Protein AF-K9SLS7-F1 (afdb_monomer)

Secondary structure (DSSP, 8-state):
-GGGG-HHHHHHHHHHHHHHHHHHHHHHHHHHHS-SSS---HHHHHHHHHHHHHS----EE-TTTTSSSEEE-HHHHHHHHHHHHHHHHHS---------------------------PPPPHHHHHHHHHHHHHHHHHHHHHHT--STT-TTS----SEEEEEETTTEEEEEE-HHHHHHHHHHHHHHHHHHHHHHHTS-HHHHHHHHHHHHTTS--------------------S--SSGGG-TTHHHHHHHHHHHHHHHHHHHHTTS-SS-GGG--THHHH-GGG-TTTHHHHTTT--TTS----S--SHHHHHHHHHHHHHHHHHHHTTPPTTPPPS-HHHHHHHHHHHHHHHHHHHHHS-SSSS-HHHHHHHHHHHHHHHHHHHHHHTTTS---S--

pLDDT: mean 76.58, std 17.9, range [38.5, 97.94]

Radius of g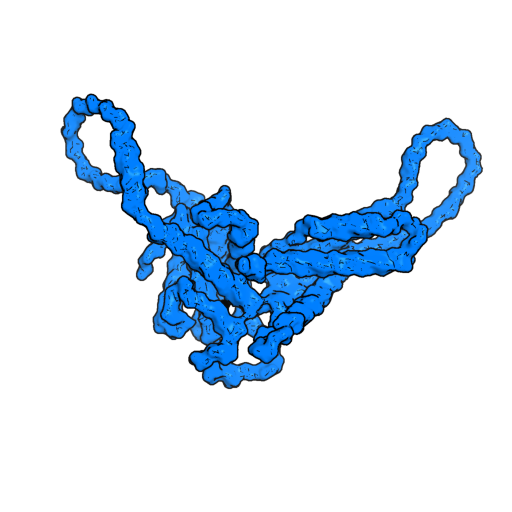yration: 30.37 Å; Cα contacts (8 Å, |Δi|>4): 365; chains: 1; bounding box: 53×84×104 Å

Solvent-accessible surface area (backbone atoms only — not comparable to full-atom values): 24127 Å² total; per-residue (Å²): 125,70,73,82,52,31,65,60,60,51,50,38,54,54,51,47,57,50,51,50,55,51,51,53,53,50,52,52,55,50,43,71,74,54,78,80,85,53,84,80,44,75,66,55,55,49,51,56,53,52,49,60,72,70,52,83,71,65,63,40,72,35,56,77,84,63,86,20,45,29,36,26,54,58,24,34,53,50,28,50,53,50,45,54,54,53,50,61,54,68,46,72,81,74,71,82,64,78,82,75,89,73,91,81,85,90,77,80,83,74,84,76,74,82,78,81,80,74,77,76,64,56,22,48,61,46,13,41,56,50,21,56,50,51,46,53,49,37,54,47,56,36,59,69,74,56,86,48,94,90,51,76,90,76,49,78,72,49,52,54,43,56,41,53,39,85,85,2,24,36,32,31,35,64,25,59,46,48,44,34,54,28,54,41,52,45,45,54,53,51,52,64,58,52,62,68,67,78,67,62,59,71,67,57,60,56,49,56,53,56,59,56,63,73,70,59,85,84,80,85,79,91,78,81,92,78,93,72,94,69,82,78,66,79,82,66,90,73,78,73,65,64,82,70,51,92,48,51,69,51,34,52,49,34,41,53,48,26,52,54,53,50,54,50,35,40,77,72,65,63,39,97,64,58,62,88,67,66,72,47,64,55,68,67,35,64,86,74,41,74,89,62,52,80,70,56,68,82,71,64,65,97,81,65,74,84,72,63,78,74,75,52,68,41,50,50,41,33,52,37,44,53,48,51,50,51,48,49,58,70,69,61,71,63,59,89,92,58,79,73,97,49,66,67,59,35,54,49,50,37,35,52,40,20,54,29,45,47,51,22,62,75,73,50,70,61,70,96,55,58,68,71,51,28,40,52,51,51,48,52,34,28,47,48,35,54,50,44,48,68,56,35,58,90,62,44,91,68,85,90,74,136

Mean predicted aligned error: 10.86 Å

Structure (mmCIF, N/CA/C/O backbone):
data_AF-K9SLS7-F1
#
_entry.id   AF-K9SLS7-F1
#
loop_
_atom_site.group_PDB
_atom_site.id
_atom_site.type_symbol
_atom_site.label_atom_id
_atom_site.label_alt_id
_atom_site.label_comp_id
_atom_site.label_asym_id
_atom_site.label_entity_id
_atom_site.label_seq_id
_atom_site.pdbx_PDB_ins_code
_atom_site.Cartn_x
_atom_site.Cartn_y
_atom_site.Cartn_z
_atom_site.occupancy
_atom_site.B_iso_or_equiv
_atom_site.auth_seq_id
_atom_site.auth_comp_id
_atom_site.auth_asym_id
_atom_site.auth_atom_id
_atom_site.pdbx_PDB_model_num
ATOM 1 N N . MET A 1 1 ? 16.081 3.170 12.682 1.00 56.59 1 MET A N 1
ATOM 2 C CA . MET A 1 1 ? 15.509 1.805 12.782 1.00 56.59 1 MET A CA 1
ATOM 3 C C . MET A 1 1 ? 14.151 1.691 12.077 1.00 56.59 1 MET A C 1
ATOM 5 O O . MET A 1 1 ? 13.953 0.716 11.369 1.00 56.59 1 MET A O 1
ATOM 9 N N . ILE A 1 2 ? 13.266 2.694 12.179 1.00 61.94 2 ILE A N 1
ATOM 10 C CA . ILE A 1 2 ? 11.897 2.666 11.615 1.00 61.94 2 ILE A CA 1
ATOM 11 C C . ILE A 1 2 ? 11.845 2.619 10.074 1.00 61.94 2 ILE A C 1
ATOM 13 O O . ILE A 1 2 ? 10.937 2.015 9.518 1.00 61.94 2 ILE A O 1
ATOM 17 N N . ALA A 1 3 ? 12.852 3.153 9.374 1.00 60.31 3 ALA A N 1
ATOM 18 C CA . ALA A 1 3 ? 12.872 3.205 7.905 1.00 60.31 3 ALA A CA 1
ATOM 19 C C . ALA A 1 3 ? 12.714 1.838 7.198 1.00 60.31 3 ALA A C 1
ATOM 21 O O . ALA A 1 3 ? 12.282 1.794 6.052 1.00 60.31 3 ALA A O 1
ATOM 22 N N . LYS A 1 4 ? 13.019 0.717 7.871 1.00 65.25 4 LYS A N 1
ATOM 23 C CA . LYS A 1 4 ? 12.815 -0.640 7.327 1.00 65.25 4 LYS A CA 1
ATOM 24 C C . LYS A 1 4 ? 11.337 -1.055 7.238 1.00 65.25 4 LYS A C 1
ATOM 26 O O . LYS A 1 4 ? 11.023 -2.011 6.535 1.00 65.25 4 LYS A O 1
ATOM 31 N N . PHE A 1 5 ? 10.450 -0.344 7.932 1.00 73.38 5 PHE A N 1
ATOM 32 C CA . PHE A 1 5 ? 9.021 -0.646 8.027 1.00 73.38 5 PHE A CA 1
ATOM 33 C C . PHE A 1 5 ? 8.145 0.315 7.219 1.00 73.38 5 PHE A C 1
ATOM 35 O O . PHE A 1 5 ? 6.931 0.269 7.358 1.00 73.38 5 PHE A O 1
ATOM 42 N N . LEU A 1 6 ? 8.751 1.170 6.388 1.00 82.44 6 LEU A N 1
ATOM 43 C CA . LEU A 1 6 ? 8.074 1.993 5.386 1.00 82.44 6 LEU A CA 1
ATOM 44 C C . LEU A 1 6 ? 7.841 1.151 4.127 1.00 82.44 6 LEU A C 1
ATOM 46 O O . LEU A 1 6 ? 8.784 1.004 3.339 1.00 82.44 6 LEU A O 1
ATOM 50 N N . PRO A 1 7 ? 6.638 0.595 3.893 1.00 84.00 7 PRO A N 1
ATOM 51 C CA . PRO A 1 7 ? 6.431 -0.263 2.739 1.00 84.00 7 PRO A CA 1
ATOM 52 C C . PRO A 1 7 ? 6.626 0.522 1.443 1.00 84.00 7 PRO A C 1
ATOM 54 O O . PRO A 1 7 ? 7.226 -0.005 0.514 1.00 84.00 7 PRO A O 1
ATOM 57 N N . ALA A 1 8 ? 6.207 1.793 1.382 1.00 88.12 8 ALA A N 1
ATOM 58 C CA . ALA A 1 8 ? 6.401 2.614 0.190 1.00 88.12 8 ALA A CA 1
ATOM 59 C C . ALA A 1 8 ? 7.887 2.821 -0.150 1.00 88.12 8 ALA A C 1
ATOM 61 O O . ALA A 1 8 ? 8.277 2.604 -1.295 1.00 88.12 8 ALA A O 1
ATOM 62 N N . GLU A 1 9 ? 8.726 3.196 0.823 1.00 87.62 9 GLU A N 1
ATOM 63 C CA . GLU A 1 9 ? 10.169 3.387 0.597 1.00 87.62 9 GLU A CA 1
ATOM 64 C C . GLU A 1 9 ? 10.873 2.074 0.260 1.00 87.62 9 GLU A C 1
ATOM 66 O O . GLU A 1 9 ? 11.696 2.018 -0.658 1.00 87.62 9 GLU A O 1
ATOM 71 N N . PHE A 1 10 ? 10.525 1.003 0.975 1.00 87.56 10 PHE A N 1
ATOM 72 C CA . PHE A 1 10 ? 11.074 -0.320 0.725 1.00 87.56 10 PHE A CA 1
ATOM 73 C C . PHE A 1 10 ? 10.744 -0.794 -0.695 1.00 87.56 10 PHE A C 1
ATOM 75 O O . PHE A 1 10 ? 11.648 -1.143 -1.458 1.00 87.56 10 PHE A O 1
ATOM 82 N N . LEU A 1 11 ? 9.468 -0.737 -1.085 1.00 85.25 11 LEU A N 1
ATOM 83 C CA . LEU A 1 11 ? 9.038 -1.071 -2.439 1.00 85.25 11 LEU A CA 1
ATOM 84 C C . LEU A 1 11 ? 9.718 -0.159 -3.467 1.00 85.25 11 LEU A C 1
ATOM 86 O O . LEU A 1 11 ? 10.138 -0.642 -4.515 1.00 85.25 11 LEU A O 1
ATOM 90 N N . ARG A 1 12 ? 9.906 1.134 -3.169 1.00 89.94 12 ARG A N 1
ATOM 91 C CA . ARG A 1 12 ? 10.546 2.088 -4.089 1.00 89.94 12 ARG A CA 1
ATOM 92 C C . ARG A 1 12 ? 11.983 1.693 -4.380 1.00 89.94 12 ARG A C 1
ATOM 94 O O . ARG A 1 12 ? 12.392 1.699 -5.540 1.00 89.94 12 ARG A O 1
ATOM 101 N N . ALA A 1 13 ? 12.728 1.310 -3.348 1.00 88.25 13 ALA A N 1
ATOM 102 C CA . ALA A 1 13 ? 14.089 0.818 -3.496 1.00 88.25 13 ALA A CA 1
ATOM 103 C C . ALA A 1 13 ? 14.140 -0.468 -4.340 1.00 88.25 13 ALA A C 1
ATOM 105 O O . ALA A 1 13 ? 14.927 -0.541 -5.285 1.00 88.25 13 ALA A O 1
ATOM 106 N N . GLN A 1 14 ? 13.269 -1.447 -4.060 1.00 88.56 14 GLN A N 1
ATOM 107 C CA . GLN A 1 14 ? 13.223 -2.713 -4.808 1.00 88.56 14 GLN A CA 1
ATOM 108 C C . GLN A 1 14 ? 12.855 -2.508 -6.281 1.00 88.56 14 GLN A C 1
ATOM 110 O O . GLN A 1 14 ? 13.506 -3.052 -7.177 1.00 88.56 14 GLN A O 1
ATOM 115 N N . VAL A 1 15 ? 11.841 -1.680 -6.547 1.00 89.56 15 VAL A N 1
ATOM 116 C CA . VAL A 1 15 ? 11.415 -1.338 -7.907 1.00 89.56 15 VAL A CA 1
ATOM 117 C C . VAL A 1 15 ? 12.527 -0.607 -8.652 1.00 89.56 15 VAL A C 1
ATOM 119 O O . VAL A 1 15 ? 12.795 -0.955 -9.797 1.00 89.56 15 VAL A O 1
ATOM 122 N N . ARG A 1 16 ? 13.226 0.341 -8.011 1.00 92.38 16 ARG A N 1
ATOM 123 C CA . ARG A 1 16 ? 14.350 1.064 -8.629 1.00 92.38 16 ARG A CA 1
ATOM 124 C C . ARG A 1 16 ? 15.462 0.122 -9.061 1.00 92.38 16 ARG A C 1
ATOM 126 O O . ARG A 1 16 ? 15.870 0.159 -10.217 1.00 92.38 16 ARG A O 1
ATOM 133 N N . ILE A 1 17 ? 15.924 -0.729 -8.147 1.00 90.00 17 ILE A N 1
ATOM 134 C CA . ILE A 1 17 ? 16.991 -1.695 -8.432 1.00 90.00 17 ILE A CA 1
ATOM 135 C C . ILE A 1 17 ? 16.578 -2.599 -9.598 1.00 90.00 17 ILE A C 1
ATOM 137 O O . ILE A 1 17 ? 17.338 -2.766 -10.550 1.00 90.00 17 ILE A O 1
ATOM 141 N N . THR A 1 18 ? 15.352 -3.124 -9.564 1.00 90.06 18 THR A N 1
ATOM 142 C CA . THR A 1 18 ? 14.863 -4.045 -10.598 1.00 90.06 18 THR A CA 1
ATOM 143 C C . THR A 1 18 ? 14.690 -3.359 -11.954 1.00 90.06 18 THR A C 1
ATOM 145 O O . THR A 1 18 ? 15.055 -3.932 -12.979 1.00 90.06 18 THR A O 1
ATOM 148 N N . ALA A 1 19 ? 14.172 -2.127 -11.973 1.00 88.56 19 ALA A N 1
ATOM 149 C CA . ALA A 1 19 ? 13.996 -1.344 -13.193 1.00 88.56 19 ALA A CA 1
ATOM 150 C C . ALA A 1 19 ? 15.338 -1.019 -13.860 1.00 88.56 19 ALA A C 1
ATOM 152 O O . ALA A 1 19 ? 15.464 -1.175 -15.072 1.00 88.56 19 ALA A O 1
ATOM 153 N N . ILE A 1 20 ? 16.356 -0.649 -13.076 1.00 91.38 20 ILE A N 1
ATOM 154 C CA . ILE A 1 20 ? 17.710 -0.396 -13.588 1.00 91.38 20 ILE A CA 1
ATOM 155 C C . ILE A 1 20 ? 18.319 -1.675 -14.171 1.00 91.38 20 ILE A C 1
ATOM 157 O O . ILE A 1 20 ? 18.812 -1.655 -15.292 1.00 91.38 20 ILE A O 1
ATOM 161 N N . GLN A 1 21 ? 18.221 -2.806 -13.466 1.00 91.50 21 GLN A N 1
ATOM 162 C CA . GLN A 1 21 ? 18.728 -4.091 -13.968 1.00 91.50 21 GLN A CA 1
ATOM 163 C C . GLN A 1 21 ? 18.021 -4.539 -15.254 1.00 91.50 21 GLN A C 1
ATOM 165 O O . GLN A 1 21 ? 18.643 -5.108 -16.152 1.00 91.50 21 GLN A O 1
ATOM 170 N N . TYR A 1 22 ? 16.707 -4.315 -15.344 1.00 91.69 22 TYR A N 1
ATOM 171 C CA . TYR A 1 22 ? 15.945 -4.572 -16.563 1.00 91.69 22 TYR A CA 1
ATOM 172 C C . TYR A 1 22 ? 16.425 -3.681 -17.711 1.00 91.69 22 TYR A C 1
ATOM 174 O O . TYR A 1 22 ? 16.695 -4.182 -18.800 1.00 91.69 22 TYR A O 1
ATOM 182 N N . LEU A 1 23 ? 16.575 -2.381 -17.451 1.00 90.38 23 LEU A N 1
ATOM 183 C CA . LEU A 1 23 ? 17.047 -1.393 -18.414 1.00 90.38 23 LEU A CA 1
ATOM 184 C C . LEU A 1 23 ? 18.439 -1.745 -18.956 1.00 90.38 23 LEU A C 1
ATOM 186 O O . LEU A 1 23 ? 18.640 -1.731 -20.166 1.00 90.38 23 LEU A O 1
ATOM 190 N N . GLU A 1 24 ? 19.388 -2.085 -18.085 1.00 91.81 24 GLU A N 1
ATOM 191 C CA . GLU A 1 24 ? 20.743 -2.468 -18.490 1.00 91.81 24 GLU A CA 1
ATOM 192 C C . GLU A 1 24 ? 20.732 -3.696 -19.399 1.00 91.81 24 GLU A C 1
ATOM 194 O O . GLU A 1 24 ? 21.320 -3.656 -20.478 1.00 91.81 24 GLU A O 1
ATOM 199 N N . GLN A 1 25 ? 20.000 -4.745 -19.012 1.00 92.94 25 GLN A N 1
ATOM 200 C CA . GLN A 1 25 ? 19.883 -5.951 -19.826 1.00 92.94 25 GLN A CA 1
ATOM 201 C C . GLN A 1 25 ? 19.210 -5.674 -21.174 1.00 92.94 25 GLN A C 1
ATOM 203 O O . GLN A 1 25 ? 19.639 -6.212 -22.193 1.00 92.94 25 GLN A O 1
ATOM 208 N N . TYR A 1 26 ? 18.158 -4.854 -21.188 1.00 90.62 26 TYR A N 1
ATOM 209 C CA . TYR A 1 26 ? 17.471 -4.483 -22.419 1.00 90.62 26 TYR A CA 1
ATOM 210 C C . TYR A 1 26 ? 18.407 -3.726 -23.370 1.00 90.62 26 TYR A C 1
ATOM 212 O O . TYR A 1 26 ? 18.482 -4.056 -24.552 1.00 90.62 26 TYR A O 1
ATOM 220 N N . LEU A 1 27 ? 19.167 -2.750 -22.858 1.00 87.69 27 LEU A N 1
ATOM 221 C CA . LEU A 1 27 ? 20.141 -1.999 -23.654 1.00 87.69 27 LEU A CA 1
ATOM 222 C C . LEU A 1 27 ? 21.265 -2.900 -24.181 1.00 87.69 27 LEU A C 1
ATOM 224 O O . LEU A 1 27 ? 21.668 -2.739 -25.329 1.00 87.69 27 LEU A O 1
ATOM 228 N N . ASP A 1 28 ? 21.737 -3.869 -23.391 1.00 89.81 28 ASP A N 1
ATOM 229 C CA . ASP A 1 28 ? 22.744 -4.840 -23.836 1.00 89.81 28 ASP A CA 1
ATOM 230 C C . ASP A 1 28 ? 22.219 -5.721 -24.982 1.00 89.81 28 ASP A C 1
ATOM 232 O O . ASP A 1 28 ? 22.901 -5.902 -25.992 1.00 89.81 28 ASP A O 1
ATOM 236 N N . GLN A 1 29 ? 20.983 -6.220 -24.871 1.00 90.00 29 GLN A N 1
ATOM 237 C CA . GLN A 1 29 ? 20.334 -6.997 -25.934 1.00 90.00 29 GLN A CA 1
ATOM 238 C C . GLN A 1 29 ? 20.116 -6.160 -27.199 1.00 90.00 29 GLN A C 1
ATOM 240 O O . GLN A 1 29 ? 20.392 -6.622 -28.306 1.00 90.00 29 GLN A O 1
ATOM 245 N N . TYR A 1 30 ? 19.674 -4.914 -27.034 1.00 85.19 30 TYR A N 1
ATOM 246 C CA . TYR A 1 30 ? 19.455 -3.989 -28.138 1.00 85.19 30 TYR A CA 1
ATOM 247 C C . TYR A 1 30 ? 20.763 -3.661 -28.875 1.00 85.19 30 TYR A C 1
ATOM 249 O O . TYR A 1 30 ? 20.819 -3.729 -30.102 1.00 85.19 30 TYR A O 1
ATOM 257 N N . LEU A 1 31 ? 21.846 -3.367 -28.147 1.00 84.50 31 LEU A N 1
ATOM 258 C CA . LEU A 1 31 ? 23.151 -3.070 -28.748 1.00 84.50 31 LEU A CA 1
ATOM 259 C C . LEU A 1 31 ? 23.779 -4.286 -29.429 1.00 84.50 31 LEU A C 1
ATOM 261 O O . LEU A 1 31 ? 24.425 -4.132 -30.464 1.00 84.50 31 LEU A O 1
ATOM 265 N N . ALA A 1 32 ? 23.556 -5.489 -28.896 1.00 87.19 32 ALA A N 1
ATOM 266 C CA . ALA A 1 32 ? 23.978 -6.723 -29.550 1.00 87.19 32 ALA A CA 1
ATOM 267 C C . ALA A 1 32 ? 23.244 -6.951 -30.884 1.00 87.19 32 ALA A C 1
ATOM 269 O O . ALA A 1 32 ? 23.838 -7.468 -31.829 1.00 87.19 32 ALA A O 1
ATOM 270 N N . GLN A 1 33 ? 21.972 -6.546 -30.977 1.00 86.44 33 GLN A N 1
ATOM 271 C CA . GLN A 1 33 ? 21.174 -6.666 -32.197 1.00 86.44 33 GLN A CA 1
ATOM 272 C C . GLN A 1 33 ? 21.500 -5.575 -33.236 1.00 86.44 33 GLN A C 1
ATOM 274 O O . GLN A 1 33 ? 21.423 -5.845 -34.435 1.00 86.44 33 GLN A O 1
ATOM 279 N N . TYR A 1 34 ? 21.909 -4.374 -32.801 1.00 82.25 34 TYR A N 1
ATOM 280 C CA . TYR A 1 34 ? 22.184 -3.218 -33.674 1.00 82.25 34 TYR A CA 1
ATOM 281 C C . TYR A 1 34 ? 23.579 -2.578 -33.456 1.00 82.25 34 TYR A C 1
ATOM 283 O O . TYR A 1 34 ? 23.671 -1.391 -33.133 1.00 82.25 34 TYR A O 1
ATOM 291 N N . PRO A 1 35 ? 24.687 -3.320 -33.658 1.00 68.19 35 PRO A N 1
ATOM 292 C CA . PRO A 1 35 ? 26.014 -2.928 -33.166 1.00 68.19 35 PRO A CA 1
ATOM 293 C C . PRO A 1 35 ? 26.725 -1.775 -33.903 1.00 68.19 35 PRO A C 1
ATOM 295 O O . PRO A 1 35 ? 27.719 -1.273 -33.385 1.00 68.19 35 PRO A O 1
ATOM 298 N N . VAL A 1 36 ? 26.291 -1.358 -35.104 1.00 56.81 36 VAL A N 1
ATOM 299 C CA . VAL A 1 36 ? 27.148 -0.533 -35.996 1.00 56.81 36 VAL A CA 1
ATOM 300 C C . VAL A 1 36 ? 26.478 0.733 -36.556 1.00 56.81 36 VAL A C 1
ATOM 302 O O . VAL A 1 36 ? 27.173 1.662 -36.953 1.00 56.81 36 VAL A O 1
ATOM 305 N N . SER A 1 37 ? 25.147 0.837 -36.572 1.00 56.22 37 SER A N 1
ATOM 306 C CA . SER A 1 37 ? 24.453 1.850 -37.391 1.00 56.22 37 SER A CA 1
ATOM 307 C C . SER A 1 37 ? 23.905 3.077 -36.653 1.00 56.22 37 SER A C 1
ATOM 309 O O . SER A 1 37 ? 23.489 4.019 -37.319 1.00 56.22 37 SER A O 1
ATOM 311 N N . LEU A 1 38 ? 23.891 3.109 -35.315 1.00 60.09 38 LEU A N 1
ATOM 312 C CA . LEU A 1 38 ? 23.112 4.118 -34.569 1.00 60.09 38 LEU A CA 1
ATOM 313 C C . LEU A 1 38 ? 23.921 5.180 -33.822 1.00 60.09 38 LEU A C 1
ATOM 315 O O . LEU A 1 38 ? 23.329 6.049 -33.188 1.00 60.09 38 LEU A O 1
ATOM 319 N N . GLY A 1 39 ? 25.257 5.116 -33.838 1.00 67.62 39 GLY A N 1
ATOM 320 C CA . GLY A 1 39 ? 26.089 6.057 -33.075 1.00 67.62 39 GLY A CA 1
ATOM 321 C C . GLY A 1 39 ? 25.820 6.050 -31.562 1.00 67.62 39 GLY A C 1
ATOM 322 O O . GLY A 1 39 ? 26.346 6.904 -30.855 1.00 67.62 39 GLY A O 1
ATOM 323 N N . PHE A 1 40 ? 25.023 5.098 -31.062 1.00 74.94 40 PHE A N 1
ATOM 324 C CA . PHE A 1 40 ? 24.695 4.947 -29.654 1.00 74.94 40 PHE A CA 1
ATOM 325 C C . PHE A 1 40 ? 25.950 4.495 -28.917 1.00 74.94 40 PHE A C 1
ATOM 327 O O . PHE A 1 40 ? 26.386 3.348 -29.044 1.00 74.94 40 PHE A O 1
ATOM 334 N N . GLN A 1 41 ? 26.572 5.416 -28.186 1.00 79.25 41 GLN A N 1
ATOM 335 C CA . GLN A 1 41 ? 27.821 5.129 -27.498 1.00 79.25 41 GLN A CA 1
ATOM 336 C C . GLN A 1 41 ? 27.566 4.629 -26.078 1.00 79.25 41 GLN A C 1
ATOM 338 O O . GLN A 1 41 ? 26.525 4.876 -25.468 1.00 79.25 41 GLN A O 1
ATOM 343 N N . GLN A 1 42 ? 28.576 3.979 -25.498 1.00 80.50 42 GLN A N 1
ATOM 344 C CA . GLN A 1 42 ? 28.586 3.583 -24.086 1.00 80.50 42 GLN A CA 1
ATOM 345 C C . GLN A 1 42 ? 28.278 4.765 -23.139 1.00 80.50 42 GLN A C 1
ATOM 347 O O . GLN A 1 42 ? 27.700 4.571 -22.070 1.00 80.50 42 GLN A O 1
ATOM 352 N N . HIS A 1 43 ? 28.596 5.996 -23.559 1.00 83.56 43 HIS A N 1
ATOM 353 C CA . HIS A 1 43 ? 28.236 7.233 -22.861 1.00 83.56 43 HIS A CA 1
ATOM 354 C C . HIS A 1 43 ? 26.721 7.449 -22.745 1.00 83.56 43 HIS A C 1
ATOM 356 O O . HIS A 1 43 ? 26.231 7.844 -21.689 1.00 83.56 43 HIS A O 1
ATOM 362 N N . ASP A 1 44 ? 25.955 7.159 -23.797 1.00 86.25 44 ASP A N 1
ATOM 363 C CA . ASP A 1 44 ? 24.504 7.358 -23.792 1.00 86.25 44 ASP A CA 1
ATOM 364 C C . ASP A 1 44 ? 23.803 6.313 -22.926 1.00 86.25 44 ASP A C 1
ATOM 366 O O . ASP A 1 44 ? 22.907 6.661 -22.155 1.00 86.25 44 ASP A O 1
ATOM 370 N N . ARG A 1 45 ? 24.298 5.068 -22.927 1.00 88.12 45 ARG A N 1
ATOM 371 C CA . ARG A 1 45 ? 23.891 4.050 -21.945 1.00 88.12 45 ARG A CA 1
ATOM 372 C C . ARG A 1 45 ? 24.057 4.567 -20.518 1.00 88.12 45 ARG A C 1
ATOM 374 O O . ARG A 1 45 ? 23.110 4.510 -19.735 1.00 88.12 45 ARG A O 1
ATOM 381 N N . ALA A 1 46 ? 25.246 5.070 -20.180 1.00 89.88 46 ALA A N 1
ATOM 382 C CA . ALA A 1 46 ? 25.535 5.544 -18.831 1.00 89.88 46 ALA A CA 1
ATOM 383 C C . ALA A 1 46 ? 24.597 6.692 -18.425 1.00 89.88 46 ALA A C 1
ATOM 385 O O . ALA A 1 46 ? 24.089 6.694 -17.303 1.00 89.88 46 ALA A O 1
ATOM 386 N N . LYS A 1 47 ? 24.293 7.622 -19.342 1.00 91.19 47 LYS A N 1
ATOM 387 C CA . LYS A 1 47 ? 23.332 8.711 -19.097 1.00 91.19 47 LYS A CA 1
ATOM 388 C C . LYS A 1 47 ? 21.924 8.205 -18.791 1.00 91.19 47 LYS A C 1
ATOM 390 O O . LYS A 1 47 ? 21.330 8.681 -17.828 1.00 91.19 47 LYS A O 1
ATOM 395 N N . ILE A 1 48 ? 21.396 7.261 -19.576 1.00 90.12 48 ILE A N 1
ATOM 396 C CA . ILE A 1 48 ? 20.044 6.716 -19.358 1.00 90.12 48 ILE A CA 1
ATOM 397 C C . ILE A 1 48 ? 19.984 5.999 -18.004 1.00 90.12 48 ILE A C 1
ATOM 399 O O . ILE A 1 48 ? 19.067 6.235 -17.221 1.00 90.12 48 ILE A O 1
ATOM 403 N N . VAL A 1 49 ? 20.994 5.187 -17.679 1.00 91.50 49 VAL A N 1
ATOM 404 C CA . VAL A 1 49 ? 21.071 4.500 -16.379 1.00 91.50 49 VAL A CA 1
ATOM 405 C C . VAL A 1 49 ? 21.170 5.504 -15.225 1.00 91.50 49 VAL A C 1
ATOM 407 O O . VAL A 1 49 ? 20.439 5.384 -14.245 1.00 91.50 49 VAL A O 1
ATOM 410 N N . THR A 1 50 ? 22.008 6.537 -15.355 1.00 92.62 50 THR A N 1
ATOM 411 C CA . THR A 1 50 ? 22.180 7.582 -14.328 1.00 92.62 50 THR A CA 1
ATOM 412 C C . THR A 1 50 ? 20.897 8.386 -14.119 1.00 92.62 50 THR A C 1
ATOM 414 O O . THR A 1 50 ? 20.543 8.714 -12.986 1.00 92.62 50 THR A O 1
ATOM 417 N N . HIS A 1 51 ? 20.164 8.673 -15.197 1.00 92.25 51 HIS A N 1
ATOM 418 C CA . HIS A 1 51 ? 18.856 9.310 -15.115 1.00 92.25 51 HIS A CA 1
ATOM 419 C C . HIS A 1 51 ? 17.884 8.461 -14.283 1.00 92.25 51 HIS A C 1
ATOM 421 O O . HIS A 1 51 ? 17.291 8.962 -13.333 1.00 92.25 51 HIS A O 1
ATOM 427 N N . TRP A 1 52 ? 17.804 7.155 -14.545 1.00 90.38 52 TRP A N 1
ATOM 428 C CA . TRP A 1 52 ? 16.928 6.245 -13.799 1.00 90.38 52 TRP A CA 1
ATOM 429 C C . TRP A 1 52 ? 17.371 5.974 -12.355 1.00 90.38 52 TRP A C 1
ATOM 431 O O . TRP A 1 52 ? 16.538 5.672 -11.499 1.00 90.38 52 TRP A O 1
ATOM 441 N N . GLN A 1 53 ? 18.660 6.126 -12.048 1.00 90.31 53 GLN A N 1
ATOM 442 C CA . GLN A 1 53 ? 19.166 6.067 -10.673 1.00 90.31 53 GLN A CA 1
ATOM 443 C C . GLN A 1 53 ? 18.660 7.231 -9.815 1.00 90.31 53 GLN A C 1
ATOM 445 O O . GLN A 1 53 ? 18.384 7.038 -8.629 1.00 90.31 53 GLN A O 1
ATOM 450 N N . THR A 1 54 ? 18.526 8.423 -10.403 1.00 90.38 54 THR A N 1
ATOM 451 C CA . THR A 1 54 ? 18.072 9.631 -9.696 1.00 90.38 54 THR A CA 1
ATOM 452 C C . THR A 1 54 ? 16.570 9.869 -9.815 1.00 90.38 54 THR A C 1
ATOM 454 O O . THR A 1 54 ? 16.004 10.567 -8.975 1.00 90.38 54 THR A O 1
ATOM 457 N N . GLN A 1 55 ? 15.912 9.247 -10.796 1.00 91.50 55 GLN A N 1
ATOM 458 C CA . GLN A 1 55 ? 14.481 9.392 -11.026 1.00 91.50 55 GLN A CA 1
ATOM 459 C C . GLN A 1 55 ? 13.659 8.972 -9.798 1.00 91.50 55 GLN A C 1
ATOM 461 O O . GLN A 1 55 ? 13.868 7.918 -9.172 1.00 91.50 55 GLN A O 1
ATOM 466 N N . GLU A 1 56 ? 12.684 9.810 -9.450 1.00 91.12 56 GLU A N 1
ATOM 467 C CA . GLU A 1 56 ? 11.710 9.493 -8.417 1.00 91.12 56 GLU A CA 1
ATOM 468 C C . GLU A 1 56 ? 10.740 8.426 -8.935 1.00 91.12 56 GLU A C 1
ATOM 470 O O . GLU A 1 56 ? 10.062 8.607 -9.948 1.00 91.12 56 GLU A O 1
ATOM 475 N N . ILE A 1 57 ? 10.668 7.298 -8.227 1.00 91.38 57 ILE A N 1
ATOM 476 C CA . ILE A 1 57 ? 9.718 6.234 -8.542 1.00 91.38 57 ILE A CA 1
ATOM 477 C C . ILE A 1 57 ? 8.477 6.427 -7.689 1.00 91.38 57 ILE A C 1
ATOM 479 O O . ILE A 1 57 ? 8.488 6.274 -6.463 1.00 91.38 57 ILE A O 1
ATOM 483 N N . LEU A 1 58 ? 7.387 6.745 -8.373 1.00 93.38 58 LEU A N 1
ATOM 484 C CA . LEU A 1 58 ? 6.110 6.981 -7.741 1.00 93.38 58 LEU A CA 1
ATOM 485 C C . LEU A 1 58 ? 5.477 5.658 -7.299 1.00 93.38 58 LEU A C 1
ATOM 487 O O . LEU A 1 58 ? 5.114 4.821 -8.124 1.00 93.38 58 LEU A O 1
ATOM 491 N N . ILE A 1 59 ? 5.303 5.502 -5.990 1.00 92.75 59 ILE A N 1
ATOM 492 C CA . ILE A 1 59 ? 4.552 4.406 -5.375 1.00 92.75 59 ILE A CA 1
ATOM 493 C C . ILE A 1 59 ? 3.415 5.027 -4.586 1.00 92.75 59 ILE A C 1
ATOM 495 O O . ILE A 1 59 ? 3.646 5.851 -3.702 1.00 92.75 59 ILE A O 1
ATOM 499 N N . LYS A 1 60 ? 2.182 4.667 -4.945 1.00 92.75 60 LYS A N 1
ATOM 500 C CA . LYS A 1 60 ? 0.971 5.231 -4.347 1.00 92.75 60 LYS A CA 1
ATOM 501 C C . LYS A 1 60 ? 0.109 4.125 -3.758 1.00 92.75 60 LYS A C 1
ATOM 503 O O . LYS A 1 60 ? -0.130 3.135 -4.451 1.00 92.75 60 LYS A O 1
ATOM 508 N N . PRO A 1 61 ? -0.415 4.295 -2.538 1.00 90.81 61 PRO A N 1
ATOM 509 C CA . PRO A 1 61 ? -1.443 3.405 -2.025 1.00 90.81 61 PRO A CA 1
ATOM 510 C C . PRO A 1 61 ? -2.702 3.492 -2.900 1.00 90.81 61 PRO A C 1
ATOM 512 O O . PRO A 1 61 ? -3.098 4.593 -3.292 1.00 90.81 61 PRO A O 1
ATOM 515 N N . CYS A 1 62 ? -3.298 2.354 -3.264 1.00 85.81 62 CYS A N 1
ATOM 516 C CA . CYS A 1 62 ? -4.155 2.298 -4.462 1.00 85.81 62 CYS A CA 1
ATOM 517 C C . CYS A 1 62 ? -5.486 1.534 -4.325 1.00 85.81 62 CYS A C 1
ATOM 519 O O . CYS A 1 62 ? -6.205 1.382 -5.313 1.00 85.81 62 CYS A O 1
ATOM 521 N N . TYR A 1 63 ? -5.838 1.087 -3.122 1.00 83.00 63 TYR A N 1
ATOM 522 C CA . TYR A 1 63 ? -7.136 0.466 -2.847 1.00 83.00 63 TYR A CA 1
ATOM 523 C C . TYR A 1 63 ? -8.281 1.503 -2.891 1.00 83.00 63 TYR A C 1
ATOM 525 O O . TYR A 1 63 ? -8.051 2.637 -2.449 1.00 83.00 63 TYR A O 1
ATOM 533 N N . PRO A 1 64 ? -9.490 1.170 -3.405 1.00 79.38 64 PRO A N 1
ATOM 534 C CA . PRO A 1 64 ? -9.969 -0.139 -3.902 1.00 79.38 64 PRO A CA 1
ATOM 535 C C . PRO A 1 64 ? -9.624 -0.485 -5.356 1.00 79.38 64 PRO A C 1
ATOM 537 O O . PRO A 1 64 ? -9.815 -1.623 -5.773 1.00 79.38 64 PRO A O 1
ATOM 540 N N . ASN A 1 65 ? -9.073 0.452 -6.129 1.00 77.44 65 ASN A N 1
ATOM 541 C CA . ASN A 1 65 ? -9.010 0.355 -7.595 1.00 77.44 65 ASN A CA 1
ATOM 542 C C . ASN A 1 65 ? -8.287 -0.889 -8.150 1.00 77.44 65 ASN A C 1
ATOM 544 O O . ASN A 1 65 ? -8.549 -1.275 -9.285 1.00 77.44 65 ASN A O 1
ATOM 548 N N . TYR A 1 66 ? -7.375 -1.503 -7.387 1.00 76.06 66 TYR A N 1
ATOM 549 C CA . TYR A 1 66 ? -6.468 -2.536 -7.904 1.00 76.06 66 TYR A CA 1
ATOM 550 C C . TYR A 1 66 ? -6.350 -3.811 -7.053 1.00 76.06 66 TYR A C 1
ATOM 552 O O . TYR A 1 66 ? -5.414 -4.579 -7.265 1.00 76.06 66 TYR A O 1
ATOM 560 N N . GLN A 1 67 ? -7.244 -4.040 -6.076 1.00 84.50 67 GLN A N 1
ATOM 561 C CA . GLN A 1 67 ? -7.131 -5.147 -5.097 1.00 84.50 67 GLN A CA 1
ATOM 562 C C . GLN A 1 67 ? -5.704 -5.317 -4.522 1.00 84.50 67 GLN A C 1
ATOM 564 O O . GLN A 1 67 ? -5.230 -6.420 -4.239 1.00 84.50 67 GLN A O 1
ATOM 569 N N . ALA A 1 68 ? -4.995 -4.200 -4.374 1.00 87.38 68 ALA A N 1
ATOM 570 C CA . ALA A 1 68 ? -3.593 -4.139 -4.000 1.00 87.38 68 ALA A CA 1
ATOM 571 C C . ALA A 1 68 ? -3.374 -2.998 -3.011 1.00 87.38 68 ALA A C 1
ATOM 573 O O . ALA A 1 68 ? -4.130 -2.024 -2.976 1.00 87.38 68 ALA A O 1
ATOM 574 N N . HIS A 1 69 ? -2.309 -3.109 -2.222 1.00 91.44 69 HIS A N 1
ATOM 575 C CA . HIS A 1 69 ? -1.960 -2.080 -1.251 1.00 91.44 69 HIS A CA 1
ATOM 576 C C . HIS A 1 69 ? -1.348 -0.874 -1.967 1.00 91.44 69 HIS A C 1
ATOM 578 O O . HIS A 1 69 ? -1.780 0.252 -1.732 1.00 91.44 69 HIS A O 1
ATOM 584 N N . TYR A 1 70 ? -0.429 -1.110 -2.912 1.00 94.62 70 TYR A N 1
ATOM 585 C CA . TYR A 1 70 ? 0.257 -0.061 -3.671 1.00 94.62 70 TYR A CA 1
ATOM 586 C C . TYR A 1 70 ? 0.217 -0.300 -5.181 1.00 94.62 70 TYR A C 1
ATOM 588 O O . TYR A 1 70 ? 0.144 -1.440 -5.628 1.00 94.62 70 TYR A O 1
ATOM 596 N N . SER A 1 71 ? 0.329 0.778 -5.958 1.00 94.94 71 SER A N 1
ATOM 597 C CA . SER A 1 71 ? 0.508 0.750 -7.410 1.00 94.94 71 SER A CA 1
ATOM 598 C C . SER A 1 71 ? 1.688 1.630 -7.830 1.00 94.94 71 SER A C 1
ATOM 600 O O . SER A 1 71 ? 1.969 2.656 -7.198 1.00 94.94 71 SER A O 1
ATOM 602 N N . CYS A 1 72 ? 2.373 1.234 -8.901 1.00 95.75 72 CYS A N 1
ATOM 603 C CA . CYS A 1 72 ? 3.531 1.920 -9.457 1.00 95.75 72 CYS A CA 1
ATOM 604 C C . CYS A 1 72 ? 3.474 1.940 -10.998 1.00 95.75 72 CYS A C 1
ATOM 606 O O . CYS A 1 72 ? 3.513 0.873 -11.611 1.00 95.75 72 CYS A O 1
ATOM 608 N N . PRO A 1 73 ? 3.435 3.116 -11.652 1.00 96.12 73 PRO A N 1
ATOM 609 C CA . PRO A 1 73 ? 3.388 3.234 -13.114 1.00 96.12 73 PRO A CA 1
ATOM 610 C C . PRO A 1 73 ? 4.783 3.159 -13.770 1.00 96.12 73 PRO A C 1
ATOM 612 O O . PRO A 1 73 ? 5.002 3.705 -14.849 1.00 96.12 73 PRO A O 1
ATOM 615 N N . VAL A 1 74 ? 5.767 2.541 -13.106 1.00 94.75 74 VAL A N 1
ATOM 616 C CA . VAL A 1 74 ? 7.179 2.582 -13.528 1.00 94.75 74 VAL A CA 1
ATOM 617 C C . VAL A 1 74 ? 7.400 2.025 -14.934 1.00 94.75 74 VAL A C 1
ATOM 619 O O . VAL A 1 74 ? 8.225 2.559 -15.666 1.00 94.75 74 VAL A O 1
ATOM 622 N N . ALA A 1 75 ? 6.655 0.991 -15.339 1.00 94.00 75 ALA A N 1
ATOM 623 C CA . ALA A 1 75 ? 6.841 0.376 -16.649 1.00 94.00 75 ALA A CA 1
ATOM 624 C C . ALA A 1 75 ? 6.366 1.293 -17.781 1.00 94.00 75 ALA A C 1
ATOM 626 O O . ALA A 1 75 ? 7.013 1.356 -18.823 1.00 94.00 75 ALA A O 1
ATOM 627 N N . PHE A 1 76 ? 5.289 2.053 -17.557 1.00 94.19 76 PHE A N 1
ATOM 628 C CA . PHE A 1 76 ? 4.837 3.088 -18.485 1.00 94.19 76 PHE A CA 1
ATOM 629 C C . PHE A 1 76 ? 5.895 4.179 -18.666 1.00 94.19 76 PHE A C 1
ATOM 631 O O . PHE A 1 76 ? 6.254 4.506 -19.797 1.00 94.19 76 PHE A O 1
ATOM 638 N N . GLN A 1 77 ? 6.439 4.694 -17.559 1.00 94.44 77 GLN A N 1
ATOM 639 C CA . GLN A 1 77 ? 7.496 5.706 -17.600 1.00 94.44 77 GLN A CA 1
ATOM 640 C C . GLN A 1 77 ? 8.747 5.170 -18.317 1.00 94.44 77 GLN A C 1
ATOM 642 O O . GLN A 1 77 ? 9.288 5.834 -19.196 1.00 94.44 77 GLN A O 1
ATOM 647 N N . LEU A 1 78 ? 9.151 3.931 -18.018 1.00 93.31 78 LEU A N 1
ATOM 648 C CA . LEU A 1 78 ? 10.309 3.286 -18.638 1.00 93.31 78 LEU A CA 1
ATOM 649 C C . LEU A 1 78 ? 10.130 3.082 -20.142 1.00 93.31 78 LEU A C 1
ATOM 651 O O . LEU A 1 78 ? 11.037 3.393 -20.911 1.00 93.31 78 LEU A O 1
ATOM 655 N N . ALA A 1 79 ? 8.959 2.605 -20.568 1.00 94.31 79 ALA A N 1
ATOM 656 C CA . ALA A 1 79 ? 8.628 2.452 -21.980 1.00 94.31 79 ALA A CA 1
ATOM 657 C C . ALA A 1 79 ? 8.672 3.798 -22.712 1.00 94.31 79 ALA A C 1
ATOM 659 O O . ALA A 1 79 ? 9.256 3.904 -23.791 1.00 94.31 79 ALA A O 1
ATOM 660 N N . HIS A 1 80 ? 8.070 4.830 -22.117 1.00 94.88 80 HIS A N 1
ATOM 661 C CA . HIS A 1 80 ? 8.036 6.171 -22.683 1.00 94.88 80 HIS A CA 1
ATOM 662 C C . HIS A 1 80 ? 9.444 6.740 -22.872 1.00 94.88 80 HIS A C 1
ATOM 664 O O . HIS A 1 80 ? 9.790 7.155 -23.980 1.00 94.88 80 HIS A O 1
ATOM 670 N N . ASP A 1 81 ? 10.267 6.702 -21.823 1.00 92.75 81 ASP A N 1
ATOM 671 C CA . ASP A 1 81 ? 11.618 7.257 -21.853 1.00 92.75 81 ASP A CA 1
ATOM 672 C C . ASP A 1 81 ? 12.503 6.495 -22.843 1.00 92.75 81 ASP A C 1
ATOM 674 O O . ASP A 1 81 ? 13.175 7.113 -23.669 1.00 92.75 81 ASP A O 1
ATOM 678 N N . LEU A 1 82 ? 12.451 5.158 -22.845 1.00 90.62 82 LEU A N 1
ATOM 679 C CA . LEU A 1 82 ? 13.193 4.340 -23.806 1.00 90.62 82 LEU A CA 1
ATOM 680 C C . LEU A 1 82 ? 12.796 4.643 -25.252 1.00 90.62 82 LEU A C 1
ATOM 682 O O . LEU A 1 82 ? 13.672 4.861 -26.086 1.00 90.62 82 LEU A O 1
ATOM 686 N N . ASN A 1 83 ? 11.498 4.724 -25.550 1.00 91.88 83 ASN A N 1
ATOM 687 C CA . ASN A 1 83 ? 11.030 5.069 -26.892 1.00 91.88 83 ASN A CA 1
ATOM 688 C C . ASN A 1 83 ? 11.484 6.482 -27.299 1.00 91.88 83 ASN A C 1
ATOM 690 O O . ASN A 1 83 ? 11.901 6.684 -28.440 1.00 91.88 83 ASN A O 1
ATOM 694 N N . GLN A 1 84 ? 11.473 7.459 -26.380 1.00 91.75 84 GLN A N 1
ATOM 695 C CA . GLN A 1 84 ? 12.019 8.791 -26.658 1.00 91.75 84 GLN A CA 1
ATOM 696 C C . GLN A 1 84 ? 13.512 8.747 -26.984 1.00 91.75 84 GLN A C 1
ATOM 698 O O . GLN A 1 84 ? 13.941 9.401 -27.937 1.00 91.75 84 GLN A O 1
ATOM 703 N N . TYR A 1 85 ? 14.305 8.002 -26.209 1.00 88.75 85 TYR A N 1
ATOM 704 C CA . TYR A 1 85 ? 15.734 7.863 -26.469 1.00 88.75 85 TYR A CA 1
ATOM 705 C C . TYR A 1 85 ? 15.971 7.221 -27.834 1.00 88.75 85 TYR A C 1
ATOM 707 O O . TYR A 1 85 ? 16.654 7.820 -28.659 1.00 88.75 85 TYR A O 1
ATOM 715 N N . LEU A 1 86 ? 15.348 6.075 -28.118 1.00 85.94 86 LEU A N 1
ATOM 716 C CA . LEU A 1 86 ? 15.510 5.357 -29.387 1.00 85.94 86 LEU A CA 1
ATOM 717 C C . LEU A 1 86 ? 15.112 6.214 -30.600 1.00 85.94 86 LEU A C 1
ATOM 719 O O . LEU A 1 86 ? 15.847 6.268 -31.585 1.00 85.94 86 LEU A O 1
ATOM 723 N N . ASN A 1 87 ? 14.013 6.967 -30.507 1.00 87.00 87 ASN A N 1
ATOM 724 C CA . ASN A 1 87 ? 13.572 7.855 -31.585 1.00 87.00 87 ASN A CA 1
ATOM 725 C C . ASN A 1 87 ? 14.565 8.989 -31.878 1.00 87.00 87 ASN A C 1
ATOM 727 O O . ASN A 1 87 ? 14.720 9.375 -33.036 1.00 87.00 87 ASN A O 1
ATOM 731 N N . ARG A 1 88 ? 15.271 9.507 -30.862 1.00 86.06 88 ARG A N 1
ATOM 732 C CA . ARG A 1 88 ? 16.302 10.541 -31.064 1.00 86.06 88 ARG A CA 1
ATOM 733 C C . ARG A 1 88 ? 17.505 10.021 -31.849 1.00 86.06 88 ARG A C 1
ATOM 735 O O . ARG A 1 88 ? 18.074 10.790 -32.611 1.00 86.06 88 ARG A O 1
ATOM 742 N N . PHE A 1 89 ? 17.868 8.747 -31.693 1.00 79.38 89 PHE A N 1
ATOM 743 C CA . PHE A 1 89 ? 18.972 8.134 -32.446 1.00 79.38 89 PHE A CA 1
ATOM 744 C C . PHE A 1 89 ? 18.560 7.705 -33.858 1.00 79.38 89 PHE A C 1
ATOM 746 O O . PHE A 1 89 ? 19.382 7.722 -34.768 1.00 79.38 89 PHE A O 1
ATOM 753 N N . ASN A 1 90 ? 17.287 7.350 -34.053 1.00 76.25 90 ASN A N 1
ATOM 754 C CA . ASN A 1 90 ? 16.761 6.962 -35.363 1.00 76.25 90 ASN A CA 1
ATOM 755 C C . ASN A 1 90 ? 16.447 8.153 -36.271 1.00 76.25 90 ASN A C 1
ATOM 757 O O . ASN A 1 90 ? 16.348 7.977 -37.486 1.00 76.25 90 ASN A O 1
ATOM 761 N N . SER A 1 91 ? 16.257 9.352 -35.711 1.00 77.44 91 SER A N 1
ATOM 762 C CA . SER A 1 91 ? 16.122 10.552 -36.527 1.00 77.44 91 SER A CA 1
ATOM 763 C C . SER A 1 91 ? 17.479 10.808 -37.180 1.00 77.44 91 SER A C 1
ATOM 765 O O . SER A 1 91 ? 18.416 11.142 -36.450 1.00 77.44 91 SER A O 1
ATOM 767 N N . PRO A 1 92 ? 17.623 10.676 -38.517 1.00 67.62 92 PRO A N 1
ATOM 768 C CA . PRO A 1 92 ? 18.842 11.123 -39.168 1.00 67.62 92 PRO A CA 1
ATOM 769 C C . PRO A 1 92 ? 19.046 12.560 -38.710 1.00 67.62 92 PRO A C 1
ATOM 771 O O . PRO A 1 92 ? 18.082 13.336 -38.684 1.00 67.62 92 PRO A O 1
ATOM 774 N N . ALA A 1 93 ? 20.258 12.893 -38.270 1.00 63.44 93 ALA A N 1
ATOM 775 C CA . ALA A 1 93 ? 20.645 14.281 -38.141 1.00 63.44 93 ALA A CA 1
ATOM 776 C C . ALA A 1 93 ? 20.424 14.873 -39.534 1.00 63.44 93 ALA A C 1
ATOM 778 O O . ALA A 1 93 ? 21.231 14.680 -40.439 1.00 63.44 93 ALA A O 1
ATOM 779 N N . ILE A 1 94 ? 19.248 15.466 -39.757 1.00 60.09 94 ILE A N 1
ATOM 780 C CA . ILE A 1 94 ? 19.006 16.326 -40.897 1.00 60.09 94 ILE A CA 1
ATOM 781 C C . ILE A 1 94 ? 19.908 17.485 -40.558 1.00 60.09 94 ILE A C 1
ATOM 783 O O . ILE A 1 94 ? 19.526 18.370 -39.790 1.00 60.09 94 ILE A O 1
ATOM 787 N N . ASP A 1 95 ? 21.152 17.364 -41.012 1.00 52.25 95 ASP A N 1
ATOM 788 C CA . ASP A 1 95 ? 22.129 18.413 -40.945 1.00 52.25 95 ASP A CA 1
ATOM 789 C C . ASP A 1 95 ? 21.386 19.664 -41.379 1.00 52.25 95 ASP A C 1
ATOM 791 O O . ASP A 1 95 ? 20.922 19.789 -42.517 1.00 52.25 95 ASP A O 1
ATOM 795 N N . GLN A 1 96 ? 21.237 20.586 -40.433 1.00 54.16 96 GLN A N 1
ATOM 796 C CA . GLN A 1 96 ? 21.001 21.983 -40.726 1.00 54.16 96 GLN A CA 1
ATOM 797 C C . GLN A 1 96 ? 22.276 22.493 -41.403 1.00 54.16 96 GLN A C 1
ATOM 799 O O . GLN A 1 96 ? 22.988 23.336 -40.867 1.00 54.16 96 GLN A O 1
ATOM 804 N N . LEU A 1 97 ? 22.614 21.929 -42.564 1.00 54.09 97 LEU A N 1
ATOM 805 C CA . LEU A 1 97 ? 23.578 22.511 -43.460 1.00 54.09 97 LEU A CA 1
ATOM 806 C C . LEU A 1 97 ? 22.920 23.823 -43.900 1.00 54.09 97 LEU A C 1
ATOM 808 O O . LEU A 1 97 ? 21.829 23.782 -44.483 1.00 54.09 97 LEU A O 1
ATOM 812 N N . PRO A 1 98 ? 23.500 24.989 -43.572 1.00 61.84 98 PRO A N 1
ATOM 813 C CA . PRO A 1 98 ? 22.946 26.258 -44.005 1.00 61.84 98 PRO A CA 1
ATOM 814 C C . PRO A 1 98 ? 22.821 26.215 -45.526 1.00 61.84 98 PRO A C 1
ATOM 816 O O . PRO A 1 98 ? 23.779 25.907 -46.229 1.00 61.84 98 PRO A O 1
ATOM 819 N N . SER A 1 99 ? 21.608 26.456 -46.019 1.00 52.84 99 SER A N 1
ATOM 820 C CA . SER A 1 99 ? 21.255 26.373 -47.430 1.00 52.84 99 SER A CA 1
ATOM 821 C C . SER A 1 99 ? 22.067 27.379 -48.249 1.00 52.84 99 SER A C 1
ATOM 823 O O . SER A 1 99 ? 21.640 28.520 -48.451 1.00 52.84 99 SER A O 1
ATOM 825 N N . THR A 1 100 ? 23.236 26.983 -48.739 1.00 57.28 100 THR A N 1
ATOM 826 C CA . THR A 1 100 ? 23.919 27.710 -49.803 1.00 57.28 100 THR A CA 1
ATOM 827 C C . THR A 1 100 ? 23.134 27.442 -51.079 1.00 57.28 100 THR A C 1
ATOM 829 O O . THR A 1 100 ? 23.140 26.341 -51.626 1.00 57.28 100 THR A O 1
ATOM 832 N N . LYS A 1 101 ? 22.360 28.445 -51.501 1.00 60.22 101 LYS A N 1
ATOM 833 C CA . LYS A 1 101 ? 21.655 28.455 -52.781 1.00 60.22 101 LYS A CA 1
ATOM 834 C C . LYS A 1 101 ? 22.681 28.320 -53.902 1.00 60.22 101 LYS A C 1
ATOM 836 O O . LYS A 1 101 ? 23.299 29.314 -54.251 1.00 60.22 101 LYS A O 1
ATOM 841 N N . GLU A 1 102 ? 22.796 27.151 -54.512 1.00 56.19 102 GLU A N 1
ATOM 842 C CA . GLU A 1 102 ? 23.263 27.066 -55.891 1.00 56.19 102 GLU A CA 1
ATOM 843 C C . GLU A 1 102 ? 22.552 25.920 -56.608 1.00 56.19 102 GLU A C 1
ATOM 845 O O . GLU A 1 102 ? 22.567 24.760 -56.203 1.00 56.19 102 GLU A O 1
ATOM 850 N N . GLN A 1 103 ? 21.808 26.320 -57.634 1.00 58.78 103 GLN A N 1
ATOM 851 C CA . GLN A 1 103 ? 20.994 25.481 -58.492 1.00 58.78 103 GLN A CA 1
ATOM 852 C C . GLN A 1 103 ? 21.906 24.648 -59.394 1.00 58.78 103 GLN A C 1
ATOM 854 O O . GLN A 1 103 ? 22.696 25.213 -60.142 1.00 58.78 103 GLN A O 1
ATOM 859 N N . SER A 1 104 ? 21.724 23.329 -59.427 1.00 52.25 104 SER A N 1
ATOM 860 C CA . SER A 1 104 ? 21.952 22.584 -60.665 1.00 52.25 104 SER A CA 1
ATOM 861 C C . SER A 1 104 ? 21.136 21.297 -60.698 1.00 52.25 104 SER A C 1
ATOM 863 O O . SER A 1 104 ? 21.034 20.543 -59.735 1.00 52.25 104 SER A O 1
ATOM 865 N N . SER A 1 105 ? 20.496 21.132 -61.841 1.00 58.28 105 SER A N 1
ATOM 866 C CA . SER A 1 105 ? 19.511 20.146 -62.252 1.00 58.28 105 SER A CA 1
ATOM 867 C C . SER A 1 105 ? 20.058 18.722 -62.420 1.00 58.28 105 SER A C 1
ATOM 869 O O . SER A 1 105 ? 21.188 18.526 -62.853 1.00 58.28 105 SER A O 1
ATOM 871 N N . ASN A 1 106 ? 19.152 17.756 -62.221 1.00 58.31 106 ASN A N 1
ATOM 872 C CA . ASN A 1 106 ? 19.211 16.343 -62.623 1.00 58.31 106 ASN A CA 1
ATOM 873 C C . ASN A 1 106 ? 20.166 15.428 -61.844 1.00 58.31 106 ASN A C 1
ATOM 875 O O . ASN A 1 106 ? 21.231 15.075 -62.340 1.00 58.31 106 ASN A O 1
ATOM 879 N N . GLN A 1 107 ? 19.711 14.905 -60.700 1.00 51.38 107 GLN A N 1
ATOM 880 C CA . GLN A 1 107 ? 20.247 13.657 -60.149 1.00 51.38 107 GLN A CA 1
ATOM 881 C C . GLN A 1 107 ? 19.136 12.737 -59.634 1.00 51.38 107 GLN A C 1
ATOM 883 O O . GLN A 1 107 ? 18.255 13.127 -58.870 1.00 51.38 107 GLN A O 1
ATOM 888 N N . SER A 1 108 ? 19.206 11.505 -60.127 1.00 58.47 108 SER A N 1
ATOM 889 C CA . SER A 1 108 ? 18.401 10.331 -59.816 1.00 58.47 108 SER A CA 1
ATOM 890 C C . SER A 1 108 ? 18.233 10.155 -58.308 1.00 58.47 108 SER A C 1
ATOM 892 O O . SER A 1 108 ? 19.222 10.181 -57.577 1.00 58.47 108 SER A O 1
ATOM 894 N N . GLN A 1 109 ? 16.993 9.962 -57.847 1.00 54.81 109 GLN A N 1
ATOM 895 C CA . GLN A 1 109 ? 16.704 9.727 -56.432 1.00 54.81 109 GLN A CA 1
ATOM 896 C C . GLN A 1 109 ? 17.548 8.551 -55.913 1.00 54.81 109 GLN A C 1
ATOM 898 O O . GLN A 1 109 ? 17.404 7.439 -56.429 1.00 54.81 109 GLN A O 1
ATOM 903 N N . PRO A 1 110 ? 18.432 8.763 -54.920 1.00 58.69 110 PRO A N 1
ATOM 904 C CA . PRO A 1 110 ? 19.175 7.669 -54.329 1.00 58.69 110 PRO A CA 1
ATOM 905 C C . PRO A 1 110 ? 18.190 6.754 -53.608 1.00 58.69 110 PRO A C 1
ATOM 907 O O . PRO A 1 110 ? 17.305 7.205 -52.878 1.00 58.69 110 PRO A O 1
ATOM 910 N N . ASN A 1 111 ? 18.351 5.460 -53.867 1.00 58.94 111 ASN A N 1
ATOM 911 C CA . ASN A 1 111 ? 17.605 4.366 -53.269 1.00 58.94 111 ASN A CA 1
ATOM 912 C C . ASN A 1 111 ? 17.612 4.548 -51.739 1.00 58.94 111 ASN A C 1
ATOM 914 O O . ASN A 1 111 ? 18.654 4.381 -51.104 1.00 58.94 111 ASN A O 1
ATOM 918 N N . ARG A 1 112 ? 16.486 4.982 -51.154 1.00 63.75 112 ARG A N 1
ATOM 919 C CA . ARG A 1 112 ? 16.373 5.168 -49.702 1.00 63.75 112 ARG A CA 1
ATOM 920 C C . ARG A 1 112 ? 16.535 3.801 -49.053 1.00 63.75 112 ARG A C 1
ATOM 922 O O . ARG A 1 112 ? 15.714 2.915 -49.281 1.00 63.75 112 ARG A O 1
ATOM 929 N N . SER A 1 113 ? 17.594 3.635 -48.266 1.00 59.25 113 SER A N 1
ATOM 930 C CA . SER A 1 113 ? 17.785 2.449 -47.436 1.00 59.25 113 SER A CA 1
ATOM 931 C C . SER A 1 113 ? 16.522 2.199 -46.603 1.00 59.25 113 SER A C 1
ATOM 933 O O . SER A 1 113 ? 15.927 3.167 -46.118 1.00 59.25 113 SER A O 1
ATOM 935 N N . PRO A 1 114 ? 16.086 0.938 -46.446 1.00 65.81 114 PRO A N 1
ATOM 936 C CA . PRO A 1 114 ? 14.887 0.621 -45.684 1.00 65.81 114 PRO A CA 1
ATOM 937 C C . PRO A 1 114 ? 15.043 1.157 -44.260 1.00 65.81 114 PRO A C 1
ATOM 939 O O . PRO A 1 114 ? 15.961 0.766 -43.539 1.00 65.81 114 PRO A O 1
ATOM 942 N N . HIS A 1 115 ? 14.167 2.085 -43.871 1.00 67.75 115 HIS A N 1
ATOM 943 C CA . HIS A 1 115 ? 14.061 2.520 -42.485 1.00 67.75 115 HIS A CA 1
ATOM 944 C C . HIS A 1 115 ? 13.705 1.293 -41.645 1.00 67.75 115 HIS A C 1
ATOM 946 O O . HIS A 1 115 ? 12.639 0.709 -41.828 1.00 67.75 115 HIS A O 1
ATOM 952 N N . LEU A 1 116 ? 14.606 0.885 -40.747 1.00 70.31 116 LEU A N 1
ATOM 953 C CA . LEU A 1 116 ? 14.263 -0.081 -39.714 1.00 70.31 116 LEU A CA 1
ATOM 954 C C . LEU A 1 116 ? 13.262 0.585 -38.769 1.00 70.31 116 LEU A C 1
ATOM 956 O O . LEU A 1 116 ? 13.623 1.432 -37.954 1.00 70.31 116 LEU A O 1
ATOM 960 N N . GLU A 1 117 ? 11.996 0.217 -38.909 1.00 78.44 117 GLU A N 1
ATOM 961 C CA . GLU A 1 117 ? 10.949 0.611 -37.981 1.00 78.44 117 GLU A CA 1
ATOM 962 C C . GLU A 1 117 ? 11.088 -0.245 -36.718 1.00 78.44 117 GLU A C 1
ATOM 964 O O . GLU A 1 117 ? 10.725 -1.421 -36.685 1.00 78.44 117 GLU A O 1
ATOM 969 N N . ILE A 1 118 ? 11.706 0.325 -35.684 1.00 80.31 118 ILE A N 1
ATOM 970 C CA . ILE A 1 118 ? 11.794 -0.322 -34.376 1.00 80.31 118 ILE A CA 1
ATOM 971 C C . ILE A 1 118 ? 10.411 -0.242 -33.738 1.00 80.31 118 ILE A C 1
ATOM 973 O O . ILE A 1 118 ? 9.913 0.848 -33.454 1.00 80.31 118 ILE A O 1
ATOM 977 N N . ALA A 1 119 ? 9.792 -1.404 -33.526 1.00 86.88 119 ALA A N 1
ATOM 978 C CA . ALA A 1 119 ? 8.507 -1.484 -32.852 1.00 86.88 119 ALA A CA 1
ATOM 979 C C . ALA A 1 119 ? 8.609 -0.839 -31.454 1.00 86.88 119 ALA A C 1
ATOM 981 O O . ALA A 1 119 ? 9.561 -1.128 -30.720 1.00 86.88 119 ALA A O 1
ATOM 982 N N . PRO A 1 120 ? 7.657 0.029 -31.069 1.00 89.62 120 PRO A N 1
ATOM 983 C CA . PRO A 1 120 ? 7.691 0.687 -29.772 1.00 89.62 120 PRO A CA 1
ATOM 984 C C . PRO A 1 120 ? 7.573 -0.339 -28.645 1.00 89.62 120 PRO A C 1
ATOM 986 O O . PRO A 1 120 ? 6.814 -1.307 -28.732 1.00 89.62 120 PRO A O 1
ATOM 989 N N . LEU A 1 121 ? 8.296 -0.096 -27.553 1.00 92.38 121 LEU A N 1
ATOM 990 C CA . LEU A 1 121 ? 8.220 -0.936 -26.363 1.00 92.38 121 LEU A CA 1
ATOM 991 C C . LEU A 1 121 ? 6.820 -0.896 -25.752 1.00 92.38 121 LEU A C 1
ATOM 993 O O . LEU A 1 121 ? 6.298 0.185 -25.467 1.00 92.38 121 LEU A O 1
ATOM 997 N N . ASN A 1 122 ? 6.243 -2.075 -25.507 1.00 94.88 122 ASN A N 1
ATOM 998 C CA . ASN A 1 122 ? 4.946 -2.211 -24.855 1.00 94.88 122 ASN A CA 1
ATOM 999 C C . ASN A 1 122 ? 5.105 -2.118 -23.317 1.00 94.88 122 ASN A C 1
ATOM 1001 O O . ASN A 1 122 ? 5.775 -2.975 -22.727 1.00 94.88 122 ASN A O 1
ATOM 1005 N N . PRO A 1 123 ? 4.466 -1.135 -22.645 1.00 95.06 123 PRO A N 1
ATOM 1006 C CA . PRO A 1 123 ? 4.493 -1.006 -21.187 1.00 95.06 123 PRO A CA 1
ATOM 1007 C C . PRO A 1 123 ? 4.061 -2.264 -20.426 1.00 95.06 123 PRO A C 1
ATOM 1009 O O . PRO A 1 123 ? 4.588 -2.532 -19.350 1.00 95.06 123 PRO A O 1
ATOM 1012 N N . GLU A 1 124 ? 3.124 -3.048 -20.962 1.00 94.81 124 GLU A N 1
ATOM 1013 C CA . GLU A 1 124 ? 2.610 -4.256 -20.304 1.00 94.81 124 GLU A CA 1
ATOM 1014 C C . GLU A 1 124 ? 3.643 -5.384 -20.296 1.00 94.81 124 GLU A C 1
ATOM 1016 O O . GLU A 1 124 ? 3.797 -6.074 -19.292 1.00 94.81 124 GLU A O 1
ATOM 1021 N N . GLN A 1 125 ? 4.421 -5.522 -21.374 1.00 94.56 125 GLN A N 1
ATOM 1022 C CA . GLN A 1 125 ? 5.521 -6.489 -21.437 1.00 94.56 125 GLN A CA 1
ATOM 1023 C C . GLN A 1 125 ? 6.631 -6.124 -20.447 1.00 94.56 125 GLN A C 1
ATOM 1025 O O . GLN A 1 125 ? 7.155 -6.995 -19.752 1.00 94.56 125 GLN A O 1
ATOM 1030 N N . ILE A 1 126 ? 6.951 -4.829 -20.337 1.00 93.44 126 ILE A N 1
ATOM 1031 C CA . ILE A 1 126 ? 7.907 -4.332 -19.342 1.00 93.44 126 ILE A CA 1
ATOM 1032 C C . ILE A 1 126 ? 7.372 -4.589 -17.928 1.00 93.44 126 ILE A C 1
ATOM 1034 O O . ILE A 1 126 ? 8.107 -5.101 -17.087 1.00 93.44 126 ILE A O 1
ATOM 1038 N N . ALA A 1 127 ? 6.099 -4.284 -17.655 1.00 93.56 127 ALA A N 1
ATOM 1039 C CA . ALA A 1 127 ? 5.488 -4.539 -16.352 1.00 93.56 127 ALA A CA 1
ATOM 1040 C C . ALA A 1 127 ? 5.533 -6.030 -15.990 1.00 93.56 127 ALA A C 1
ATOM 1042 O O . ALA A 1 127 ? 5.919 -6.365 -14.871 1.00 93.56 127 ALA A O 1
ATOM 1043 N N . GLN A 1 128 ? 5.221 -6.926 -16.930 1.00 94.94 128 GLN A N 1
ATOM 1044 C CA . GLN A 1 128 ? 5.311 -8.369 -16.707 1.00 94.94 128 GLN A CA 1
ATOM 1045 C C . GLN A 1 128 ? 6.745 -8.795 -16.369 1.00 94.94 128 GLN A C 1
ATOM 1047 O O . GLN A 1 128 ? 6.972 -9.439 -15.347 1.00 94.94 128 GLN A O 1
ATOM 1052 N N . ALA A 1 129 ? 7.731 -8.351 -17.152 1.00 92.88 129 ALA A N 1
ATOM 1053 C CA . ALA A 1 129 ? 9.131 -8.684 -16.908 1.00 92.88 129 ALA A CA 1
ATOM 1054 C C . ALA A 1 129 ? 9.654 -8.142 -15.564 1.00 92.88 129 ALA A C 1
ATOM 1056 O O . ALA A 1 129 ? 10.442 -8.808 -14.888 1.00 92.88 129 ALA A O 1
ATOM 1057 N N . LEU A 1 130 ? 9.223 -6.944 -15.154 1.00 91.81 130 LEU A N 1
ATOM 1058 C CA . LEU A 1 130 ? 9.549 -6.386 -13.840 1.00 91.81 130 LEU A CA 1
ATOM 1059 C C . LEU A 1 130 ? 8.880 -7.176 -12.713 1.00 91.81 130 LEU A C 1
ATOM 1061 O O . LEU A 1 130 ? 9.531 -7.460 -11.709 1.00 91.81 130 LEU A O 1
ATOM 1065 N N . SER A 1 131 ? 7.612 -7.553 -12.883 1.00 92.38 131 SER A N 1
ATOM 1066 C CA . SER A 1 131 ? 6.861 -8.375 -11.931 1.00 92.38 131 SER A CA 1
ATOM 1067 C C . SER A 1 131 ? 7.570 -9.708 -11.668 1.00 92.38 131 SER A C 1
ATOM 1069 O O . SER A 1 131 ? 7.848 -10.030 -10.513 1.00 92.38 131 SER A O 1
ATOM 1071 N N . ASP A 1 132 ? 7.948 -10.436 -12.722 1.00 91.69 132 ASP A N 1
ATOM 1072 C CA . ASP A 1 132 ? 8.612 -11.742 -12.613 1.00 91.69 132 ASP A CA 1
ATOM 1073 C C . ASP A 1 132 ? 9.962 -11.636 -11.882 1.00 91.69 132 ASP A C 1
ATOM 1075 O O . ASP A 1 132 ? 10.282 -12.430 -10.990 1.00 91.69 132 ASP A O 1
ATOM 1079 N N . ARG A 1 133 ? 10.750 -10.597 -12.194 1.00 92.94 133 ARG A N 1
ATOM 1080 C CA . ARG A 1 133 ? 12.028 -10.334 -11.513 1.00 92.94 133 ARG A CA 1
ATOM 1081 C C . ARG A 1 133 ? 11.846 -9.961 -10.050 1.00 92.94 133 ARG A C 1
ATOM 1083 O O . ARG A 1 133 ? 12.608 -10.442 -9.213 1.00 92.94 133 ARG A O 1
ATOM 1090 N N . LEU A 1 134 ? 10.862 -9.120 -9.734 1.00 89.25 134 LEU A N 1
ATOM 1091 C CA . LEU A 1 134 ? 10.557 -8.719 -8.360 1.00 89.25 134 LEU A CA 1
ATOM 1092 C C . LEU A 1 134 ? 10.142 -9.924 -7.513 1.00 89.25 134 LEU A C 1
ATOM 1094 O O . LEU A 1 134 ? 10.601 -10.052 -6.380 1.00 89.25 134 LEU A O 1
ATOM 1098 N N . GLN A 1 135 ? 9.334 -10.834 -8.065 1.00 88.12 135 GLN A N 1
ATOM 1099 C CA . GLN A 1 135 ? 8.966 -12.079 -7.387 1.00 88.12 135 GLN A CA 1
ATOM 1100 C C . GLN A 1 135 ? 10.202 -12.947 -7.108 1.00 88.12 135 GLN A C 1
ATOM 1102 O O . GLN A 1 135 ? 10.402 -13.400 -5.980 1.00 88.12 135 GLN A O 1
ATOM 1107 N N . HIS A 1 136 ? 11.089 -13.106 -8.095 1.00 88.25 136 HIS A N 1
ATOM 1108 C CA . HIS A 1 136 ? 12.334 -13.856 -7.923 1.00 88.25 136 HIS A CA 1
ATOM 1109 C C . HIS A 1 136 ? 13.284 -13.216 -6.891 1.00 88.25 136 HIS A C 1
ATOM 1111 O O . HIS A 1 136 ? 13.857 -13.914 -6.052 1.00 88.25 136 HIS A O 1
ATOM 1117 N N . LEU A 1 137 ? 13.445 -11.888 -6.910 1.00 84.06 137 LEU A N 1
ATOM 1118 C CA . LEU A 1 137 ? 14.264 -11.162 -5.931 1.00 84.06 137 LEU A CA 1
ATOM 1119 C C . LEU A 1 137 ? 13.711 -11.292 -4.516 1.00 84.06 137 LEU A C 1
ATOM 1121 O O . LEU A 1 137 ? 14.480 -11.527 -3.585 1.00 84.06 137 LEU A O 1
ATOM 1125 N N . ASN A 1 138 ? 12.394 -11.188 -4.358 1.00 80.94 138 ASN A N 1
ATOM 1126 C CA . ASN A 1 138 ? 11.758 -11.338 -3.060 1.00 80.94 138 ASN A CA 1
ATOM 1127 C C . ASN A 1 138 ? 11.997 -12.745 -2.482 1.00 80.94 138 ASN A C 1
ATOM 1129 O O . ASN A 1 138 ? 12.394 -12.862 -1.328 1.00 80.94 138 ASN A O 1
ATOM 1133 N N . HIS A 1 139 ? 11.904 -13.799 -3.303 1.00 79.19 139 HIS A N 1
ATOM 1134 C CA . HIS A 1 139 ? 12.286 -15.154 -2.884 1.00 79.19 139 HIS A CA 1
ATOM 1135 C C . HIS A 1 139 ? 13.771 -15.281 -2.501 1.00 79.19 139 HIS A C 1
ATOM 1137 O O . HIS A 1 139 ? 14.105 -15.998 -1.560 1.00 79.19 139 HIS A O 1
ATOM 1143 N N . ARG A 1 140 ? 14.685 -14.583 -3.189 1.00 76.25 140 ARG A N 1
ATOM 1144 C CA . ARG A 1 140 ? 16.124 -14.626 -2.864 1.00 76.25 140 ARG A CA 1
ATOM 1145 C C . ARG A 1 140 ? 16.479 -13.889 -1.578 1.00 76.25 140 ARG A C 1
ATOM 1147 O O . ARG A 1 140 ? 17.325 -14.378 -0.829 1.00 76.25 140 ARG A O 1
ATOM 1154 N N . LEU A 1 141 ? 15.860 -12.735 -1.322 1.00 67.31 141 LEU A N 1
ATOM 1155 C CA . LEU A 1 141 ? 16.074 -11.980 -0.084 1.00 67.31 141 LEU A CA 1
ATOM 1156 C C . LEU A 1 141 ? 15.733 -12.841 1.132 1.00 67.31 141 LEU A C 1
ATOM 1158 O O . LEU A 1 141 ? 16.532 -12.914 2.062 1.00 67.31 141 LEU A O 1
ATOM 1162 N N . THR A 1 142 ? 14.624 -13.576 1.050 1.00 58.75 142 THR A N 1
ATOM 1163 C CA . THR A 1 142 ? 14.183 -14.557 2.044 1.00 58.75 142 THR A CA 1
ATOM 1164 C C . THR A 1 142 ? 15.261 -15.611 2.358 1.00 58.75 142 THR A C 1
ATOM 1166 O O . THR A 1 142 ? 15.510 -15.893 3.528 1.00 58.75 142 THR A O 1
ATOM 1169 N N . ILE A 1 143 ? 15.978 -16.119 1.345 1.00 55.22 143 ILE A N 1
ATOM 1170 C CA . ILE A 1 143 ? 17.037 -17.136 1.510 1.00 55.22 143 ILE A CA 1
ATOM 1171 C C . ILE A 1 143 ? 18.329 -16.551 2.111 1.00 55.22 143 ILE A C 1
ATOM 1173 O O . ILE A 1 143 ? 18.999 -17.193 2.914 1.00 55.22 143 ILE A O 1
ATOM 1177 N N . SER A 1 144 ? 18.706 -15.326 1.735 1.00 49.19 144 SER A N 1
ATOM 1178 C CA . SER A 1 144 ? 20.001 -14.735 2.125 1.00 49.19 144 SER A CA 1
ATOM 1179 C C . SER A 1 144 ? 20.114 -14.355 3.609 1.00 49.19 144 SER A C 1
ATOM 1181 O O . SER A 1 144 ? 21.219 -14.260 4.137 1.00 49.19 144 SER A O 1
ATOM 1183 N N . THR A 1 145 ? 18.989 -14.180 4.303 1.00 50.44 145 THR A N 1
ATOM 1184 C CA . THR A 1 145 ? 18.933 -13.898 5.747 1.00 50.44 145 THR A CA 1
ATOM 1185 C C . THR A 1 145 ? 19.199 -15.116 6.648 1.00 50.44 145 THR A C 1
ATOM 1187 O O . THR A 1 145 ? 19.177 -14.974 7.867 1.00 50.44 145 THR A O 1
ATOM 1190 N N . ILE A 1 146 ? 19.470 -16.297 6.079 1.00 49.47 146 ILE A N 1
ATOM 1191 C CA . ILE A 1 146 ? 19.515 -17.600 6.777 1.00 49.47 146 ILE A CA 1
ATOM 1192 C C . ILE A 1 146 ? 20.938 -17.977 7.260 1.00 49.47 146 ILE A C 1
ATOM 1194 O O . ILE A 1 146 ? 21.224 -19.118 7.590 1.00 49.47 146 ILE A O 1
ATOM 1198 N N . SER A 1 147 ? 21.881 -17.037 7.367 1.00 44.50 147 SER A N 1
ATOM 1199 C CA . SER A 1 147 ? 23.257 -17.352 7.805 1.00 44.50 147 SER A CA 1
ATOM 1200 C C . SER A 1 147 ? 23.458 -17.479 9.329 1.00 44.50 147 SER A C 1
ATOM 1202 O O . SER A 1 147 ? 24.600 -17.544 9.784 1.00 44.50 147 SER A O 1
ATOM 1204 N N . ALA A 1 148 ? 22.383 -17.560 10.126 1.00 45.94 148 ALA A N 1
ATOM 1205 C CA . ALA A 1 148 ? 22.438 -17.835 11.566 1.00 45.94 148 ALA A CA 1
ATOM 1206 C C . ALA A 1 148 ? 21.685 -19.147 11.901 1.00 45.94 148 ALA A C 1
ATOM 1208 O O . ALA A 1 148 ? 20.479 -19.218 11.655 1.00 45.94 148 ALA A O 1
ATOM 1209 N N . PRO A 1 149 ? 22.349 -20.164 12.490 1.00 47.31 149 PRO A N 1
ATOM 1210 C CA . PRO A 1 149 ? 21.816 -21.529 12.611 1.00 47.31 149 PRO A CA 1
ATOM 1211 C C . PRO A 1 149 ? 20.631 -21.704 13.584 1.00 47.31 149 PRO A C 1
ATOM 1213 O O . PRO A 1 149 ? 20.052 -22.780 13.637 1.00 47.31 149 PRO A O 1
ATOM 1216 N N . GLU A 1 150 ? 20.217 -20.674 14.330 1.00 39.84 150 GLU A N 1
ATOM 1217 C CA . GLU A 1 150 ? 19.058 -20.749 15.246 1.00 39.84 150 GLU A CA 1
ATOM 1218 C C . GLU A 1 150 ? 17.759 -20.133 14.684 1.00 39.84 150 GLU A C 1
ATOM 1220 O O . GLU A 1 150 ? 16.725 -20.151 15.350 1.00 39.84 150 GLU A O 1
ATOM 1225 N N . ILE A 1 151 ? 17.762 -19.614 13.447 1.00 46.47 151 ILE A N 1
ATOM 1226 C CA . ILE A 1 151 ? 16.596 -18.950 12.821 1.00 46.47 151 ILE A CA 1
ATOM 1227 C C . ILE A 1 151 ? 16.177 -19.674 11.525 1.00 46.47 151 ILE A C 1
ATOM 1229 O O . ILE A 1 151 ? 15.724 -19.062 10.563 1.00 46.47 151 ILE A O 1
ATOM 1233 N N . GLU A 1 152 ? 16.313 -20.999 11.460 1.00 40.16 152 GLU A N 1
ATOM 1234 C CA . GLU A 1 152 ? 15.944 -21.759 10.251 1.00 40.16 152 GLU A CA 1
ATOM 1235 C C . GLU A 1 152 ? 14.424 -21.914 10.054 1.00 40.16 152 GLU A C 1
ATOM 1237 O O . GLU A 1 152 ? 13.968 -22.040 8.920 1.00 40.16 152 GLU A O 1
ATOM 1242 N N . LEU A 1 153 ? 13.600 -21.813 11.107 1.00 44.84 153 LEU A N 1
ATOM 1243 C CA . LEU A 1 153 ? 12.143 -22.004 10.978 1.00 44.84 153 LEU A CA 1
ATOM 1244 C C . LEU A 1 153 ? 11.341 -20.734 10.630 1.00 44.84 153 LEU A C 1
ATOM 1246 O O . LEU A 1 153 ? 10.132 -20.809 10.427 1.00 44.84 153 LEU A O 1
ATOM 1250 N N . LEU A 1 154 ? 11.971 -19.554 10.589 1.00 43.03 154 LEU A N 1
ATOM 1251 C CA . LEU A 1 154 ? 11.258 -18.267 10.534 1.00 43.03 154 LEU A CA 1
ATOM 1252 C C . LEU A 1 154 ? 11.434 -17.487 9.225 1.00 43.03 154 LEU A C 1
ATOM 1254 O O . LEU A 1 154 ? 10.923 -16.371 9.131 1.00 43.03 154 LEU A O 1
ATOM 1258 N N . ALA A 1 155 ? 12.116 -18.026 8.216 1.00 43.31 155 ALA A N 1
ATOM 1259 C CA . ALA A 1 155 ? 12.631 -17.238 7.094 1.00 43.31 155 ALA A CA 1
ATOM 1260 C C . ALA A 1 155 ? 12.114 -17.668 5.708 1.00 43.31 155 ALA A C 1
ATOM 1262 O O . ALA A 1 155 ? 12.896 -17.697 4.773 1.00 43.31 155 ALA A O 1
ATOM 1263 N N . THR A 1 156 ? 10.826 -17.990 5.532 1.00 53.16 156 THR A N 1
ATOM 1264 C CA . THR A 1 156 ? 10.301 -18.461 4.223 1.00 53.16 156 THR A CA 1
ATOM 1265 C C . THR A 1 156 ? 9.221 -17.588 3.580 1.00 53.16 156 THR A C 1
ATOM 1267 O O . THR A 1 156 ? 8.834 -17.843 2.441 1.00 53.16 156 THR A O 1
ATOM 1270 N N . SER A 1 157 ? 8.738 -16.533 4.239 1.00 63.88 157 SER A N 1
ATOM 1271 C CA . SER A 1 157 ? 7.644 -15.724 3.689 1.00 63.88 157 SER A CA 1
ATOM 1272 C C . SER A 1 157 ? 8.158 -14.550 2.853 1.00 63.88 157 SER A C 1
ATOM 1274 O O . SER A 1 157 ? 8.799 -13.637 3.378 1.00 63.88 157 SER A O 1
ATOM 1276 N N . SER A 1 158 ? 7.818 -14.556 1.567 1.00 79.94 158 SER A N 1
ATOM 1277 C CA . SER A 1 158 ? 7.896 -13.414 0.651 1.00 79.94 158 SER A CA 1
ATOM 1278 C C . SER A 1 158 ? 7.286 -12.156 1.286 1.00 79.94 158 SER A C 1
ATOM 1280 O O . SER A 1 158 ? 6.154 -12.213 1.756 1.00 79.94 158 SER A O 1
ATOM 1282 N N . GLN A 1 159 ? 7.978 -11.008 1.265 1.00 87.12 159 GLN A N 1
ATOM 1283 C CA . GLN A 1 159 ? 7.477 -9.774 1.900 1.00 87.12 159 GLN A CA 1
ATOM 1284 C C . GLN A 1 159 ? 6.280 -9.160 1.159 1.00 87.12 159 GLN A C 1
ATOM 1286 O O . GLN A 1 159 ? 5.334 -8.693 1.795 1.00 87.12 159 GLN A O 1
ATOM 1291 N N . PHE A 1 160 ? 6.280 -9.208 -0.175 1.00 89.69 160 PHE A N 1
ATOM 1292 C CA . PHE A 1 160 ? 5.193 -8.726 -1.027 1.00 89.69 160 PHE A CA 1
ATOM 1293 C C . PHE A 1 160 ? 5.019 -9.579 -2.294 1.00 89.69 160 PHE A C 1
ATOM 1295 O O . PHE A 1 160 ? 5.900 -10.331 -2.696 1.00 89.69 160 PHE A O 1
ATOM 1302 N N . TYR A 1 161 ? 3.897 -9.408 -2.974 1.00 90.12 161 TYR A N 1
ATOM 1303 C CA . TYR A 1 161 ? 3.621 -9.948 -4.297 1.00 90.12 161 TYR A CA 1
ATOM 1304 C C . TYR A 1 161 ? 3.489 -8.779 -5.264 1.00 90.12 161 TYR A C 1
ATOM 1306 O O . TYR A 1 161 ? 2.738 -7.844 -4.989 1.00 90.12 161 TYR A O 1
ATOM 1314 N N . ALA A 1 162 ? 4.230 -8.817 -6.367 1.00 90.81 162 ALA A N 1
ATOM 1315 C CA . ALA A 1 162 ? 4.077 -7.879 -7.472 1.00 90.81 162 ALA A CA 1
ATOM 1316 C C . ALA A 1 162 ? 3.269 -8.558 -8.580 1.00 90.81 162 ALA A C 1
ATOM 1318 O O . ALA A 1 162 ? 3.512 -9.727 -8.879 1.00 90.81 162 ALA A O 1
ATOM 1319 N N . VAL A 1 163 ? 2.307 -7.839 -9.154 1.00 91.69 163 VAL A N 1
ATOM 1320 C CA . VAL A 1 163 ? 1.496 -8.295 -10.285 1.00 91.69 163 VAL A CA 1
ATOM 1321 C C . VAL A 1 163 ? 1.449 -7.179 -11.319 1.00 91.69 163 VAL A C 1
ATOM 1323 O O . VAL A 1 163 ? 1.137 -6.032 -10.986 1.00 91.69 163 VAL A O 1
ATOM 1326 N N . ALA A 1 164 ? 1.764 -7.507 -12.570 1.00 91.94 164 ALA A N 1
ATOM 1327 C CA . ALA A 1 164 ? 1.579 -6.594 -13.687 1.00 91.94 164 ALA A CA 1
ATOM 1328 C C . ALA A 1 164 ? 0.084 -6.375 -13.952 1.00 91.94 164 ALA A C 1
ATOM 1330 O O . ALA A 1 164 ? -0.709 -7.314 -13.959 1.00 91.94 164 ALA A O 1
ATOM 1331 N N . ALA A 1 165 ? -0.299 -5.123 -14.165 1.00 91.25 165 ALA A N 1
ATOM 1332 C CA . ALA A 1 165 ? -1.659 -4.713 -14.464 1.00 91.25 165 ALA A CA 1
ATOM 1333 C C . ALA A 1 165 ? -1.722 -3.945 -15.788 1.00 91.25 165 ALA A C 1
ATOM 1335 O O . ALA A 1 165 ? -0.707 -3.478 -16.315 1.00 91.25 165 ALA A O 1
ATOM 1336 N N . ILE A 1 166 ? -2.945 -3.819 -16.305 1.00 88.75 166 ILE A N 1
ATOM 1337 C CA . ILE A 1 166 ? -3.250 -3.148 -17.573 1.00 88.75 166 ILE A CA 1
ATOM 1338 C C . ILE A 1 166 ? -2.646 -1.739 -17.588 1.00 88.75 166 ILE A C 1
ATOM 1340 O O . ILE A 1 166 ? -2.655 -1.028 -16.579 1.00 88.75 166 ILE A O 1
ATOM 1344 N N . GLY A 1 167 ? -2.111 -1.341 -18.744 1.00 89.38 167 GLY A N 1
ATOM 1345 C CA . GLY A 1 167 ? -1.519 -0.013 -18.927 1.00 89.38 167 GLY A CA 1
ATOM 1346 C C . GLY A 1 167 ? -0.111 0.145 -18.343 1.00 89.38 167 GLY A C 1
ATOM 1347 O O . GLY A 1 167 ? 0.364 1.268 -18.195 1.00 89.38 167 GLY A O 1
ATOM 1348 N N . GLY A 1 168 ? 0.575 -0.956 -18.014 1.00 91.12 168 GLY A N 1
ATOM 1349 C CA . GLY A 1 168 ? 1.959 -0.918 -17.526 1.00 91.12 168 GLY A CA 1
ATOM 1350 C C . GLY A 1 168 ? 2.089 -0.528 -16.050 1.00 91.12 168 GLY A C 1
ATOM 1351 O O . GLY A 1 168 ? 3.098 0.051 -15.639 1.00 91.12 168 GLY A O 1
ATOM 1352 N N . HIS A 1 169 ? 1.068 -0.819 -15.245 1.00 92.81 169 HIS A N 1
ATOM 1353 C CA . HIS A 1 169 ? 1.131 -0.658 -13.795 1.00 92.81 169 HIS A CA 1
ATOM 1354 C C . HIS A 1 169 ? 1.705 -1.910 -13.124 1.00 92.81 169 HIS A C 1
ATOM 1356 O O . HIS A 1 169 ? 1.457 -3.033 -13.551 1.00 92.81 169 HIS A O 1
ATOM 1362 N N . LEU A 1 170 ? 2.437 -1.716 -12.030 1.00 94.00 170 LEU A N 1
ATOM 1363 C CA . LEU A 1 170 ? 2.779 -2.769 -11.077 1.00 94.00 170 LEU A CA 1
ATOM 1364 C C . LEU A 1 170 ? 1.936 -2.592 -9.822 1.00 94.00 170 LEU A C 1
ATOM 1366 O O . LEU A 1 170 ? 2.006 -1.545 -9.180 1.00 94.00 170 LEU A O 1
ATOM 1370 N N . ASN A 1 171 ? 1.177 -3.618 -9.461 1.00 92.50 171 ASN A N 1
ATOM 1371 C CA . ASN A 1 171 ? 0.374 -3.651 -8.250 1.00 92.50 171 ASN A CA 1
ATOM 1372 C C . ASN A 1 171 ? 1.058 -4.524 -7.199 1.00 92.50 171 ASN A C 1
ATOM 1374 O O . ASN A 1 171 ? 1.495 -5.637 -7.489 1.00 92.50 171 ASN A O 1
ATOM 1378 N N . PHE A 1 172 ? 1.148 -4.015 -5.974 1.00 92.50 172 PHE A N 1
ATOM 1379 C CA . PHE A 1 172 ? 1.844 -4.659 -4.869 1.00 92.50 172 PHE A CA 1
ATOM 1380 C C . PHE A 1 172 ? 0.869 -5.060 -3.777 1.00 92.50 172 PHE A C 1
ATOM 1382 O O . PHE A 1 172 ? 0.171 -4.223 -3.192 1.00 92.50 172 PHE A O 1
ATOM 1389 N N . ARG A 1 173 ? 0.881 -6.347 -3.439 1.00 90.81 173 ARG A N 1
ATOM 1390 C CA . ARG A 1 173 ? 0.193 -6.882 -2.271 1.00 90.81 173 ARG A CA 1
ATOM 1391 C C . ARG A 1 173 ? 1.221 -7.261 -1.211 1.00 90.81 173 ARG A C 1
ATOM 1393 O O . ARG A 1 173 ? 2.008 -8.169 -1.436 1.00 90.81 173 ARG A O 1
ATOM 1400 N N . LEU A 1 174 ? 1.238 -6.584 -0.066 1.00 90.44 174 LEU A N 1
ATOM 1401 C CA . LEU A 1 174 ? 2.058 -7.008 1.065 1.00 90.44 174 LEU A CA 1
ATOM 1402 C C . LEU A 1 174 ? 1.582 -8.378 1.566 1.00 90.44 174 LEU A C 1
ATOM 1404 O O . LEU A 1 174 ? 0.384 -8.668 1.535 1.00 90.44 174 LEU A O 1
ATOM 1408 N N . SER A 1 175 ? 2.518 -9.218 1.999 1.00 87.00 175 SER A N 1
ATOM 1409 C CA . SER A 1 175 ? 2.185 -10.423 2.764 1.00 87.00 175 SER A CA 1
ATOM 1410 C C . SER A 1 175 ? 1.633 -10.034 4.131 1.00 87.00 175 SER A C 1
ATOM 1412 O O . SER A 1 175 ? 2.029 -9.003 4.671 1.00 87.00 175 SER A O 1
ATOM 1414 N N . ASP A 1 176 ? 0.780 -10.867 4.727 1.00 82.94 176 ASP A N 1
ATOM 1415 C CA . ASP A 1 176 ? 0.242 -10.590 6.066 1.00 82.94 176 ASP A CA 1
ATOM 1416 C C . ASP A 1 176 ? 1.324 -10.383 7.107 1.00 82.94 176 ASP A C 1
ATOM 1418 O O . ASP A 1 176 ? 1.193 -9.521 7.964 1.00 82.94 176 ASP A O 1
ATOM 1422 N N . ARG A 1 177 ? 2.395 -11.176 7.039 1.00 83.44 177 ARG A N 1
ATOM 1423 C CA . ARG A 1 177 ? 3.478 -11.077 8.007 1.00 83.44 177 ARG A CA 1
ATOM 1424 C C . ARG A 1 177 ? 4.187 -9.737 7.895 1.00 83.44 177 ARG A C 1
ATOM 1426 O O . ARG A 1 177 ? 4.344 -9.055 8.898 1.00 83.44 177 ARG A O 1
ATOM 1433 N N . TYR A 1 178 ? 4.572 -9.344 6.681 1.00 87.31 178 TYR A N 1
ATOM 1434 C CA . TYR A 1 178 ? 5.219 -8.050 6.482 1.00 87.31 178 TYR A CA 1
ATOM 1435 C C . TYR A 1 178 ? 4.266 -6.894 6.803 1.00 87.31 178 TYR A C 1
ATOM 1437 O O . TYR A 1 178 ? 4.671 -5.910 7.413 1.00 87.31 178 TYR A O 1
ATOM 1445 N N . LEU A 1 179 ? 2.984 -7.036 6.461 1.00 87.81 179 LEU A N 1
ATOM 1446 C CA . LEU A 1 179 ? 1.957 -6.078 6.841 1.00 87.81 179 LEU A CA 1
ATOM 1447 C C . LEU A 1 179 ? 1.842 -5.960 8.368 1.00 87.81 179 LEU A C 1
ATOM 1449 O O . LEU A 1 179 ? 1.858 -4.848 8.881 1.00 87.81 179 LEU A O 1
ATOM 1453 N N . ALA A 1 180 ? 1.784 -7.073 9.098 1.00 85.19 180 ALA A N 1
ATOM 1454 C CA . ALA A 1 180 ? 1.740 -7.090 10.557 1.00 85.19 180 ALA A CA 1
ATOM 1455 C C . ALA A 1 180 ? 2.968 -6.409 11.171 1.00 85.19 180 ALA A C 1
ATOM 1457 O O . ALA A 1 180 ? 2.822 -5.603 12.088 1.00 85.19 180 ALA A O 1
ATOM 1458 N N . ASP A 1 181 ? 4.160 -6.670 10.629 1.00 84.88 181 ASP A N 1
ATOM 1459 C CA . ASP A 1 181 ? 5.397 -6.016 11.057 1.00 84.88 181 ASP A CA 1
ATOM 1460 C C . ASP A 1 181 ? 5.315 -4.489 10.857 1.00 84.88 181 ASP A C 1
ATOM 1462 O O . ASP A 1 181 ? 5.657 -3.719 11.758 1.00 84.88 181 ASP A O 1
ATOM 1466 N N . CYS A 1 182 ? 4.797 -4.034 9.710 1.00 89.00 182 CYS A N 1
ATOM 1467 C CA . CYS A 1 182 ? 4.574 -2.615 9.426 1.00 89.00 182 CYS A CA 1
ATOM 1468 C C . CYS A 1 182 ? 3.543 -1.980 10.371 1.00 89.00 182 CYS A C 1
ATOM 1470 O O . CYS A 1 182 ? 3.820 -0.937 10.964 1.00 89.00 182 CYS A O 1
ATOM 1472 N N . LEU A 1 183 ? 2.386 -2.618 10.572 1.00 88.94 183 LEU A N 1
ATOM 1473 C CA . LEU A 1 183 ? 1.342 -2.133 11.482 1.00 88.94 183 LEU A CA 1
ATOM 1474 C C . LEU A 1 183 ? 1.839 -2.081 12.936 1.00 88.94 183 LEU A C 1
ATOM 1476 O O . LEU A 1 183 ? 1.551 -1.125 13.656 1.00 88.94 183 LEU A O 1
ATOM 1480 N N . SER A 1 184 ? 2.649 -3.057 13.354 1.00 85.25 184 SER A N 1
ATOM 1481 C CA . SER A 1 184 ? 3.282 -3.078 14.675 1.00 85.25 184 SER A CA 1
ATOM 1482 C C . SER A 1 184 ? 4.281 -1.941 14.860 1.00 85.25 184 SER A C 1
ATOM 1484 O O . SER A 1 184 ? 4.317 -1.304 15.918 1.00 85.25 184 SER A O 1
ATOM 1486 N N . ALA A 1 185 ? 5.097 -1.674 13.838 1.00 86.00 185 ALA A N 1
ATOM 1487 C CA . ALA A 1 185 ? 6.053 -0.576 13.857 1.00 86.00 185 ALA A CA 1
ATOM 1488 C C . ALA A 1 185 ? 5.337 0.779 13.932 1.00 86.00 185 ALA A C 1
ATOM 1490 O O . ALA A 1 185 ? 5.753 1.647 14.698 1.00 86.00 185 ALA A O 1
ATOM 1491 N N . TYR A 1 186 ? 4.235 0.937 13.197 1.00 86.69 186 TYR A N 1
ATOM 1492 C CA . TYR A 1 186 ? 3.396 2.132 13.249 1.00 86.69 186 TYR A CA 1
ATOM 1493 C C . TYR A 1 186 ? 2.761 2.328 14.618 1.00 86.69 186 TYR A C 1
ATOM 1495 O O . TYR A 1 186 ? 2.902 3.402 15.194 1.00 86.69 186 TYR A O 1
ATOM 1503 N N . LEU A 1 187 ? 2.129 1.294 15.178 1.00 84.75 187 LEU A N 1
ATOM 1504 C CA . LEU A 1 187 ? 1.540 1.374 16.515 1.00 84.75 187 LEU A CA 1
ATOM 1505 C C . LEU A 1 187 ? 2.583 1.803 17.555 1.00 84.75 187 LEU A C 1
ATOM 1507 O O . LEU A 1 187 ? 2.336 2.709 18.348 1.00 84.75 187 LEU A O 1
ATOM 1511 N N . SER A 1 188 ? 3.773 1.201 17.501 1.00 84.75 188 SER A N 1
ATOM 1512 C CA . SER A 1 188 ? 4.885 1.533 18.399 1.00 84.75 188 SER A CA 1
ATOM 1513 C C . SER A 1 188 ? 5.356 2.979 18.221 1.00 84.75 188 SER A C 1
ATOM 1515 O O . SER A 1 188 ? 5.591 3.682 19.201 1.00 84.75 188 SER A O 1
ATOM 1517 N N . TYR A 1 189 ? 5.475 3.439 16.973 1.00 85.25 189 TYR A N 1
ATOM 1518 C CA . TYR A 1 189 ? 5.855 4.813 16.653 1.00 85.25 189 TYR A CA 1
ATOM 1519 C C . TYR A 1 189 ? 4.830 5.825 17.183 1.00 85.25 189 TYR A C 1
ATOM 1521 O O . TYR A 1 189 ? 5.199 6.773 17.873 1.00 85.25 189 TYR A O 1
ATOM 1529 N N . PHE A 1 190 ? 3.539 5.594 16.935 1.00 84.00 190 PHE A N 1
ATOM 1530 C CA . PHE A 1 190 ? 2.472 6.501 17.359 1.00 84.00 190 PHE A CA 1
ATOM 1531 C C . PHE A 1 190 ? 2.247 6.500 18.872 1.00 84.00 190 PHE A C 1
ATOM 1533 O O . PHE A 1 190 ? 1.979 7.558 19.439 1.00 84.00 190 PHE A O 1
ATOM 1540 N N . LYS A 1 191 ? 2.441 5.359 19.548 1.00 83.44 191 LYS A N 1
ATOM 1541 C CA . LYS A 1 191 ? 2.442 5.297 21.018 1.00 83.44 191 LYS A CA 1
ATOM 1542 C C . LYS A 1 191 ? 3.469 6.269 21.597 1.00 83.44 191 LYS A C 1
ATOM 1544 O O . LYS A 1 191 ? 3.134 7.050 22.480 1.00 83.44 191 LYS A O 1
ATOM 1549 N N . ASN A 1 192 ? 4.685 6.272 21.054 1.00 83.69 192 ASN A N 1
ATOM 1550 C CA . ASN A 1 192 ? 5.757 7.149 21.528 1.00 83.69 192 ASN A CA 1
ATOM 1551 C C . ASN A 1 192 ? 5.485 8.635 21.246 1.00 83.69 192 ASN A C 1
ATOM 1553 O O . ASN A 1 192 ? 5.920 9.483 22.019 1.00 83.69 192 ASN A O 1
ATOM 1557 N N . LEU A 1 193 ? 4.751 8.957 20.176 1.00 80.69 193 LEU A N 1
ATOM 1558 C CA . LEU A 1 193 ? 4.340 10.335 19.893 1.00 80.69 193 LEU A CA 1
ATOM 1559 C C . LEU A 1 193 ? 3.274 10.840 20.878 1.00 80.69 193 LEU A C 1
ATOM 1561 O O . LEU A 1 193 ? 3.348 11.989 21.306 1.00 80.69 193 LEU A O 1
ATOM 1565 N N . ASN A 1 194 ? 2.321 9.987 21.268 1.00 71.69 194 ASN A N 1
ATOM 1566 C CA . ASN A 1 194 ? 1.211 10.370 22.148 1.00 71.69 194 ASN A CA 1
ATOM 1567 C C . ASN A 1 194 ? 1.630 10.609 23.610 1.00 71.69 194 ASN A C 1
ATOM 1569 O O . ASN A 1 194 ? 1.018 11.446 24.270 1.00 71.69 194 ASN A O 1
ATOM 1573 N N . VAL A 1 195 ? 2.681 9.942 24.109 1.00 59.72 195 VAL A N 1
ATOM 1574 C CA . VAL A 1 195 ? 3.187 10.1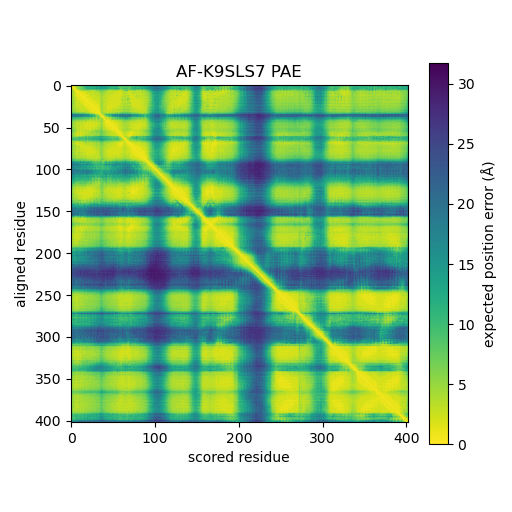37 25.490 1.00 59.72 195 VAL A CA 1
ATOM 1575 C C . VAL A 1 195 ? 3.549 11.603 25.768 1.00 59.72 195 VAL A C 1
ATOM 1577 O O . VAL A 1 195 ? 3.406 12.075 26.887 1.00 59.72 195 VAL A O 1
ATOM 1580 N N . ASN A 1 196 ? 3.927 12.370 24.745 1.00 58.00 196 ASN A N 1
ATOM 1581 C CA . ASN A 1 196 ? 4.322 13.767 24.923 1.00 58.00 196 ASN A CA 1
ATOM 1582 C C . ASN A 1 196 ? 3.144 14.755 25.000 1.00 58.00 196 ASN A C 1
ATOM 1584 O O . ASN A 1 196 ? 3.362 15.921 25.327 1.00 58.00 196 ASN A O 1
ATOM 1588 N N . CYS A 1 197 ? 1.916 14.335 24.678 1.00 55.62 197 CYS A N 1
ATOM 1589 C CA . CYS A 1 197 ? 0.752 15.228 24.665 1.00 55.62 197 CYS A CA 1
ATOM 1590 C C . CYS A 1 197 ? -0.001 15.258 26.000 1.00 55.62 197 CYS A C 1
ATOM 1592 O O . CYS A 1 197 ? -0.526 16.309 26.362 1.00 55.62 197 CYS A O 1
ATOM 1594 N N . ASP A 1 198 ? -0.035 14.141 26.730 1.00 56.50 198 ASP A N 1
ATOM 1595 C CA . ASP A 1 198 ? -0.834 14.013 27.957 1.00 56.50 198 ASP A CA 1
ATOM 1596 C C . ASP A 1 198 ? -0.102 14.570 29.210 1.00 56.50 198 ASP A C 1
ATOM 1598 O O . ASP A 1 198 ? -0.753 14.911 30.195 1.00 56.50 198 ASP A O 1
ATOM 1602 N N . ASP A 1 199 ? 1.228 14.758 29.155 1.00 51.53 199 ASP A N 1
ATOM 1603 C CA . ASP A 1 199 ? 2.063 15.208 30.290 1.00 51.53 199 ASP A CA 1
ATOM 1604 C C . ASP A 1 199 ? 2.394 16.714 30.303 1.00 51.53 199 ASP A C 1
ATOM 1606 O O . ASP A 1 199 ? 3.144 17.182 31.166 1.00 51.53 199 ASP A O 1
ATOM 1610 N N . ALA A 1 200 ? 1.859 17.518 29.376 1.00 50.66 200 ALA A N 1
ATOM 1611 C CA . ALA A 1 200 ? 2.021 18.968 29.461 1.00 50.66 200 ALA A CA 1
ATOM 1612 C C . ALA A 1 200 ? 1.281 19.469 30.719 1.00 50.66 200 ALA A C 1
ATOM 1614 O O . ALA A 1 200 ? 0.051 19.389 30.763 1.00 50.66 200 ALA A O 1
ATOM 1615 N N . PRO A 1 201 ? 1.976 19.989 31.754 1.00 49.19 201 PRO A N 1
ATOM 1616 C CA . PRO A 1 201 ? 1.318 20.366 32.992 1.00 49.19 201 PRO A CA 1
ATOM 1617 C C . PRO A 1 201 ? 0.342 21.500 32.687 1.00 49.19 201 PRO A C 1
ATOM 1619 O O . PRO A 1 201 ? 0.759 22.617 32.371 1.00 49.19 201 PRO A O 1
ATOM 1622 N N . SER A 1 202 ? -0.955 21.209 32.804 1.00 53.91 202 SER A N 1
ATOM 1623 C CA . SER A 1 202 ? -2.064 22.175 32.757 1.00 53.91 202 SER A CA 1
ATOM 1624 C C . SER A 1 202 ? -1.732 23.460 33.538 1.00 53.91 202 SER A C 1
ATOM 1626 O O . SER A 1 202 ? -2.032 24.573 33.104 1.00 53.91 202 SER A O 1
ATOM 1628 N N . ASP A 1 203 ? -0.990 23.318 34.638 1.00 56.56 203 ASP A N 1
ATOM 1629 C CA . ASP A 1 203 ? -0.587 24.409 35.521 1.00 56.56 203 ASP A CA 1
ATOM 1630 C C . ASP A 1 203 ? 0.403 25.413 34.895 1.00 56.56 203 ASP A C 1
ATOM 1632 O O . ASP A 1 203 ? 0.433 26.577 35.301 1.00 56.56 203 ASP A O 1
ATOM 1636 N N . GLN A 1 204 ? 1.205 25.024 33.894 1.00 52.84 204 GLN A N 1
ATOM 1637 C CA . GLN A 1 204 ? 2.167 25.941 33.260 1.00 52.84 204 GLN A CA 1
ATOM 1638 C C . GLN A 1 204 ? 1.511 26.894 32.253 1.00 52.84 204 GLN A C 1
ATOM 1640 O O . GLN A 1 204 ? 1.979 28.024 32.086 1.00 52.84 204 GLN A O 1
ATOM 1645 N N . ILE A 1 205 ? 0.411 26.489 31.612 1.00 55.41 205 ILE A N 1
ATOM 1646 C CA . ILE A 1 205 ? -0.341 27.360 30.695 1.00 55.41 205 ILE A CA 1
ATOM 1647 C C . ILE A 1 205 ? -1.069 28.453 31.494 1.00 55.41 205 ILE A C 1
ATOM 1649 O O . ILE A 1 205 ? -1.030 29.628 31.115 1.00 55.41 205 ILE A O 1
ATOM 1653 N N . ASP A 1 206 ? -1.620 28.105 32.658 1.00 55.75 206 ASP A N 1
ATOM 1654 C CA . ASP A 1 206 ? -2.254 29.066 33.565 1.00 55.75 206 ASP A CA 1
ATOM 1655 C C . ASP A 1 206 ? -1.255 30.043 34.206 1.00 55.75 206 ASP A C 1
ATOM 1657 O O . ASP A 1 206 ? -1.566 31.227 34.372 1.00 55.75 206 ASP A O 1
ATOM 1661 N N . GLN A 1 207 ? -0.031 29.608 34.527 1.00 56.97 207 GLN A N 1
ATOM 1662 C CA . GLN A 1 207 ? 1.009 30.514 35.038 1.00 56.97 207 GLN A CA 1
ATOM 1663 C C . GLN A 1 207 ? 1.515 31.491 33.968 1.00 56.97 207 GLN A C 1
ATOM 1665 O O . GLN A 1 207 ? 1.727 32.668 34.264 1.00 56.97 207 GLN A O 1
ATOM 1670 N N . ARG A 1 208 ? 1.641 31.051 32.710 1.00 54.78 208 ARG A N 1
ATOM 1671 C CA . ARG A 1 208 ? 2.091 31.911 31.603 1.00 54.78 208 ARG A CA 1
ATOM 1672 C C . ARG A 1 208 ? 1.068 32.997 31.254 1.00 54.78 208 ARG A C 1
ATOM 1674 O O . ARG A 1 208 ? 1.458 34.123 30.952 1.00 54.78 208 ARG A O 1
ATOM 1681 N N . ASN A 1 209 ? -0.225 32.693 31.367 1.00 55.62 209 ASN A N 1
ATOM 1682 C CA . ASN A 1 209 ? -1.292 33.681 31.191 1.00 55.62 209 ASN A CA 1
ATOM 1683 C C . ASN A 1 209 ? -1.378 34.657 32.378 1.00 55.62 209 ASN A C 1
ATOM 1685 O O . ASN A 1 209 ? -1.472 35.864 32.162 1.00 55.62 209 ASN A O 1
ATOM 1689 N N . LYS A 1 210 ? -1.212 34.180 33.623 1.00 57.94 210 LYS A N 1
ATOM 1690 C CA . LYS A 1 210 ? -1.142 35.054 34.813 1.00 57.94 210 LYS A CA 1
ATOM 1691 C C . LYS A 1 210 ? 0.047 36.020 34.786 1.00 57.94 210 LYS A C 1
ATOM 1693 O O . LYS A 1 210 ? -0.070 37.141 35.274 1.00 57.94 210 LYS A O 1
ATOM 1698 N N . GLN A 1 211 ? 1.179 35.621 34.207 1.00 56.66 211 GLN A N 1
ATOM 1699 C CA . GLN A 1 211 ? 2.362 36.481 34.113 1.00 56.66 211 GLN A CA 1
ATOM 1700 C C . GLN A 1 211 ? 2.222 37.583 33.047 1.00 56.66 211 GLN A C 1
ATOM 1702 O O . GLN A 1 211 ? 2.819 38.650 33.191 1.00 56.66 211 GLN A O 1
ATOM 1707 N N . ASN A 1 212 ? 1.401 37.363 32.016 1.00 55.12 212 ASN A N 1
ATOM 1708 C CA . ASN A 1 212 ? 1.102 38.377 31.001 1.00 55.12 212 ASN A CA 1
ATOM 1709 C C . ASN A 1 212 ? 0.086 39.425 31.494 1.00 55.12 212 ASN A C 1
ATOM 1711 O O . ASN A 1 212 ? 0.211 40.594 31.130 1.00 55.12 212 ASN A O 1
ATOM 1715 N N . ASP A 1 213 ? -0.841 39.058 32.385 1.00 56.44 213 ASP A N 1
ATOM 1716 C CA . ASP A 1 213 ? -1.798 40.003 32.990 1.00 56.44 213 ASP A CA 1
ATOM 1717 C C . ASP A 1 213 ? -1.155 40.968 34.005 1.00 56.44 213 ASP A C 1
ATOM 1719 O O . ASP A 1 213 ? -1.656 42.070 34.226 1.00 56.44 213 ASP A O 1
ATOM 1723 N N . LEU A 1 214 ? -0.008 40.609 34.591 1.00 59.59 214 LEU A N 1
ATOM 1724 C CA . LEU A 1 214 ? 0.726 41.471 35.529 1.00 59.59 214 LEU A CA 1
ATOM 1725 C C . LEU A 1 214 ? 1.506 42.615 34.852 1.00 59.59 214 LEU A C 1
ATOM 1727 O O . LEU A 1 214 ? 1.940 43.533 35.545 1.00 59.59 214 LEU A O 1
ATOM 1731 N N . ASN A 1 215 ? 1.650 42.598 33.521 1.00 56.25 215 ASN A N 1
ATOM 1732 C CA . ASN A 1 215 ? 2.378 43.622 32.760 1.00 56.25 215 ASN A CA 1
ATOM 1733 C C . ASN A 1 215 ? 1.471 44.564 31.945 1.00 56.25 215 ASN A C 1
ATOM 1735 O O . ASN A 1 215 ? 1.974 45.419 31.214 1.00 56.25 215 ASN A O 1
ATOM 1739 N N . ALA A 1 216 ? 0.145 44.451 32.062 1.00 53.47 216 ALA A N 1
ATOM 1740 C CA . ALA A 1 216 ? -0.774 45.388 31.422 1.00 53.47 216 ALA A CA 1
ATOM 1741 C C . ALA A 1 216 ? -0.827 46.723 32.207 1.00 53.47 216 ALA A C 1
ATOM 1743 O O . ALA A 1 216 ? -1.077 46.714 33.415 1.00 53.47 216 ALA A O 1
ATOM 1744 N N . PRO A 1 217 ? -0.614 47.890 31.565 1.00 57.91 217 PRO A N 1
ATOM 1745 C CA . PRO A 1 217 ? -0.682 49.182 32.240 1.00 57.91 217 PRO A CA 1
ATOM 1746 C C . PRO A 1 217 ? -2.106 49.466 32.736 1.00 57.91 217 PRO A C 1
ATOM 1748 O O . PRO A 1 217 ? -3.059 49.609 31.971 1.00 57.91 217 PRO A O 1
ATOM 1751 N N . VAL A 1 218 ? -2.227 49.552 34.058 1.00 48.00 218 VAL A N 1
ATOM 1752 C CA . VAL A 1 218 ? -3.455 49.822 34.807 1.00 48.00 218 VAL A CA 1
ATOM 1753 C C . VAL A 1 218 ? -3.923 51.258 34.547 1.00 48.00 218 VAL A C 1
ATOM 1755 O O . VAL A 1 218 ? -3.460 52.196 35.191 1.00 48.00 218 VAL A O 1
ATOM 1758 N N . ASN A 1 219 ? -4.881 51.436 33.636 1.00 48.22 219 ASN A N 1
ATOM 1759 C CA . ASN A 1 219 ? -5.634 52.683 33.502 1.00 48.22 219 ASN A CA 1
ATOM 1760 C C . ASN A 1 219 ? -6.930 52.561 34.325 1.00 48.22 219 ASN A C 1
ATOM 1762 O O . ASN A 1 219 ? -7.941 52.030 33.866 1.00 48.22 219 ASN A O 1
ATOM 1766 N N . ARG A 1 220 ? -6.875 52.987 35.595 1.00 45.22 220 ARG A N 1
ATOM 1767 C CA . ARG A 1 220 ? -8.030 53.022 36.509 1.00 45.22 220 ARG A CA 1
ATOM 1768 C C . ARG A 1 220 ? -8.919 54.217 36.170 1.00 45.22 220 ARG A C 1
ATOM 1770 O O . ARG A 1 220 ? -8.581 55.343 36.517 1.00 45.22 220 ARG A O 1
ATOM 1777 N N . SER A 1 221 ? -10.087 53.954 35.592 1.00 48.56 221 SER A N 1
ATOM 1778 C CA . SER A 1 221 ? -11.250 54.830 35.745 1.00 48.56 221 SER A CA 1
ATOM 1779 C C . SER A 1 221 ? -12.274 54.111 36.616 1.00 48.56 221 SER A C 1
ATOM 1781 O O . SER A 1 221 ? -12.700 52.996 36.320 1.00 48.56 221 SER A O 1
ATOM 1783 N N . ILE A 1 222 ? -12.581 54.732 37.749 1.00 51.72 222 ILE A N 1
ATOM 1784 C CA . ILE A 1 222 ? -13.505 54.253 38.771 1.00 51.72 222 ILE A CA 1
ATOM 1785 C C . ILE A 1 222 ? -14.895 54.747 38.381 1.00 51.72 222 ILE A C 1
ATOM 1787 O O . ILE A 1 222 ? -15.126 55.946 38.460 1.00 51.72 222 ILE A O 1
ATOM 1791 N N . HIS A 1 223 ? -15.825 53.852 38.040 1.00 42.09 223 HIS A N 1
ATOM 1792 C CA . HIS A 1 223 ? -17.251 54.088 38.283 1.00 42.09 223 HIS A CA 1
ATOM 1793 C C . HIS A 1 223 ? -18.037 52.777 38.468 1.00 42.09 223 HIS A C 1
ATOM 1795 O O . HIS A 1 223 ? -18.106 51.934 37.581 1.00 42.09 223 HIS A O 1
ATOM 1801 N N . SER A 1 224 ? -18.595 52.664 39.680 1.00 40.56 224 SER A N 1
ATOM 1802 C CA . SER A 1 224 ? -19.859 52.025 40.087 1.00 40.56 224 SER A CA 1
ATOM 1803 C C . SER A 1 224 ? -20.225 50.622 39.575 1.00 40.56 224 SER A C 1
ATOM 1805 O O . SER A 1 224 ? -20.755 50.435 38.487 1.00 40.56 224 SER A O 1
ATOM 1807 N N . ILE A 1 225 ? -20.022 49.670 40.487 1.00 49.41 225 ILE A N 1
ATOM 1808 C CA . ILE A 1 225 ? -20.951 48.632 40.974 1.00 49.41 225 ILE A CA 1
ATOM 1809 C C . ILE A 1 225 ? -22.338 48.622 40.300 1.00 49.41 225 ILE A C 1
ATOM 1811 O O . ILE A 1 225 ? -23.167 49.466 40.617 1.00 49.41 225 ILE A O 1
ATOM 1815 N N . ASP A 1 226 ? -22.609 47.575 39.512 1.00 39.72 226 ASP A N 1
ATOM 1816 C CA . ASP A 1 226 ? -23.877 46.841 39.578 1.00 39.72 226 ASP A CA 1
ATOM 1817 C C . ASP A 1 226 ? -23.743 45.382 39.086 1.00 39.72 226 ASP A C 1
ATOM 1819 O O . ASP A 1 226 ? -23.457 45.073 37.933 1.00 39.72 226 ASP A O 1
ATOM 1823 N N . ARG A 1 227 ? -23.910 44.477 40.051 1.00 44.81 227 ARG A N 1
ATOM 1824 C CA . ARG A 1 227 ? -24.574 43.164 40.009 1.00 44.81 227 ARG A CA 1
ATOM 1825 C C . ARG A 1 227 ? -24.828 42.504 38.632 1.00 44.81 227 ARG A C 1
ATOM 1827 O O . ARG A 1 227 ? -25.887 42.662 38.039 1.00 44.81 227 ARG A O 1
ATOM 1834 N N . ALA A 1 228 ? -23.979 41.540 38.275 1.00 38.72 228 ALA A N 1
ATOM 1835 C CA . ALA A 1 228 ? -24.414 40.304 37.618 1.00 38.72 228 ALA A CA 1
ATOM 1836 C C . ALA A 1 228 ? -23.439 39.166 37.954 1.00 38.72 228 ALA A C 1
ATOM 1838 O O . ALA A 1 228 ? -22.234 39.282 37.741 1.00 38.72 228 ALA A O 1
ATOM 1839 N N . ARG A 1 229 ? -23.960 38.052 38.487 1.00 45.28 229 ARG A N 1
ATOM 1840 C CA . ARG A 1 229 ? -23.242 36.771 38.562 1.00 45.28 229 ARG A CA 1
ATOM 1841 C C . ARG A 1 229 ? -23.034 36.265 37.132 1.00 45.28 229 ARG A C 1
ATOM 1843 O O . ARG A 1 229 ? -23.817 35.461 36.642 1.00 45.28 229 ARG A O 1
ATOM 1850 N N . SER A 1 230 ? -22.003 36.764 36.462 1.00 38.78 230 SER A N 1
ATOM 1851 C CA . SER A 1 230 ? -21.453 36.127 35.275 1.00 38.78 230 SER A CA 1
ATOM 1852 C C . SER A 1 230 ? -20.495 35.047 35.759 1.00 38.78 230 SER A C 1
ATOM 1854 O O . SER A 1 230 ? -19.481 35.341 36.391 1.00 38.78 230 SER A O 1
ATOM 1856 N N . LEU A 1 231 ? -20.855 33.784 35.531 1.00 42.38 231 LEU A N 1
ATOM 1857 C CA . LEU A 1 231 ? -19.903 32.682 35.544 1.00 42.38 231 LEU A CA 1
ATOM 1858 C C . LEU A 1 231 ? -18.783 33.052 34.568 1.00 42.38 231 LEU A C 1
ATOM 1860 O O . LEU A 1 231 ? -18.964 32.948 33.357 1.00 42.38 231 LEU A O 1
ATOM 1864 N N . ASN A 1 232 ? -17.645 33.500 35.101 1.00 38.50 232 ASN A N 1
ATOM 1865 C CA . ASN A 1 232 ? -16.397 33.611 34.360 1.00 38.50 232 ASN A CA 1
ATOM 1866 C C . ASN A 1 232 ? -15.984 32.195 33.949 1.00 38.50 232 ASN A C 1
ATOM 1868 O O . ASN A 1 232 ? -15.189 31.542 34.621 1.00 38.50 232 ASN A O 1
ATOM 1872 N N . LYS A 1 233 ? -16.564 31.700 32.851 1.00 40.16 233 LYS A N 1
ATOM 1873 C CA . LYS A 1 233 ? -15.919 30.664 32.057 1.00 40.16 233 LYS A CA 1
ATOM 1874 C C . LYS A 1 233 ? -14.566 31.247 31.653 1.00 40.16 233 LYS A C 1
ATOM 1876 O O . LYS A 1 233 ? -14.552 32.371 31.143 1.00 40.16 233 LYS A O 1
ATOM 1881 N N . PRO A 1 234 ? -13.446 30.552 31.906 1.00 41.31 234 PRO A N 1
ATOM 1882 C CA . PRO A 1 234 ? -12.166 30.996 31.390 1.00 41.31 234 PRO A CA 1
ATOM 1883 C C . PRO A 1 234 ? -12.334 31.207 29.886 1.00 41.31 234 PRO A C 1
ATOM 1885 O O . PRO A 1 234 ? -12.834 30.328 29.180 1.00 41.31 234 PRO A O 1
ATOM 1888 N N . ASN A 1 235 ? -11.988 32.410 29.426 1.00 42.31 235 ASN A N 1
ATOM 1889 C CA . ASN A 1 235 ? -11.866 32.737 28.015 1.00 42.31 235 ASN A CA 1
ATOM 1890 C C . ASN A 1 235 ? -10.742 31.866 27.441 1.00 42.31 235 ASN A C 1
ATOM 1892 O O . ASN A 1 235 ? -9.610 32.313 27.280 1.00 42.31 235 ASN A O 1
ATOM 1896 N N . SER A 1 236 ? -11.051 30.603 27.148 1.00 47.66 236 SER A N 1
ATOM 1897 C CA . SER A 1 236 ? -10.323 29.832 26.156 1.00 47.66 236 SER A CA 1
ATOM 1898 C C . SER A 1 236 ? -10.446 30.630 24.866 1.00 47.66 236 SER A C 1
ATOM 1900 O O . SER A 1 236 ? -11.516 30.689 24.264 1.00 47.66 236 SER A O 1
ATOM 1902 N N . ALA A 1 237 ? -9.369 31.311 24.482 1.00 44.25 237 ALA A N 1
ATOM 1903 C CA . ALA A 1 237 ? -9.277 32.135 23.280 1.00 44.25 237 ALA A CA 1
ATOM 1904 C C . ALA A 1 237 ? -9.292 31.310 21.973 1.00 44.25 237 ALA A C 1
ATOM 1906 O O . ALA A 1 237 ? -8.963 31.831 20.911 1.00 44.25 237 ALA A O 1
ATOM 1907 N N . TYR A 1 238 ? -9.738 30.050 22.029 1.00 43.34 238 TYR A N 1
ATOM 1908 C CA . TYR A 1 238 ? -10.053 29.224 20.868 1.00 43.34 238 TYR A CA 1
ATOM 1909 C C . TYR A 1 238 ? -11.559 28.909 20.738 1.00 43.34 238 TYR A C 1
ATOM 1911 O O . TYR A 1 238 ? -11.917 27.752 20.515 1.00 43.34 238 TYR A O 1
ATOM 1919 N N . PRO A 1 239 ? -12.501 29.872 20.822 1.00 40.41 239 PRO A N 1
ATOM 1920 C CA . PRO A 1 239 ? -13.860 29.592 20.396 1.00 40.41 239 PRO A CA 1
ATOM 1921 C C . PRO A 1 239 ? -13.922 29.673 18.859 1.00 40.41 239 PRO A C 1
ATOM 1923 O O . PRO A 1 239 ? -13.505 30.667 18.266 1.00 40.41 239 PRO A O 1
ATOM 1926 N N . SER A 1 240 ? -14.497 28.643 18.222 1.00 50.88 240 SER A N 1
ATOM 1927 C CA . SER A 1 240 ? -15.074 28.611 16.853 1.00 50.88 240 SER A CA 1
ATOM 1928 C C . SER A 1 240 ? -14.335 27.935 15.683 1.00 50.88 240 SER A C 1
ATOM 1930 O O . SER A 1 240 ? -14.919 27.876 14.600 1.00 50.88 240 SER A O 1
ATOM 1932 N N . GLN A 1 241 ? -13.135 27.354 15.831 1.00 52.97 241 GLN A N 1
ATOM 1933 C CA . GLN A 1 241 ? -12.565 26.553 14.721 1.00 52.97 241 GLN A CA 1
ATOM 1934 C C . GLN A 1 241 ? -13.040 25.092 14.683 1.00 52.97 241 GLN A C 1
ATOM 1936 O O . GLN A 1 241 ? -13.085 24.516 13.595 1.00 52.97 241 GLN A O 1
ATOM 1941 N N . GLN A 1 242 ? -13.489 24.527 15.810 1.00 54.62 242 GLN A N 1
ATOM 1942 C CA . GLN A 1 242 ? -14.020 23.154 15.874 1.00 54.62 242 GLN A CA 1
ATOM 1943 C C . GLN A 1 242 ? -15.193 22.918 14.900 1.00 54.62 242 GLN A C 1
ATOM 1945 O O . GLN A 1 242 ? -15.323 21.833 14.340 1.00 54.62 242 GLN A O 1
ATOM 1950 N N . SER A 1 243 ? -16.013 23.938 14.612 1.00 54.75 243 SER A N 1
ATOM 1951 C CA . SER A 1 243 ? -17.185 23.811 13.731 1.00 54.75 243 SER A CA 1
ATOM 1952 C C . SER A 1 243 ? -16.884 23.887 12.228 1.00 54.75 243 SER A C 1
ATOM 1954 O O . SER A 1 243 ? -17.806 23.767 11.422 1.00 54.75 243 SER A O 1
ATOM 1956 N N . LYS A 1 244 ? -15.622 24.086 11.813 1.00 71.62 244 LYS A N 1
ATOM 1957 C CA . LYS A 1 244 ? -15.259 24.260 10.391 1.00 71.62 244 LYS A CA 1
ATOM 1958 C C . LYS A 1 244 ? -14.624 23.037 9.734 1.00 71.62 244 LYS A C 1
ATOM 1960 O O . LYS A 1 244 ? -14.260 23.125 8.565 1.00 71.62 244 LYS A O 1
ATOM 1965 N N . PHE A 1 245 ? -14.481 21.920 10.444 1.00 78.88 245 PHE A N 1
ATOM 1966 C CA . PHE A 1 245 ? -13.985 20.673 9.866 1.00 78.88 245 PHE A CA 1
ATOM 1967 C C . PHE A 1 245 ? -15.157 19.848 9.294 1.00 78.88 2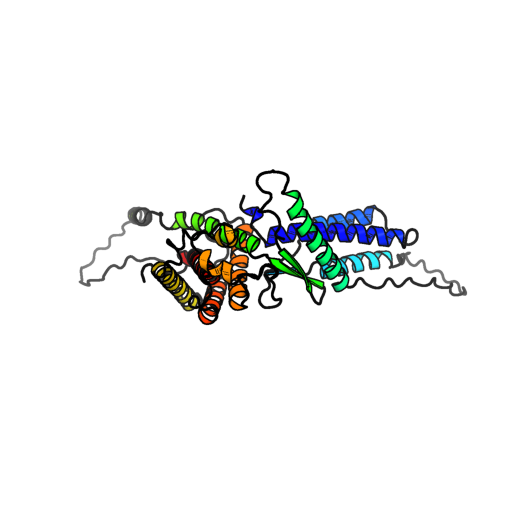45 PHE A C 1
ATOM 1969 O O . PHE A 1 245 ? -15.875 19.198 10.061 1.00 78.88 245 PHE A O 1
ATOM 1976 N N . PRO A 1 246 ? -15.390 19.854 7.964 1.00 78.50 246 PRO A N 1
ATOM 1977 C CA . PRO A 1 246 ? -16.370 18.960 7.360 1.00 78.50 246 PRO A CA 1
ATOM 1978 C C . PRO A 1 246 ? -15.904 17.518 7.582 1.00 78.50 246 PRO A C 1
ATOM 1980 O O . PRO A 1 246 ? -14.862 17.118 7.071 1.00 78.50 246 PRO A O 1
ATOM 1983 N N . GLY A 1 247 ? -16.655 16.759 8.382 1.00 87.00 247 GLY A N 1
ATOM 1984 C CA . GLY A 1 247 ? -16.288 15.393 8.768 1.00 87.00 247 GLY A CA 1
ATOM 1985 C C . GLY A 1 247 ? -16.073 15.176 10.265 1.00 87.00 247 GLY A C 1
ATOM 1986 O O . GLY A 1 247 ? -15.940 14.030 10.679 1.00 87.00 247 GLY A O 1
ATOM 1987 N N . TYR A 1 248 ? -16.100 16.235 11.080 1.00 89.50 248 TYR A N 1
ATOM 1988 C CA . TYR A 1 248 ? -15.914 16.153 12.534 1.00 89.50 248 TYR A CA 1
ATOM 1989 C C . TYR A 1 248 ? -16.742 15.052 13.207 1.00 89.50 248 TYR A C 1
ATOM 1991 O O . TYR A 1 248 ? -16.190 14.196 13.894 1.00 89.50 248 TYR A O 1
ATOM 1999 N N . THR A 1 249 ? -18.050 15.030 12.946 1.00 91.31 249 THR A N 1
ATOM 2000 C CA . THR A 1 249 ? -18.974 14.051 13.530 1.00 91.31 249 THR A CA 1
ATOM 2001 C C . THR A 1 249 ? -18.612 12.616 13.154 1.00 91.31 249 THR A C 1
ATOM 2003 O O . THR A 1 249 ? -18.692 11.732 13.999 1.00 91.31 249 THR A O 1
ATOM 2006 N N . TYR A 1 250 ? -18.156 12.381 11.918 1.00 94.19 250 TYR A N 1
ATOM 2007 C CA . TYR A 1 250 ? -17.707 11.055 11.486 1.00 94.19 250 TYR A CA 1
ATOM 2008 C C . TYR A 1 250 ? -16.447 10.624 12.231 1.00 94.19 250 TYR A C 1
ATOM 2010 O O . TYR A 1 250 ? -16.350 9.474 12.643 1.00 94.19 250 TYR A O 1
ATOM 2018 N N . VAL A 1 251 ? -15.501 11.545 12.438 1.00 94.81 251 VAL A N 1
ATOM 2019 C CA . VAL A 1 251 ? -14.264 11.251 13.170 1.00 94.81 251 VAL A CA 1
ATOM 2020 C C . VAL A 1 251 ? -14.549 10.936 14.638 1.00 94.81 251 VAL A C 1
ATOM 2022 O O . VAL A 1 251 ? -14.044 9.936 15.141 1.00 94.81 251 VAL A O 1
ATOM 2025 N N . GLN A 1 252 ? -15.396 11.722 15.309 1.00 92.88 252 GLN A N 1
ATOM 2026 C CA . GLN A 1 252 ? -15.795 11.433 16.692 1.00 92.88 252 GLN A CA 1
ATOM 2027 C C . GLN A 1 252 ? -16.546 10.109 16.816 1.00 92.88 252 GLN A C 1
ATOM 2029 O O . GLN A 1 252 ? -16.260 9.324 17.716 1.00 92.88 252 GLN A O 1
ATOM 2034 N N . TYR A 1 253 ? -17.487 9.848 15.907 1.00 95.75 253 TYR A N 1
ATOM 2035 C CA . TYR A 1 253 ? -18.256 8.611 15.924 1.00 95.75 253 TYR A CA 1
ATOM 2036 C C . TYR A 1 253 ? -17.370 7.387 15.669 1.00 95.75 253 TYR A C 1
ATOM 2038 O O . TYR A 1 253 ? -17.473 6.398 16.391 1.00 95.75 253 TYR A O 1
ATOM 2046 N N . ALA A 1 254 ? -16.446 7.466 14.706 1.00 96.50 254 ALA A N 1
ATOM 2047 C CA . ALA A 1 254 ? -15.466 6.411 14.465 1.00 96.50 254 ALA A CA 1
ATOM 2048 C C . ALA A 1 254 ? -14.564 6.186 15.687 1.00 96.50 254 ALA A C 1
ATOM 2050 O O . ALA A 1 254 ? -14.334 5.041 16.061 1.00 96.50 254 ALA A O 1
ATOM 2051 N N . TYR A 1 255 ? -14.104 7.255 16.345 1.00 95.31 255 TYR A N 1
ATOM 2052 C CA . TYR A 1 255 ? -13.302 7.151 17.567 1.00 95.31 255 TYR A CA 1
ATOM 2053 C C . TYR A 1 255 ? -14.058 6.435 18.697 1.00 95.31 255 TYR A C 1
ATOM 2055 O O . TYR A 1 255 ? -13.552 5.459 19.247 1.00 95.31 255 TYR A O 1
ATOM 2063 N N . ALA A 1 256 ? -15.290 6.867 18.988 1.00 94.44 256 ALA A N 1
ATOM 2064 C CA . ALA A 1 256 ? -16.140 6.240 20.000 1.00 94.44 256 ALA A CA 1
ATOM 2065 C C . ALA A 1 256 ? -16.457 4.773 19.656 1.00 94.44 256 ALA A C 1
ATOM 2067 O O . ALA A 1 256 ? -16.489 3.915 20.534 1.00 94.44 256 ALA A O 1
ATOM 2068 N N . THR A 1 257 ? -16.635 4.469 18.367 1.00 95.44 257 THR A N 1
ATOM 2069 C CA . THR A 1 257 ? -16.822 3.094 17.884 1.00 95.44 257 THR A CA 1
ATOM 2070 C C . THR A 1 257 ? -15.582 2.248 18.163 1.00 95.44 257 THR A C 1
ATOM 2072 O O . THR A 1 257 ? -15.710 1.152 18.701 1.00 95.44 257 THR A O 1
ATOM 2075 N N . CYS A 1 258 ? -14.378 2.752 17.864 1.00 95.44 258 CYS A N 1
ATOM 2076 C CA . CYS A 1 258 ? -13.141 2.047 18.198 1.00 95.44 258 CYS A CA 1
ATOM 2077 C C . CYS A 1 258 ? -13.049 1.767 19.704 1.00 95.44 258 CYS A C 1
ATOM 2079 O O . CYS A 1 258 ? -12.754 0.638 20.086 1.00 95.44 258 CYS A O 1
ATOM 2081 N N . GLU A 1 259 ? -13.327 2.760 20.554 1.00 92.81 259 GLU A N 1
ATOM 2082 C CA . GLU A 1 259 ? -13.299 2.591 22.012 1.00 92.81 259 GLU A CA 1
ATOM 2083 C C . GLU A 1 259 ? -14.272 1.519 22.500 1.00 92.81 259 GLU A C 1
ATOM 2085 O O . GLU A 1 259 ? -13.859 0.609 23.219 1.00 92.81 259 GLU A O 1
ATOM 2090 N N . ALA A 1 260 ? -15.531 1.576 22.065 1.00 94.19 260 ALA A N 1
ATOM 2091 C CA . ALA A 1 260 ? -16.537 0.587 22.437 1.00 94.19 260 ALA A CA 1
ATOM 2092 C C . ALA A 1 260 ? -16.126 -0.833 22.009 1.00 94.19 260 ALA A C 1
ATOM 2094 O O . ALA A 1 260 ? -16.253 -1.784 22.782 1.00 94.19 260 ALA A O 1
ATOM 2095 N N . MET A 1 261 ? -15.577 -0.983 20.799 1.00 95.06 261 MET A N 1
ATOM 2096 C CA . MET A 1 261 ? -15.135 -2.284 20.287 1.00 95.06 261 MET A CA 1
ATOM 2097 C C . MET A 1 261 ? -13.926 -2.836 21.041 1.00 95.06 261 MET A C 1
ATOM 2099 O O . MET A 1 261 ? -13.849 -4.042 21.274 1.00 95.06 261 MET A O 1
ATOM 2103 N N . LEU A 1 262 ? -13.000 -1.973 21.457 1.00 92.69 262 LEU A N 1
ATOM 2104 C CA . LEU A 1 262 ? -11.846 -2.366 22.264 1.00 92.69 262 LEU A CA 1
ATOM 2105 C C . LEU A 1 262 ? -12.255 -2.782 23.679 1.00 92.69 262 LEU A C 1
ATOM 2107 O O . LEU A 1 262 ? -11.771 -3.798 24.175 1.00 92.69 262 LEU A O 1
ATOM 2111 N N . GLN A 1 263 ? -13.175 -2.044 24.305 1.00 92.25 263 GLN A N 1
ATOM 2112 C CA . GLN A 1 263 ? -13.735 -2.413 25.607 1.00 92.25 263 GLN A CA 1
ATOM 2113 C C . GLN A 1 263 ? -14.450 -3.765 25.541 1.00 92.25 263 GLN A C 1
ATOM 2115 O O . GLN A 1 263 ? -14.224 -4.626 26.391 1.00 92.25 263 GLN A O 1
ATOM 2120 N N . LEU A 1 264 ? -15.266 -3.985 24.508 1.00 93.81 264 LEU A N 1
ATOM 2121 C CA . LEU A 1 264 ? -15.963 -5.253 24.319 1.00 93.81 264 LEU A CA 1
ATOM 2122 C C . LEU A 1 264 ? -14.979 -6.406 24.065 1.00 93.81 264 LEU A C 1
ATOM 2124 O O . LEU A 1 264 ? -15.106 -7.468 24.662 1.00 93.81 264 LEU A O 1
ATOM 2128 N N . ALA A 1 265 ? -13.943 -6.193 23.250 1.00 91.50 265 ALA A N 1
ATOM 2129 C CA . ALA A 1 265 ? -12.894 -7.189 23.031 1.00 91.50 265 ALA A CA 1
ATOM 2130 C C . ALA A 1 265 ? -12.155 -7.570 24.325 1.00 91.50 265 ALA A C 1
ATOM 2132 O O . ALA A 1 265 ? -11.788 -8.732 24.502 1.00 91.50 265 ALA A O 1
ATOM 2133 N N . GLN A 1 266 ? -11.952 -6.612 25.233 1.00 90.88 266 GLN A N 1
ATOM 2134 C CA . GLN A 1 266 ? -11.373 -6.867 26.550 1.00 90.88 266 GLN A CA 1
ATOM 2135 C C . GLN A 1 266 ? -12.319 -7.687 27.438 1.00 90.88 266 GLN A C 1
ATOM 2137 O O . GLN A 1 266 ? -11.872 -8.628 28.091 1.00 90.88 266 GLN A O 1
ATOM 2142 N N . GLN A 1 267 ? -13.617 -7.365 27.446 1.00 92.62 267 GLN A N 1
ATOM 2143 C CA . GLN A 1 267 ? -14.634 -8.122 28.192 1.00 92.62 267 GLN A CA 1
ATOM 2144 C C . GLN A 1 267 ? -14.725 -9.581 27.721 1.00 92.62 267 GLN A C 1
ATOM 2146 O O . GLN A 1 267 ? -14.864 -10.484 28.542 1.00 92.62 267 GLN A O 1
ATOM 2151 N N . GLU A 1 268 ? -14.567 -9.808 26.417 1.00 91.62 268 GLU A N 1
ATOM 2152 C CA . GLU A 1 268 ? -14.577 -11.134 25.787 1.00 91.62 268 GLU A CA 1
ATOM 2153 C C . GLU A 1 268 ? -13.214 -11.857 25.846 1.00 91.62 268 GLU A C 1
ATOM 2155 O O . GLU A 1 268 ? -13.063 -12.956 25.315 1.00 91.62 268 GLU A O 1
ATOM 2160 N N . GLY A 1 269 ? -12.189 -11.258 26.468 1.00 89.50 269 GLY A N 1
ATOM 2161 C CA . GLY A 1 269 ? -10.861 -11.867 26.610 1.00 89.50 269 GLY A CA 1
ATOM 2162 C C . GLY A 1 269 ? -10.073 -12.009 25.300 1.00 89.50 269 GLY A C 1
ATOM 2163 O O . GLY A 1 269 ? -9.137 -12.805 25.230 1.00 89.50 269 GLY A O 1
ATOM 2164 N N . LEU A 1 270 ? -10.426 -11.249 24.257 1.00 85.06 270 LEU A N 1
ATOM 2165 C CA . LEU A 1 270 ? -9.708 -11.231 22.974 1.00 85.06 270 LEU A CA 1
ATOM 2166 C C . LEU A 1 270 ? -8.415 -10.405 23.037 1.00 85.06 270 LEU A C 1
ATOM 2168 O O . LEU A 1 270 ? -7.493 -10.634 22.255 1.00 85.06 270 LEU A O 1
ATOM 2172 N N . ALA A 1 271 ? -8.343 -9.439 23.955 1.00 81.56 271 ALA A N 1
ATOM 2173 C CA . ALA A 1 271 ? -7.164 -8.616 24.191 1.00 81.56 271 ALA A CA 1
ATOM 2174 C C . ALA A 1 271 ? -6.973 -8.364 25.692 1.00 81.56 271 ALA A C 1
ATOM 2176 O O . ALA A 1 271 ? -7.913 -8.030 26.409 1.00 81.56 271 ALA A O 1
ATOM 2177 N N . ASN A 1 272 ? -5.732 -8.508 26.159 1.00 71.56 272 ASN A N 1
ATOM 2178 C CA . ASN A 1 272 ? -5.408 -8.473 27.588 1.00 71.56 272 ASN A CA 1
ATOM 2179 C C . ASN A 1 272 ? -5.311 -7.049 28.173 1.00 71.56 272 ASN A C 1
ATOM 2181 O O . ASN A 1 272 ? -5.209 -6.912 29.390 1.00 71.56 272 ASN A O 1
ATOM 2185 N N . ALA A 1 273 ? -5.284 -5.999 27.344 1.00 61.44 273 ALA A N 1
ATOM 2186 C CA . ALA A 1 273 ? -5.019 -4.629 27.790 1.00 61.44 273 ALA A CA 1
ATOM 2187 C C . ALA A 1 273 ? -5.460 -3.566 26.763 1.00 61.44 273 ALA A C 1
ATOM 2189 O O . ALA A 1 273 ? -5.924 -3.892 25.670 1.00 61.44 273 ALA A O 1
ATOM 2190 N N . SER A 1 274 ? -5.303 -2.295 27.156 1.00 70.06 274 SER A N 1
ATOM 2191 C CA . SER A 1 274 ? -5.632 -1.088 26.386 1.00 70.06 274 SER A CA 1
ATOM 2192 C C . SER A 1 274 ? -5.082 -1.110 24.951 1.00 70.06 274 SER A C 1
ATOM 2194 O O . SER A 1 274 ? -4.103 -1.797 24.660 1.00 70.06 274 SER A O 1
ATOM 2196 N N . ALA A 1 275 ? -5.643 -0.287 24.056 1.00 68.12 275 ALA A N 1
ATOM 2197 C CA . ALA A 1 275 ? -5.152 -0.136 22.678 1.00 68.12 275 ALA A CA 1
ATOM 2198 C C . ALA A 1 275 ? -3.637 0.115 22.571 1.00 68.12 275 ALA A C 1
ATOM 2200 O O . ALA A 1 275 ? -3.019 -0.244 21.570 1.00 68.12 275 ALA A O 1
ATOM 2201 N N . ALA A 1 276 ? -3.036 0.720 23.599 1.00 68.81 276 ALA A N 1
ATOM 2202 C CA . ALA A 1 276 ? -1.612 1.014 23.641 1.00 68.81 276 ALA A CA 1
ATOM 2203 C C . ALA A 1 276 ? -0.735 -0.242 23.795 1.00 68.81 276 ALA A C 1
ATOM 2205 O O . ALA A 1 276 ? 0.453 -0.193 23.479 1.00 68.81 276 ALA A O 1
ATOM 2206 N N . ASP A 1 277 ? -1.285 -1.354 24.274 1.00 75.44 277 ASP A N 1
ATOM 2207 C CA . ASP A 1 277 ? -0.536 -2.577 24.587 1.00 75.44 277 ASP A CA 1
ATOM 2208 C C . ASP A 1 277 ? -0.853 -3.721 23.617 1.00 75.44 277 ASP A C 1
ATOM 2210 O O . ASP A 1 277 ? -0.415 -4.858 23.810 1.00 75.44 277 ASP A O 1
ATOM 2214 N N . PHE A 1 278 ? -1.597 -3.422 22.548 1.00 77.44 278 PHE A N 1
ATOM 2215 C CA . PHE A 1 278 ? -1.913 -4.400 21.523 1.00 77.44 278 PHE A CA 1
ATOM 2216 C C . PHE A 1 278 ? -0.635 -4.878 20.818 1.00 77.44 278 PHE A C 1
ATOM 2218 O O . PHE A 1 278 ? 0.145 -4.088 20.283 1.00 77.44 278 PHE A O 1
ATOM 2225 N N . ASN A 1 279 ? -0.420 -6.192 20.802 1.00 76.06 279 ASN A N 1
ATOM 2226 C CA . ASN A 1 279 ? 0.773 -6.809 20.239 1.00 76.06 279 ASN A CA 1
ATOM 2227 C C . ASN A 1 279 ? 0.414 -7.573 18.963 1.00 76.06 279 ASN A C 1
ATOM 2229 O O . ASN A 1 279 ? -0.278 -8.578 19.030 1.00 76.06 279 ASN A O 1
ATOM 2233 N N . TRP A 1 280 ? 0.937 -7.146 17.815 1.00 70.94 280 TRP A N 1
ATOM 2234 C CA . TRP A 1 280 ? 0.684 -7.772 16.511 1.00 70.94 280 TRP A CA 1
ATOM 2235 C C . TRP A 1 280 ? 1.475 -9.065 16.252 1.00 70.94 280 TRP A C 1
ATOM 2237 O O . TRP A 1 280 ? 1.258 -9.721 15.235 1.00 70.94 280 TRP A O 1
ATOM 2247 N N . SER A 1 281 ? 2.376 -9.469 17.154 1.00 69.31 281 SER A N 1
ATOM 2248 C CA . SER A 1 281 ? 3.231 -10.654 16.960 1.00 69.31 281 SER A CA 1
ATOM 2249 C C . SER A 1 281 ? 2.470 -11.982 16.827 1.00 69.31 281 SER A C 1
ATOM 2251 O O . SER A 1 281 ? 3.029 -12.955 16.321 1.00 69.31 281 SER A O 1
ATOM 2253 N N . PHE A 1 282 ? 1.188 -12.048 17.205 1.00 67.25 282 PHE A N 1
ATOM 2254 C CA . PHE A 1 282 ? 0.367 -13.237 16.936 1.00 67.25 282 PHE A CA 1
ATOM 2255 C C . PHE A 1 282 ? 0.124 -13.455 15.432 1.00 67.25 282 PHE A C 1
ATOM 2257 O O . PHE A 1 282 ? -0.006 -14.602 15.013 1.00 67.25 282 PHE A O 1
ATOM 2264 N N . LEU A 1 283 ? 0.114 -12.392 14.611 1.00 64.06 283 LEU A N 1
ATOM 2265 C CA . LEU A 1 283 ? -0.002 -12.515 13.151 1.00 64.06 283 LEU A CA 1
ATOM 2266 C C . LEU A 1 283 ? 1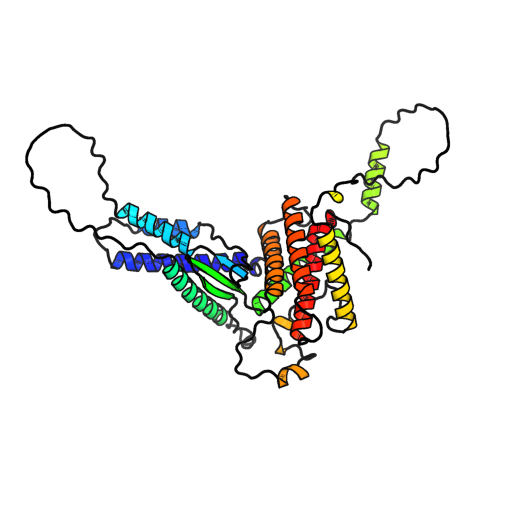.281 -13.060 12.517 1.00 64.06 283 LEU A C 1
ATOM 2268 O O . LEU A 1 283 ? 1.226 -13.739 11.494 1.00 64.06 283 LEU A O 1
ATOM 2272 N N . SER A 1 284 ? 2.445 -12.764 13.103 1.00 61.56 284 SER A N 1
ATOM 2273 C CA . SER A 1 284 ? 3.731 -13.217 12.568 1.00 61.56 284 SER A CA 1
ATOM 2274 C C . SER A 1 284 ? 4.084 -14.644 12.993 1.00 61.56 284 SER A C 1
ATOM 2276 O O . SER A 1 284 ? 4.842 -15.318 12.289 1.00 61.56 284 SER A O 1
ATOM 2278 N N . HIS A 1 285 ? 3.521 -15.128 14.105 1.00 65.38 285 HIS A N 1
ATOM 2279 C CA . HIS A 1 285 ? 3.794 -16.456 14.658 1.00 65.38 285 HIS A CA 1
ATOM 2280 C C . HIS A 1 285 ? 2.522 -17.171 15.148 1.00 65.38 285 HIS A C 1
ATOM 2282 O O . HIS A 1 285 ? 2.382 -17.393 16.357 1.00 65.38 285 HIS A O 1
ATOM 2288 N N . PRO A 1 286 ? 1.626 -17.611 14.242 1.00 57.62 286 PRO A N 1
ATOM 2289 C CA . PRO A 1 286 ? 0.424 -18.351 14.639 1.00 57.62 286 PRO A CA 1
ATOM 2290 C C . PRO A 1 286 ? 0.773 -19.600 15.472 1.00 57.62 286 PRO A C 1
ATOM 2292 O O . PRO A 1 286 ? 0.128 -19.899 16.474 1.00 57.62 286 PRO A O 1
ATOM 2295 N N . GLU A 1 287 ? 1.885 -20.270 15.156 1.00 60.16 287 GLU A N 1
ATOM 2296 C CA . GLU A 1 287 ? 2.324 -21.480 15.863 1.00 60.16 287 GLU A CA 1
ATOM 2297 C C . GLU A 1 287 ? 2.758 -21.252 17.319 1.00 60.16 287 GLU A C 1
ATOM 2299 O O . GLU A 1 287 ? 2.664 -22.171 18.132 1.00 60.16 287 GLU A O 1
ATOM 2304 N N . LYS A 1 288 ? 3.212 -20.041 17.677 1.00 55.41 288 LYS A N 1
ATOM 2305 C CA . LYS A 1 288 ? 3.694 -19.730 19.036 1.00 55.41 288 LYS A CA 1
ATOM 2306 C C . LYS A 1 288 ? 2.582 -19.276 19.981 1.00 55.41 288 LYS A C 1
ATOM 2308 O O . LYS A 1 288 ? 2.806 -19.218 21.190 1.00 55.41 288 LYS A O 1
ATOM 2313 N N . SER A 1 289 ? 1.384 -18.996 19.465 1.00 54.59 289 SER A N 1
ATOM 2314 C CA . SER A 1 289 ? 0.208 -18.666 20.275 1.00 54.59 289 SER A CA 1
ATOM 2315 C C . SER A 1 289 ? -0.378 -19.924 20.932 1.00 54.59 289 SER A C 1
ATOM 2317 O O . SER A 1 289 ? -1.461 -20.405 20.603 1.00 54.59 289 SER A O 1
ATOM 2319 N N . ASN A 1 290 ? 0.352 -20.496 21.892 1.00 48.03 290 ASN A N 1
ATOM 2320 C CA . ASN A 1 290 ? -0.064 -21.698 22.625 1.00 48.03 290 ASN A CA 1
ATOM 2321 C C . ASN A 1 290 ? -1.412 -21.543 23.357 1.00 48.03 290 ASN A C 1
ATOM 2323 O O . ASN A 1 290 ? -1.999 -22.550 23.740 1.00 48.03 290 ASN A O 1
ATOM 2327 N N . GLN A 1 291 ? -1.921 -20.319 23.530 1.00 52.69 291 GLN A N 1
ATOM 2328 C CA . GLN A 1 291 ? -3.203 -20.065 24.193 1.00 52.69 291 GLN A CA 1
ATOM 2329 C C . GLN A 1 291 ? -4.430 -20.336 23.305 1.00 52.69 291 GLN A C 1
ATOM 2331 O O . GLN A 1 291 ? -5.490 -20.630 23.844 1.00 52.69 291 GLN A O 1
ATOM 2336 N N . PHE A 1 292 ? -4.300 -20.319 21.971 1.00 48.78 292 PHE A N 1
ATOM 2337 C CA . PHE A 1 292 ? -5.444 -20.466 21.049 1.00 48.78 292 PHE A CA 1
ATOM 2338 C C . PHE A 1 292 ? -5.355 -21.698 20.127 1.00 48.78 292 PHE A C 1
ATOM 2340 O O . PHE A 1 292 ? -6.329 -22.082 19.479 1.00 48.78 292 PHE A O 1
ATOM 2347 N N . ASN A 1 293 ? -4.208 -22.381 20.118 1.00 45.31 293 ASN A N 1
ATOM 2348 C CA . ASN A 1 293 ? -3.858 -23.424 19.147 1.00 45.31 293 ASN A CA 1
ATOM 2349 C C . ASN A 1 293 ? -4.572 -24.784 19.296 1.00 45.31 293 ASN A C 1
ATOM 2351 O O . ASN A 1 293 ? -4.303 -25.688 18.502 1.00 45.31 293 ASN A O 1
ATOM 2355 N N . GLN A 1 294 ? -5.476 -24.972 20.264 1.00 50.53 294 GLN A N 1
ATOM 2356 C CA . GLN A 1 294 ? -6.213 -26.243 20.377 1.00 50.53 294 GLN A CA 1
ATOM 2357 C C . GLN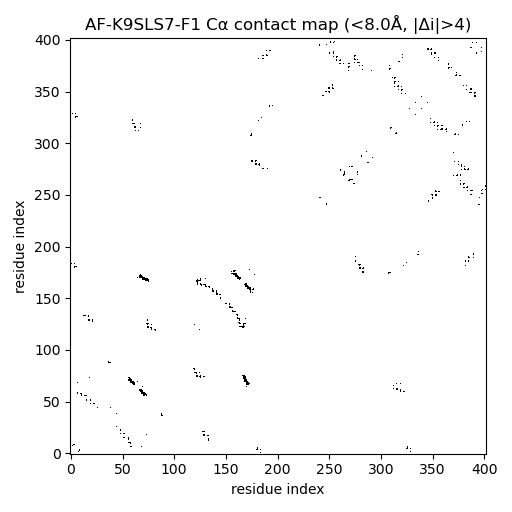 A 1 294 ? -7.396 -26.354 19.406 1.00 50.53 294 GLN A C 1
ATOM 2359 O O . GLN A 1 294 ? -7.695 -27.463 18.971 1.00 50.53 294 GLN A O 1
ATOM 2364 N N . PHE A 1 295 ? -8.029 -25.243 19.012 1.00 44.25 295 PHE A N 1
ATOM 2365 C CA . PHE A 1 295 ? -9.201 -25.285 18.124 1.00 44.25 295 PHE A CA 1
ATOM 2366 C C . PHE A 1 295 ? -8.840 -25.249 16.627 1.00 44.25 295 PHE A C 1
ATOM 2368 O O . PHE A 1 295 ? -9.466 -25.947 15.833 1.00 44.25 295 PHE A O 1
ATOM 2375 N N . ASP A 1 296 ? -7.794 -24.515 16.230 1.00 44.66 296 ASP A N 1
ATOM 2376 C CA . ASP A 1 296 ? -7.445 -24.335 14.808 1.00 44.66 296 ASP A CA 1
ATOM 2377 C C . ASP A 1 296 ? -6.666 -25.513 14.189 1.00 44.66 296 ASP A C 1
ATOM 2379 O O . ASP A 1 296 ? -6.755 -25.750 12.981 1.00 44.66 296 ASP A O 1
ATOM 2383 N N . ARG A 1 297 ? -5.958 -26.323 14.993 1.00 48.09 297 ARG A N 1
ATOM 2384 C CA . ARG A 1 297 ? -5.217 -27.499 14.485 1.00 48.09 297 ARG A CA 1
ATOM 2385 C C . ARG A 1 297 ? -6.116 -28.581 13.879 1.00 48.09 297 ARG A C 1
ATOM 2387 O O . ARG A 1 297 ? -5.632 -29.376 13.082 1.00 48.09 297 ARG A O 1
ATOM 2394 N N . ALA A 1 298 ? -7.403 -28.612 14.225 1.00 44.06 298 ALA A N 1
ATOM 2395 C CA . ALA A 1 298 ? -8.356 -29.574 13.671 1.00 44.06 298 ALA A CA 1
ATOM 2396 C C . ALA A 1 298 ? -8.888 -29.180 12.276 1.00 44.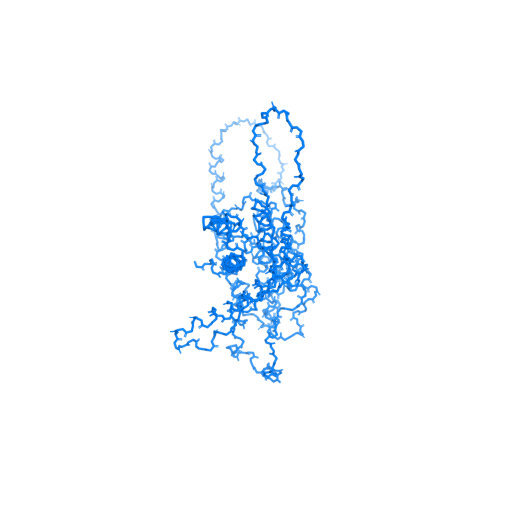06 298 ALA A C 1
ATOM 2398 O O . ALA A 1 298 ? -9.453 -30.023 11.585 1.00 44.06 298 ALA A O 1
ATOM 2399 N N . LEU A 1 299 ? -8.712 -27.919 11.855 1.00 43.34 299 LEU A N 1
ATOM 2400 C CA . LEU A 1 299 ? -9.301 -27.373 10.623 1.00 43.34 299 LEU A CA 1
ATOM 2401 C C . LEU A 1 299 ? -8.271 -27.029 9.536 1.00 43.34 299 LEU A C 1
ATOM 2403 O O . LEU A 1 299 ? -8.647 -26.808 8.384 1.00 43.34 299 LEU A O 1
ATOM 2407 N N . GLN A 1 300 ? -6.977 -27.003 9.859 1.00 43.47 300 GLN A N 1
ATOM 2408 C CA . GLN A 1 300 ? -5.931 -26.685 8.889 1.00 43.47 300 GLN A CA 1
ATOM 2409 C C . GLN A 1 300 ? -5.446 -27.943 8.157 1.00 43.47 300 GLN A C 1
ATOM 2411 O O . GLN A 1 300 ? -4.616 -28.706 8.645 1.00 43.47 300 GLN A O 1
ATOM 2416 N N . SER A 1 301 ? -5.964 -28.142 6.942 1.00 39.78 301 SER A N 1
ATOM 2417 C CA . SER A 1 301 ? -5.366 -29.044 5.954 1.00 39.78 301 SER A CA 1
ATOM 2418 C C . SER A 1 301 ? -3.970 -28.528 5.550 1.00 39.78 301 SER A C 1
ATOM 2420 O O . SER A 1 301 ? -3.860 -27.358 5.166 1.00 39.78 301 SER A O 1
ATOM 2422 N N . PRO A 1 302 ? -2.921 -29.375 5.560 1.00 46.31 302 PRO A N 1
ATOM 2423 C CA . PRO A 1 302 ? -1.523 -28.977 5.342 1.00 46.31 302 PRO A CA 1
ATOM 2424 C C . PRO A 1 302 ? -1.188 -28.498 3.915 1.00 46.31 302 PRO A C 1
ATOM 2426 O O . PRO A 1 302 ? -0.037 -28.173 3.640 1.00 46.31 302 PRO A O 1
ATOM 2429 N N . ALA A 1 303 ? -2.158 -28.447 2.997 1.00 43.28 303 ALA A N 1
ATOM 2430 C CA . ALA A 1 303 ? -1.934 -28.109 1.587 1.00 43.28 303 ALA A CA 1
ATOM 2431 C C . ALA A 1 303 ? -2.506 -26.746 1.152 1.00 43.28 303 ALA A C 1
ATOM 2433 O O . ALA A 1 303 ? -2.437 -26.402 -0.027 1.00 43.28 303 ALA A O 1
ATOM 2434 N N . SER A 1 304 ? -3.089 -25.965 2.065 1.00 43.50 304 SER A N 1
ATOM 2435 C CA . SER A 1 304 ? -3.712 -24.687 1.697 1.00 43.50 304 SER A CA 1
ATOM 2436 C C . SER A 1 304 ? -2.660 -23.572 1.730 1.00 43.50 304 SER A C 1
ATOM 2438 O O . SER A 1 304 ? -2.097 -23.344 2.801 1.00 43.50 304 SER A O 1
ATOM 2440 N N . PRO A 1 305 ? -2.375 -22.865 0.616 1.00 49.00 305 PRO A N 1
ATOM 2441 C CA . PRO A 1 305 ? -1.478 -21.712 0.644 1.00 49.00 305 PRO A CA 1
ATOM 2442 C C . PRO A 1 305 ? -1.978 -20.733 1.704 1.00 49.00 305 PRO A C 1
ATOM 2444 O O . PRO A 1 305 ? -3.177 -20.450 1.736 1.00 49.00 305 PRO A O 1
ATOM 2447 N N . SER A 1 306 ? -1.075 -20.282 2.582 1.00 53.47 306 SER A N 1
ATOM 2448 C CA . SER A 1 306 ? -1.357 -19.452 3.756 1.00 53.47 306 SER A CA 1
ATOM 2449 C C . SER A 1 306 ? -2.368 -18.364 3.413 1.00 53.47 306 SER A C 1
ATOM 2451 O O . SER A 1 306 ? -2.048 -17.369 2.757 1.00 53.47 306 SER A O 1
ATOM 2453 N N . ARG A 1 307 ? -3.626 -18.616 3.777 1.00 60.25 307 ARG A N 1
ATOM 2454 C CA . ARG A 1 307 ? -4.745 -17.762 3.406 1.00 60.25 307 ARG A CA 1
ATOM 2455 C C . ARG A 1 307 ? -4.557 -16.456 4.160 1.00 60.25 307 ARG A C 1
ATOM 2457 O O . ARG A 1 307 ? -4.406 -16.494 5.379 1.00 60.25 307 ARG A O 1
ATOM 2464 N N . LEU A 1 308 ? -4.538 -15.337 3.437 1.00 59.47 308 LEU A N 1
ATOM 2465 C CA . LEU A 1 308 ? -4.272 -14.052 4.073 1.00 59.47 308 LEU A CA 1
ATOM 2466 C C . LEU A 1 308 ? -5.325 -13.776 5.162 1.00 59.47 308 LEU A C 1
ATOM 2468 O O . LEU A 1 308 ? -6.488 -14.086 4.942 1.00 59.47 308 LEU A O 1
ATOM 2472 N N . ILE A 1 309 ? -4.979 -13.239 6.325 1.00 76.44 309 ILE A N 1
ATOM 2473 C CA . ILE A 1 309 ? -5.915 -13.008 7.435 1.00 76.44 309 ILE A CA 1
ATOM 2474 C C . ILE A 1 309 ? -6.905 -11.902 7.056 1.00 76.44 309 ILE A C 1
ATOM 2476 O O . ILE A 1 309 ? -8.100 -12.032 7.316 1.00 76.44 309 ILE A O 1
ATOM 2480 N N . PHE A 1 310 ? -6.428 -10.872 6.352 1.00 82.69 310 PHE A N 1
ATOM 2481 C CA . PHE A 1 310 ? -7.250 -9.785 5.822 1.00 82.69 310 PHE A CA 1
ATOM 2482 C C . PHE A 1 310 ? -7.605 -10.048 4.357 1.00 82.69 310 PHE A C 1
ATOM 2484 O O . PHE A 1 310 ? -6.739 -10.080 3.474 1.00 82.69 310 PHE A O 1
ATOM 2491 N N . GLN A 1 311 ? -8.891 -10.257 4.085 1.00 82.12 311 GLN A N 1
ATOM 2492 C CA . GLN A 1 311 ? -9.366 -10.669 2.755 1.00 82.12 311 GLN A CA 1
ATOM 2493 C C . GLN A 1 311 ? -10.517 -9.831 2.245 1.00 82.12 311 GLN A C 1
ATOM 2495 O O . GLN A 1 311 ? -10.732 -9.773 1.035 1.00 82.12 311 GLN A O 1
ATOM 2500 N N . THR A 1 312 ? -11.285 -9.240 3.151 1.00 90.38 312 THR A N 1
ATOM 2501 C CA . THR A 1 312 ? -12.453 -8.471 2.762 1.00 90.38 312 THR A CA 1
ATOM 2502 C C . THR A 1 312 ? -12.017 -7.110 2.235 1.00 90.38 312 THR A C 1
ATOM 2504 O O . THR A 1 312 ? -11.012 -6.534 2.656 1.00 90.38 312 THR A O 1
ATOM 2507 N N . GLU A 1 313 ? -12.792 -6.589 1.296 1.00 92.00 313 GLU A N 1
ATOM 2508 C CA . GLU A 1 313 ? -12.579 -5.259 0.738 1.00 92.00 313 GLU A CA 1
ATOM 2509 C C . GLU A 1 313 ? -12.514 -4.154 1.819 1.00 92.00 313 GLU A C 1
ATOM 2511 O O . GLU A 1 313 ? -11.551 -3.383 1.811 1.00 92.00 313 GLU A O 1
ATOM 2516 N N . PRO A 1 314 ? -13.432 -4.109 2.805 1.00 95.12 314 PRO A N 1
ATOM 2517 C CA . PRO A 1 314 ? -13.379 -3.121 3.883 1.00 95.12 314 PRO A CA 1
ATOM 2518 C C . PRO A 1 314 ? -12.121 -3.203 4.761 1.00 95.12 314 PRO A C 1
ATOM 2520 O O . PRO A 1 314 ? -11.589 -2.169 5.162 1.00 95.12 314 PRO A O 1
ATOM 2523 N N . GLU A 1 315 ? -11.604 -4.409 5.037 1.00 94.00 315 GLU A N 1
ATOM 2524 C CA . GLU A 1 315 ? -10.330 -4.581 5.758 1.00 94.00 315 GLU A CA 1
ATOM 2525 C C . GLU A 1 315 ? -9.173 -3.950 4.986 1.00 94.00 315 GLU A C 1
ATOM 2527 O O . GLU A 1 315 ? -8.406 -3.163 5.542 1.00 94.00 315 GLU A O 1
ATOM 2532 N N . LEU A 1 316 ? -9.060 -4.278 3.696 1.00 91.50 316 LEU A N 1
ATOM 2533 C CA . LEU A 1 316 ? -7.993 -3.769 2.839 1.00 91.50 316 LEU A CA 1
ATOM 2534 C C . LEU A 1 316 ? -8.076 -2.249 2.686 1.00 91.50 316 LEU A C 1
ATOM 2536 O O . LEU A 1 316 ? -7.043 -1.578 2.700 1.00 91.50 316 LEU A O 1
ATOM 2540 N N . GLN A 1 317 ? -9.288 -1.701 2.593 1.00 94.62 317 GLN A N 1
ATOM 2541 C CA . GLN A 1 317 ? -9.504 -0.260 2.549 1.00 94.62 317 GLN A CA 1
ATOM 2542 C C . GLN A 1 317 ? -8.985 0.429 3.815 1.00 94.62 317 GLN A C 1
ATOM 2544 O O . GLN A 1 317 ? -8.215 1.386 3.711 1.00 94.62 317 GLN A O 1
ATOM 2549 N N . LEU A 1 318 ? -9.357 -0.072 4.998 1.00 96.19 318 LEU A N 1
ATOM 2550 C CA . LEU A 1 318 ? -8.894 0.481 6.269 1.00 96.19 318 LEU A CA 1
ATOM 2551 C C . LEU A 1 318 ? -7.369 0.381 6.402 1.00 96.19 318 LEU A C 1
ATOM 2553 O O . LEU A 1 318 ? -6.710 1.367 6.732 1.00 96.19 318 LEU A O 1
ATOM 2557 N N . ILE A 1 319 ? -6.799 -0.782 6.079 1.00 94.56 319 ILE A N 1
ATOM 2558 C CA . ILE A 1 319 ? -5.349 -1.002 6.090 1.00 94.56 319 ILE A CA 1
ATOM 2559 C C . ILE A 1 319 ? -4.641 0.005 5.183 1.00 94.56 319 ILE A C 1
ATOM 2561 O O . ILE A 1 319 ? -3.642 0.595 5.581 1.00 94.56 319 ILE A O 1
ATOM 2565 N N . VAL A 1 320 ? -5.147 0.242 3.974 1.00 94.12 320 VAL A N 1
ATOM 2566 C CA . VAL A 1 320 ? -4.522 1.181 3.040 1.00 94.12 320 VAL A CA 1
ATOM 2567 C C . VAL A 1 320 ? -4.590 2.626 3.529 1.00 94.12 320 VAL A C 1
ATOM 2569 O O . VAL A 1 320 ? -3.621 3.358 3.331 1.00 94.12 320 VAL A O 1
ATOM 2572 N N . GLU A 1 321 ? -5.665 3.049 4.198 1.00 95.88 321 GLU A N 1
ATOM 2573 C CA . GLU A 1 321 ? -5.694 4.366 4.850 1.00 95.88 321 GLU A CA 1
ATOM 2574 C C . GLU A 1 321 ? -4.669 4.469 5.987 1.00 95.88 321 GLU A C 1
ATOM 2576 O O . GLU A 1 321 ? -3.938 5.457 6.067 1.00 95.88 321 GLU A O 1
ATOM 2581 N N . ILE A 1 322 ? -4.527 3.423 6.804 1.00 95.69 322 ILE A N 1
ATOM 2582 C CA . ILE A 1 322 ? -3.493 3.349 7.846 1.00 95.69 322 ILE A CA 1
ATOM 2583 C C . ILE A 1 322 ? -2.087 3.450 7.231 1.00 95.69 322 ILE A C 1
ATOM 2585 O O . ILE A 1 322 ? -1.260 4.229 7.706 1.00 95.69 322 ILE A O 1
ATOM 2589 N N . LEU A 1 323 ? -1.823 2.707 6.150 1.00 93.81 323 LEU A N 1
ATOM 2590 C CA . LEU A 1 323 ? -0.545 2.732 5.436 1.00 93.81 323 LEU A CA 1
ATOM 2591 C C . LEU A 1 323 ? -0.245 4.112 4.838 1.00 93.81 323 LEU A C 1
ATOM 2593 O O . LEU A 1 323 ? 0.860 4.618 5.015 1.00 93.81 323 LEU A O 1
ATOM 2597 N N . LYS A 1 324 ? -1.232 4.763 4.204 1.00 92.94 324 LYS A N 1
ATOM 2598 C CA . LYS A 1 324 ? -1.105 6.141 3.689 1.00 92.94 324 LYS A CA 1
ATOM 2599 C C . LYS A 1 324 ? -0.651 7.105 4.780 1.00 92.94 324 LYS A C 1
ATOM 2601 O O . LYS A 1 324 ? 0.227 7.932 4.541 1.00 92.94 324 LYS A O 1
ATOM 2606 N N . ILE A 1 325 ? -1.263 7.007 5.959 1.00 92.81 325 ILE A N 1
ATOM 2607 C CA . ILE A 1 325 ? -0.941 7.864 7.099 1.00 92.81 325 ILE A CA 1
ATOM 2608 C C . ILE A 1 325 ? 0.473 7.558 7.601 1.00 92.81 325 ILE A C 1
ATOM 2610 O O . ILE A 1 325 ? 1.283 8.476 7.714 1.00 92.81 325 ILE A O 1
ATOM 2614 N N . GLY A 1 326 ? 0.802 6.284 7.832 1.00 90.50 326 GLY A N 1
ATOM 2615 C CA . GLY A 1 326 ? 2.136 5.866 8.270 1.00 90.50 326 GLY A CA 1
ATOM 2616 C C . GLY A 1 326 ? 3.248 6.323 7.323 1.00 90.50 326 GLY A C 1
ATOM 2617 O O . GLY A 1 326 ? 4.215 6.946 7.766 1.00 90.50 326 GLY A O 1
ATOM 2618 N N . ASP A 1 327 ? 3.077 6.101 6.018 1.00 88.81 327 ASP A N 1
ATOM 2619 C CA . ASP A 1 327 ? 4.015 6.543 4.984 1.00 88.81 327 ASP A CA 1
ATOM 2620 C C . ASP A 1 327 ? 4.176 8.070 4.981 1.00 88.81 327 ASP A C 1
ATOM 2622 O O . ASP A 1 327 ? 5.293 8.578 4.867 1.00 88.81 327 ASP A O 1
ATOM 2626 N N . TYR A 1 328 ? 3.085 8.822 5.155 1.00 88.00 328 TYR A N 1
ATOM 2627 C CA . TYR A 1 328 ? 3.130 10.283 5.219 1.00 88.00 328 TYR A CA 1
ATOM 2628 C C . TYR A 1 328 ? 3.923 10.788 6.432 1.00 88.00 328 TYR A C 1
ATOM 2630 O O . TYR A 1 328 ? 4.796 11.642 6.279 1.00 88.00 328 TYR A O 1
ATOM 2638 N N . PHE A 1 329 ? 3.656 10.262 7.630 1.00 84.81 329 PHE A N 1
ATOM 2639 C CA . PHE A 1 329 ? 4.341 10.692 8.855 1.00 84.81 329 PHE A CA 1
ATOM 2640 C C . PHE A 1 329 ? 5.840 10.429 8.791 1.00 84.81 329 PHE A C 1
ATOM 2642 O O . PHE A 1 329 ? 6.653 11.298 9.104 1.00 84.81 329 PHE A O 1
ATOM 2649 N N . LEU A 1 330 ? 6.196 9.233 8.341 1.00 82.94 330 LEU A N 1
ATOM 2650 C CA . LEU A 1 330 ? 7.575 8.780 8.325 1.00 82.94 330 LEU A CA 1
ATOM 2651 C C . LEU A 1 330 ? 8.393 9.403 7.185 1.00 82.94 330 LEU A C 1
ATOM 2653 O O . LEU A 1 330 ? 9.602 9.552 7.332 1.00 82.94 330 LEU A O 1
ATOM 2657 N N . SER A 1 331 ? 7.758 9.806 6.079 1.00 82.62 331 SER A N 1
ATOM 2658 C CA . SER A 1 331 ? 8.429 10.528 4.984 1.00 82.62 331 SER A CA 1
ATOM 2659 C C . SER A 1 331 ? 8.579 12.027 5.247 1.00 82.62 331 SER A C 1
ATOM 2661 O O . SER A 1 331 ? 9.516 12.652 4.754 1.00 82.62 331 SER A O 1
ATOM 2663 N N . SER A 1 332 ? 7.685 12.615 6.045 1.00 80.94 332 SER A N 1
ATOM 2664 C CA . SER A 1 332 ? 7.630 14.065 6.254 1.00 80.94 332 SER A CA 1
ATOM 2665 C C . SER A 1 332 ? 8.723 14.613 7.186 1.00 80.94 332 SER A C 1
ATOM 2667 O O . SER A 1 332 ? 8.780 15.827 7.366 1.00 80.94 332 SER A O 1
ATOM 2669 N N . ASN A 1 333 ? 9.585 13.761 7.771 1.00 77.44 333 ASN A N 1
ATOM 2670 C CA . ASN A 1 333 ? 10.635 14.142 8.736 1.00 77.44 333 ASN A CA 1
ATOM 2671 C C . ASN A 1 333 ? 10.137 15.170 9.772 1.00 77.44 333 ASN A C 1
ATOM 2673 O O . ASN A 1 333 ? 10.849 16.119 10.104 1.00 77.44 333 ASN A O 1
ATOM 2677 N N . ILE A 1 334 ? 8.887 15.023 10.228 1.00 75.25 334 ILE A N 1
ATOM 2678 C CA . ILE A 1 334 ? 8.268 15.981 11.146 1.00 75.25 334 ILE A CA 1
ATOM 2679 C C . ILE A 1 334 ? 9.049 15.890 12.462 1.00 75.25 334 ILE A C 1
ATOM 2681 O O . ILE A 1 334 ? 9.100 14.800 13.033 1.00 75.25 334 ILE A O 1
ATOM 2685 N N . PRO A 1 335 ? 9.682 16.982 12.933 1.00 74.31 335 PRO A N 1
ATOM 2686 C CA . PRO A 1 335 ? 10.371 16.976 14.214 1.00 74.31 335 PRO A CA 1
ATOM 2687 C C . PRO A 1 335 ? 9.397 16.591 15.326 1.00 74.31 335 PRO A C 1
ATOM 2689 O O . PRO A 1 335 ? 8.253 17.057 15.325 1.00 74.31 335 PRO A O 1
ATOM 2692 N N . ASP A 1 336 ? 9.852 15.766 16.267 1.00 71.69 336 ASP A N 1
ATOM 2693 C CA . ASP A 1 336 ? 9.023 15.274 17.367 1.00 71.69 336 ASP A CA 1
ATOM 2694 C C . ASP A 1 336 ? 8.282 16.430 18.064 1.00 71.69 336 ASP A C 1
ATOM 2696 O O . ASP A 1 336 ? 8.874 17.437 18.461 1.00 71.69 336 ASP A O 1
ATOM 2700 N N . GLY A 1 337 ? 6.958 16.294 18.176 1.00 66.38 337 GLY A N 1
ATOM 2701 C CA . GLY A 1 337 ? 6.093 17.252 18.869 1.00 66.38 337 GLY A CA 1
ATOM 2702 C C . GLY A 1 337 ? 5.719 18.519 18.090 1.00 66.38 337 GLY A C 1
ATOM 2703 O O . GLY A 1 337 ? 4.991 19.350 18.631 1.00 66.38 337 GLY A O 1
ATOM 2704 N N . GLN A 1 338 ? 6.161 18.701 16.839 1.00 69.56 338 GLN A N 1
ATOM 2705 C CA . GLN A 1 338 ? 5.679 19.817 16.019 1.00 69.56 338 GLN A CA 1
ATOM 2706 C C . GLN A 1 338 ? 4.347 19.477 15.339 1.00 69.56 338 GLN A C 1
ATOM 2708 O O . GLN A 1 338 ? 4.203 18.390 14.769 1.00 69.56 338 GLN A O 1
ATOM 2713 N N . PRO A 1 339 ? 3.367 20.403 15.343 1.00 65.19 339 PRO A N 1
ATOM 2714 C CA . PRO A 1 339 ? 2.174 20.228 14.542 1.00 65.19 339 PRO A CA 1
ATOM 2715 C C . PRO A 1 339 ? 2.567 20.172 13.060 1.00 65.19 339 PRO A C 1
ATOM 2717 O O . PRO A 1 339 ? 3.514 20.830 12.620 1.00 65.19 339 PRO A O 1
ATOM 2720 N N . PRO A 1 340 ? 1.837 19.395 12.259 1.00 68.50 340 PRO A N 1
ATOM 2721 C CA . PRO A 1 340 ? 2.096 19.292 10.834 1.00 68.50 340 PRO A CA 1
ATOM 2722 C C . PRO A 1 340 ? 1.970 20.644 10.123 1.00 68.50 340 PRO A C 1
ATOM 2724 O O . PRO A 1 340 ? 1.120 21.465 10.477 1.00 68.50 340 PRO A O 1
ATOM 2727 N N . PRO A 1 341 ? 2.701 20.838 9.016 1.00 73.12 341 PRO A N 1
ATOM 2728 C CA . PRO A 1 341 ? 2.633 22.078 8.250 1.00 73.12 341 PRO A CA 1
ATOM 2729 C C . PRO A 1 341 ? 1.276 22.298 7.554 1.00 73.12 341 PRO A C 1
ATOM 2731 O O . PRO A 1 341 ? 0.989 23.411 7.119 1.00 73.12 341 PRO A O 1
ATOM 2734 N N . ASN A 1 342 ? 0.424 21.268 7.424 1.00 86.44 342 ASN A N 1
ATOM 2735 C CA . ASN A 1 342 ? -0.832 21.360 6.676 1.00 86.44 342 ASN A CA 1
ATOM 2736 C C . ASN A 1 342 ? -2.027 20.714 7.401 1.00 86.44 342 ASN A C 1
ATOM 2738 O O . ASN A 1 342 ? -2.367 19.550 7.179 1.00 86.44 342 ASN A O 1
ATOM 2742 N N . VAL A 1 343 ? -2.727 21.520 8.206 1.00 84.62 343 VAL A N 1
ATOM 2743 C CA . VAL A 1 343 ? -3.940 21.122 8.950 1.00 84.62 343 VAL A CA 1
ATOM 2744 C C . VAL A 1 343 ? -5.014 20.510 8.041 1.00 84.62 343 VAL A C 1
ATOM 2746 O O . VAL A 1 343 ? -5.665 19.539 8.421 1.00 84.62 343 VAL A O 1
ATOM 2749 N N . ARG A 1 344 ? -5.183 21.015 6.809 1.00 87.94 344 ARG A N 1
ATOM 2750 C CA . ARG A 1 344 ? -6.196 20.490 5.875 1.00 87.94 344 ARG A CA 1
ATOM 2751 C C . ARG A 1 344 ? -5.893 19.062 5.430 1.00 87.94 344 ARG A C 1
ATOM 2753 O O . ARG A 1 344 ? -6.819 18.277 5.239 1.00 87.94 344 ARG A O 1
ATOM 2760 N N . GLN A 1 345 ? -4.618 18.717 5.251 1.00 87.94 345 GLN A N 1
ATOM 2761 C CA . GLN A 1 345 ? -4.229 17.348 4.899 1.00 87.94 345 GLN A CA 1
ATOM 2762 C C . GLN A 1 345 ? -4.525 16.378 6.045 1.00 87.94 345 GLN A C 1
ATOM 2764 O O . GLN A 1 345 ? -5.009 15.281 5.788 1.00 87.94 345 GLN A O 1
ATOM 2769 N N . TRP A 1 346 ? -4.330 16.806 7.292 1.00 87.25 346 TRP A N 1
ATOM 2770 C CA . TRP A 1 346 ? -4.628 15.997 8.477 1.00 87.25 346 TRP A CA 1
ATOM 2771 C C . TRP A 1 346 ? -6.115 15.794 8.689 1.00 87.25 346 TRP A C 1
ATOM 2773 O O . TRP A 1 346 ? -6.560 14.672 8.889 1.00 87.25 346 TRP A O 1
ATOM 2783 N N . GLN A 1 347 ? -6.893 16.861 8.537 1.00 90.06 347 GLN A N 1
ATOM 2784 C CA . GLN A 1 347 ? -8.349 16.791 8.510 1.00 90.06 347 GLN A CA 1
ATOM 2785 C C . GLN A 1 347 ? -8.843 15.799 7.449 1.00 90.06 347 GLN A C 1
ATOM 2787 O O . GLN A 1 347 ? -9.679 14.943 7.732 1.00 90.06 347 GLN A O 1
ATOM 2792 N N . LYS A 1 348 ? -8.282 15.859 6.234 1.00 92.00 348 LYS A N 1
ATOM 2793 C CA . LYS A 1 348 ? -8.620 14.922 5.157 1.00 92.00 348 LYS A CA 1
ATOM 2794 C C . LYS A 1 348 ? -8.222 13.480 5.493 1.00 92.00 348 LYS A C 1
ATOM 2796 O O . LYS A 1 348 ? -9.009 12.576 5.229 1.00 92.00 348 LYS A O 1
ATOM 2801 N N . ALA A 1 349 ? -7.037 13.270 6.065 1.00 92.69 349 ALA A N 1
ATOM 2802 C CA . ALA A 1 349 ? -6.562 11.950 6.475 1.00 92.69 349 ALA A CA 1
ATOM 2803 C C . ALA A 1 349 ? -7.432 11.358 7.595 1.00 92.69 349 ALA A C 1
ATOM 2805 O O . ALA A 1 349 ? -7.867 10.217 7.491 1.00 92.69 349 ALA A O 1
ATOM 2806 N N . ALA A 1 350 ? -7.763 12.154 8.615 1.00 94.00 350 ALA A N 1
ATOM 2807 C CA . ALA A 1 350 ? -8.634 11.746 9.713 1.00 94.00 350 ALA A CA 1
ATOM 2808 C C . ALA A 1 350 ? -10.032 11.374 9.218 1.00 94.00 350 ALA A C 1
ATOM 2810 O O . ALA A 1 350 ? -10.571 10.344 9.611 1.00 94.00 350 ALA A O 1
ATOM 2811 N N . TYR A 1 351 ? -10.602 12.179 8.318 1.00 95.06 351 TYR A N 1
ATOM 2812 C CA . TYR A 1 351 ? -11.896 11.882 7.709 1.00 95.06 351 TYR A CA 1
ATOM 2813 C C . TYR A 1 351 ? -11.863 10.596 6.869 1.00 95.06 351 TYR A C 1
ATOM 2815 O O . TYR A 1 351 ? -12.751 9.759 7.009 1.00 95.06 351 TYR A O 1
ATOM 2823 N N . GLY A 1 352 ? -10.836 10.411 6.030 1.00 95.38 352 GLY A N 1
ATOM 2824 C CA . GLY A 1 352 ? -10.672 9.201 5.213 1.00 95.38 352 GLY A CA 1
ATOM 2825 C C . GLY A 1 352 ? -10.500 7.931 6.051 1.00 95.38 352 GLY A C 1
ATOM 2826 O O . GLY A 1 352 ? -11.132 6.909 5.764 1.00 95.38 352 GLY A O 1
ATOM 2827 N N . LEU A 1 353 ? -9.715 8.022 7.129 1.00 96.88 353 LEU A N 1
ATOM 2828 C CA . LEU A 1 353 ? -9.533 6.946 8.100 1.00 96.88 353 LEU A CA 1
ATOM 2829 C C . LEU A 1 353 ? -10.841 6.621 8.831 1.00 96.88 353 LEU A C 1
ATOM 2831 O O . LEU A 1 353 ? -11.224 5.457 8.901 1.00 96.88 353 LEU A O 1
ATOM 2835 N N . ALA A 1 354 ? -11.551 7.639 9.326 1.00 96.94 354 ALA A N 1
ATOM 2836 C CA . ALA A 1 354 ? -12.826 7.465 10.015 1.00 96.94 354 ALA A CA 1
ATOM 2837 C C . ALA A 1 354 ? -13.879 6.812 9.113 1.00 96.94 354 ALA A C 1
ATOM 2839 O O . ALA A 1 354 ? -14.522 5.851 9.522 1.00 96.94 354 ALA A O 1
ATOM 2840 N N . LEU A 1 355 ? -14.019 7.277 7.867 1.00 97.12 355 LEU A N 1
ATOM 2841 C CA . LEU A 1 355 ? -14.967 6.697 6.916 1.00 97.12 355 LEU A CA 1
ATOM 2842 C C . LEU A 1 355 ? -14.646 5.224 6.627 1.00 97.12 355 LEU A C 1
ATOM 2844 O O . LEU A 1 355 ? -15.539 4.382 6.665 1.00 97.12 355 LEU A O 1
ATOM 2848 N N . SER A 1 356 ? -13.372 4.901 6.392 1.00 97.50 356 SER A N 1
ATOM 2849 C CA . SER A 1 356 ? -12.949 3.517 6.135 1.00 97.50 356 SER A CA 1
ATOM 2850 C C . SER A 1 356 ? -13.127 2.622 7.366 1.00 97.50 356 SER A C 1
ATOM 2852 O O . SER A 1 356 ? -13.508 1.464 7.222 1.00 97.50 356 SER A O 1
ATOM 2854 N N . CYS A 1 357 ? -12.926 3.160 8.574 1.00 97.94 357 CYS A N 1
ATOM 2855 C CA . CYS A 1 357 ? -13.193 2.462 9.832 1.00 97.94 357 CYS A CA 1
ATOM 2856 C C . CYS A 1 357 ? -14.678 2.124 9.998 1.00 97.94 357 CYS A C 1
ATOM 2858 O O . CYS A 1 357 ? -15.012 1.002 10.362 1.00 97.94 357 CYS A O 1
ATOM 2860 N N . LEU A 1 358 ? -15.575 3.064 9.689 1.00 97.75 358 LEU A N 1
ATOM 2861 C CA . LEU A 1 358 ? -17.018 2.838 9.797 1.00 97.75 358 LEU A CA 1
ATOM 2862 C C . LEU A 1 358 ? -17.517 1.804 8.779 1.00 97.75 358 LEU A C 1
ATOM 2864 O O . LEU A 1 358 ? -18.293 0.926 9.144 1.00 97.75 358 LEU A O 1
ATOM 2868 N N . ILE A 1 359 ? -17.014 1.846 7.540 1.00 97.31 359 ILE A N 1
ATOM 2869 C CA . ILE A 1 359 ? -17.311 0.820 6.524 1.00 97.31 359 ILE A CA 1
ATOM 2870 C C . ILE A 1 359 ? -16.817 -0.553 6.999 1.00 97.31 359 ILE A C 1
ATOM 2872 O O . ILE A 1 359 ? -17.539 -1.544 6.886 1.00 97.31 359 ILE A O 1
ATOM 2876 N N . PHE A 1 360 ? -15.605 -0.612 7.557 1.00 97.50 360 PHE A N 1
ATOM 2877 C CA . PHE A 1 360 ? -15.050 -1.824 8.154 1.00 97.50 360 PHE A CA 1
ATOM 2878 C C . PHE A 1 360 ? -15.915 -2.341 9.311 1.00 97.50 360 PHE A C 1
ATOM 2880 O O . PHE A 1 360 ? -16.270 -3.514 9.312 1.00 97.50 360 PHE A O 1
ATOM 2887 N N . TYR A 1 361 ? -16.315 -1.482 10.249 1.00 97.44 361 TYR A N 1
ATOM 2888 C CA . TYR A 1 361 ? -17.186 -1.846 11.368 1.00 97.44 361 TYR A CA 1
ATOM 2889 C C . TYR A 1 361 ? -18.524 -2.441 10.904 1.00 97.44 361 TYR A C 1
ATOM 2891 O O . TYR A 1 361 ? -18.966 -3.452 11.445 1.00 97.44 361 TYR A O 1
ATOM 2899 N N . GLU A 1 362 ? -19.142 -1.853 9.878 1.00 97.25 362 GLU A N 1
ATOM 2900 C CA . GLU A 1 362 ? -20.431 -2.302 9.344 1.00 97.25 362 GLU A CA 1
ATOM 2901 C C . GLU A 1 362 ? -20.348 -3.671 8.645 1.00 97.25 362 GLU A C 1
ATOM 2903 O O . GLU A 1 362 ? -21.257 -4.490 8.769 1.00 97.25 362 GLU A O 1
ATOM 2908 N N . HIS A 1 363 ? -19.253 -3.944 7.929 1.00 97.12 363 HIS A N 1
ATOM 2909 C CA . HIS A 1 363 ? -19.161 -5.098 7.025 1.00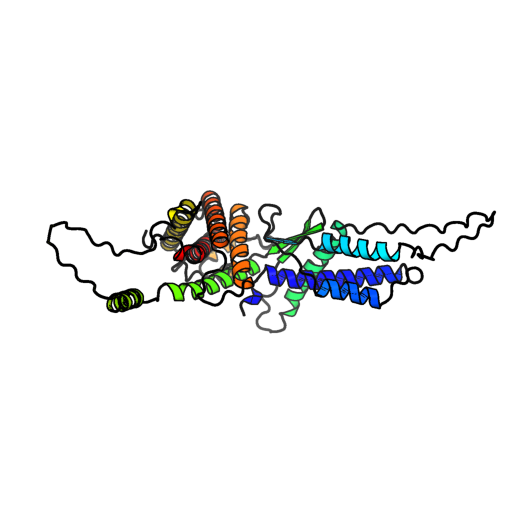 97.12 363 HIS A CA 1
ATOM 2910 C C . HIS A 1 363 ? -18.268 -6.240 7.536 1.00 97.12 363 HIS A C 1
ATOM 2912 O O . HIS A 1 363 ? -18.298 -7.341 6.980 1.00 97.12 363 HIS A O 1
ATOM 2918 N N . CYS A 1 364 ? -17.471 -6.013 8.582 1.00 96.44 364 CYS A N 1
ATOM 2919 C CA . CYS A 1 364 ? -16.520 -6.989 9.109 1.00 96.44 364 CYS A CA 1
ATOM 2920 C C . CYS A 1 364 ? -16.885 -7.390 10.545 1.00 96.44 364 CYS A C 1
ATOM 2922 O O . CYS A 1 364 ? -16.393 -6.782 11.497 1.00 96.44 364 CYS A O 1
ATOM 2924 N N . PRO A 1 365 ? -17.698 -8.449 10.740 1.00 93.94 365 PRO A N 1
ATOM 2925 C CA . PRO A 1 365 ? -18.141 -8.845 12.075 1.00 93.94 365 PRO A CA 1
ATOM 2926 C C . PRO A 1 365 ? -16.955 -9.251 12.957 1.00 93.94 365 PRO A C 1
ATOM 2928 O O . PRO A 1 365 ? -16.158 -10.109 12.578 1.00 93.94 365 PRO A O 1
ATOM 2931 N N . MET A 1 366 ? -16.814 -8.664 14.145 1.00 90.62 366 MET A N 1
ATOM 2932 C CA . MET A 1 366 ? -15.759 -9.093 15.075 1.00 90.62 366 MET A CA 1
ATOM 2933 C C . MET A 1 366 ? -16.056 -10.436 15.743 1.00 90.62 366 MET A C 1
ATOM 2935 O O . MET A 1 366 ? -15.133 -11.193 16.025 1.00 90.62 366 MET A O 1
ATOM 2939 N N . PHE A 1 367 ? -17.332 -10.726 15.997 1.00 89.06 367 PHE A N 1
ATOM 2940 C CA . PHE A 1 367 ? -17.778 -11.933 16.692 1.00 89.06 367 PHE A CA 1
ATOM 2941 C C . PHE A 1 367 ? -18.344 -12.952 15.705 1.00 89.06 367 PHE A C 1
ATOM 2943 O O . PHE A 1 367 ? -18.809 -12.595 14.623 1.00 89.06 367 PHE A O 1
ATOM 2950 N N . GLY A 1 368 ? -18.294 -14.233 16.074 1.00 88.25 368 GLY A N 1
ATOM 2951 C CA . GLY A 1 368 ? -18.731 -15.328 15.199 1.00 88.25 368 GLY A CA 1
ATOM 2952 C C . GLY A 1 368 ? -17.759 -15.657 14.057 1.00 88.25 368 GLY A C 1
ATOM 2953 O O . GLY A 1 368 ? -18.101 -16.441 13.175 1.00 88.25 368 GLY A O 1
ATOM 2954 N N . VAL A 1 369 ? -16.552 -15.084 14.069 1.00 91.62 369 VAL A N 1
ATOM 2955 C CA . VAL A 1 369 ? -15.430 -15.443 13.184 1.00 91.62 369 VAL A CA 1
ATOM 2956 C C . VAL A 1 369 ? -14.362 -16.216 13.962 1.00 91.62 369 VAL A C 1
ATOM 2958 O O . VAL A 1 369 ? -14.467 -16.369 15.180 1.00 91.62 369 VAL A O 1
ATOM 2961 N N . SER A 1 370 ? -13.327 -16.720 13.281 1.00 89.62 370 SER A N 1
ATOM 2962 C CA . SER A 1 370 ? -12.226 -17.390 13.981 1.00 89.62 370 SER A CA 1
ATOM 2963 C C . SER A 1 370 ? -11.513 -16.420 14.940 1.00 89.62 370 SER A C 1
ATOM 2965 O O . SER A 1 370 ? -11.379 -15.234 14.615 1.00 89.62 370 SER A O 1
ATOM 2967 N N . PRO A 1 371 ? -11.005 -16.897 16.094 1.00 86.56 371 PRO A N 1
ATOM 2968 C CA . PRO A 1 371 ? -10.313 -16.045 17.062 1.00 86.56 371 PRO A CA 1
ATOM 2969 C C . PRO A 1 371 ? -9.161 -15.247 16.443 1.00 86.56 371 PRO A C 1
ATOM 2971 O O . PRO A 1 371 ? -9.015 -14.062 16.722 1.00 86.56 371 PRO A O 1
ATOM 2974 N N . ALA A 1 372 ? -8.390 -15.852 15.534 1.00 84.94 372 ALA A N 1
ATOM 2975 C CA . ALA A 1 372 ? -7.301 -15.166 14.842 1.00 84.94 372 ALA A CA 1
ATOM 2976 C C . ALA A 1 372 ? -7.779 -13.935 14.047 1.00 84.94 372 ALA A C 1
ATOM 2978 O O . ALA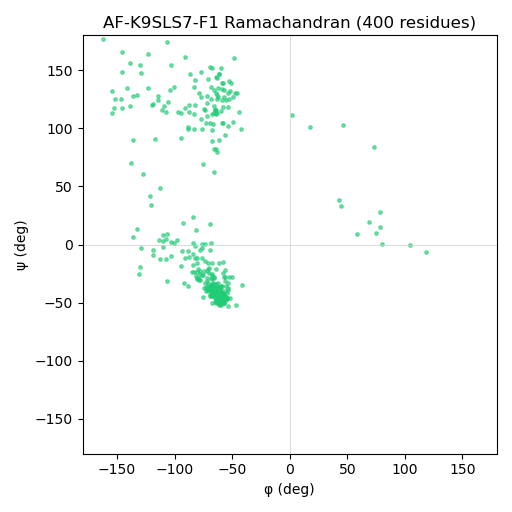 A 1 372 ? -7.152 -12.879 14.121 1.00 84.94 372 ALA A O 1
ATOM 2979 N N . ILE A 1 373 ? -8.903 -14.048 13.326 1.00 89.62 373 ILE A N 1
ATOM 2980 C CA . ILE A 1 373 ? -9.498 -12.928 12.581 1.00 89.62 373 ILE A CA 1
ATOM 2981 C C . ILE A 1 373 ? -10.039 -11.879 13.554 1.00 89.62 373 ILE A C 1
ATOM 2983 O O . ILE A 1 373 ? -9.798 -10.690 13.357 1.00 89.62 373 ILE A O 1
ATOM 2987 N N . ALA A 1 374 ? -10.734 -12.301 14.614 1.00 91.19 374 ALA A N 1
ATOM 2988 C CA . ALA A 1 374 ? -11.264 -11.387 15.622 1.00 91.19 374 ALA A CA 1
ATOM 2989 C C . ALA A 1 374 ? -10.144 -10.543 16.252 1.00 91.19 374 ALA A C 1
ATOM 2991 O O . ALA A 1 374 ? -10.221 -9.317 16.241 1.00 91.19 374 ALA A O 1
ATOM 2992 N N . ILE A 1 375 ? -9.055 -11.174 16.704 1.00 88.06 375 ILE A N 1
ATOM 2993 C CA . ILE A 1 375 ? -7.899 -10.483 17.293 1.00 88.06 375 ILE A CA 1
ATOM 2994 C C . ILE A 1 375 ? -7.242 -9.552 16.258 1.00 88.06 375 ILE A C 1
ATOM 2996 O O . ILE A 1 375 ? -6.942 -8.401 16.569 1.00 88.06 375 ILE A O 1
ATOM 3000 N N . ALA A 1 376 ? -7.072 -9.993 15.006 1.00 89.62 376 ALA A N 1
ATOM 3001 C CA . ALA A 1 376 ? -6.542 -9.150 13.930 1.00 89.62 376 ALA A CA 1
ATOM 3002 C C . ALA A 1 376 ? -7.372 -7.871 13.720 1.00 89.62 376 ALA A C 1
ATOM 3004 O O . ALA A 1 376 ? -6.818 -6.778 13.590 1.00 89.62 376 ALA A O 1
ATOM 3005 N N . ARG A 1 377 ? -8.702 -7.999 13.743 1.00 94.00 377 ARG A N 1
ATOM 3006 C CA . ARG A 1 377 ? -9.650 -6.883 13.626 1.00 94.00 377 ARG A CA 1
ATOM 3007 C C . ARG A 1 377 ? -9.615 -5.956 14.841 1.00 94.00 377 ARG A C 1
ATOM 3009 O O . ARG A 1 377 ? -9.629 -4.740 14.663 1.00 94.00 377 ARG A O 1
ATOM 3016 N N . VAL A 1 378 ? -9.480 -6.501 16.051 1.00 92.56 378 VAL A N 1
ATOM 3017 C CA . VAL A 1 378 ? -9.260 -5.713 17.279 1.00 92.56 378 VAL A CA 1
ATOM 3018 C C . VAL A 1 378 ? -7.992 -4.865 17.157 1.00 92.56 378 VAL A C 1
ATOM 3020 O O . VAL A 1 378 ? -8.006 -3.682 17.493 1.00 92.56 378 VAL A O 1
ATOM 3023 N N . GLY A 1 379 ? -6.921 -5.425 16.592 1.00 90.81 379 GLY A N 1
ATOM 3024 C CA . GLY A 1 379 ? -5.698 -4.677 16.310 1.00 90.81 379 GLY A CA 1
ATOM 3025 C C . GLY A 1 379 ? -5.916 -3.496 15.365 1.00 90.81 379 GLY A C 1
ATOM 3026 O O . GLY A 1 379 ? -5.381 -2.409 15.600 1.00 90.81 379 GLY A O 1
ATOM 3027 N N . LEU A 1 380 ? -6.734 -3.673 14.320 1.00 94.44 380 LEU A N 1
ATOM 3028 C CA . LEU A 1 380 ? -7.071 -2.585 13.399 1.00 94.44 380 LEU A CA 1
ATOM 3029 C C . LEU A 1 380 ? -7.847 -1.470 14.112 1.00 94.44 380 LEU A C 1
ATOM 3031 O O . LEU A 1 380 ? -7.534 -0.300 13.891 1.00 94.44 380 LEU A O 1
ATOM 3035 N N . PHE A 1 381 ? -8.787 -1.800 15.005 1.00 94.94 381 PHE A N 1
ATOM 3036 C CA . PHE A 1 381 ? -9.467 -0.801 15.840 1.00 94.94 381 PHE A CA 1
ATOM 3037 C C . PHE A 1 381 ? -8.496 -0.066 16.769 1.00 94.94 381 PHE A C 1
ATOM 3039 O O . PHE A 1 381 ? -8.536 1.163 16.826 1.00 94.94 381 PHE A O 1
ATOM 3046 N N . ALA A 1 382 ? -7.585 -0.783 17.436 1.00 91.81 382 ALA A N 1
ATOM 3047 C CA . ALA A 1 382 ? -6.578 -0.188 18.318 1.00 91.81 382 ALA A CA 1
ATOM 3048 C C . ALA A 1 382 ? -5.697 0.821 17.570 1.00 91.81 382 ALA A C 1
ATOM 3050 O O . ALA A 1 382 ? -5.555 1.971 17.987 1.00 91.81 382 ALA A O 1
ATOM 3051 N N . LEU A 1 383 ? -5.150 0.419 16.421 1.00 92.38 383 LEU A N 1
ATOM 3052 C CA . LEU A 1 383 ? -4.303 1.285 15.605 1.00 92.38 383 LEU A CA 1
ATOM 3053 C C . LEU A 1 383 ? -5.079 2.481 15.038 1.00 92.38 383 LEU A C 1
ATOM 3055 O O . LEU A 1 383 ? -4.578 3.604 15.050 1.00 92.38 383 LEU A O 1
ATOM 3059 N N . THR A 1 384 ? -6.317 2.259 14.596 1.00 95.50 384 THR A N 1
ATOM 3060 C CA . THR A 1 384 ? -7.191 3.322 14.087 1.00 95.50 384 THR A CA 1
ATOM 3061 C C . THR A 1 384 ? -7.518 4.346 15.170 1.00 95.50 384 THR A C 1
ATOM 3063 O O . THR A 1 384 ? -7.425 5.544 14.915 1.00 95.50 384 THR A O 1
ATOM 3066 N N . GLN A 1 385 ? -7.843 3.905 16.389 1.00 93.88 385 GLN A N 1
ATOM 3067 C CA . GLN A 1 385 ? -8.086 4.793 17.528 1.00 93.88 385 GLN A CA 1
ATOM 3068 C C . GLN A 1 385 ? -6.866 5.678 17.810 1.00 93.88 385 GLN A C 1
ATOM 3070 O O . GLN A 1 385 ? -7.006 6.895 17.924 1.00 93.88 385 GLN A O 1
ATOM 3075 N N . GLN A 1 386 ? -5.668 5.083 17.881 1.00 91.25 386 GLN A N 1
ATOM 3076 C CA . GLN A 1 386 ? -4.424 5.818 18.141 1.00 91.25 386 GLN A CA 1
ATOM 3077 C C . GLN A 1 386 ? -4.126 6.843 17.045 1.00 91.25 386 GLN A C 1
ATOM 3079 O O . GLN A 1 386 ? -3.746 7.975 17.341 1.00 91.25 386 GLN A O 1
ATOM 3084 N N . LEU A 1 387 ? -4.346 6.468 15.784 1.00 92.50 387 LEU A N 1
ATOM 3085 C CA . LEU A 1 387 ? -4.178 7.360 14.642 1.00 92.50 387 LEU A CA 1
ATOM 3086 C C . LEU A 1 387 ? -5.186 8.507 14.636 1.00 92.50 387 LEU A C 1
ATOM 3088 O O . LEU A 1 387 ? -4.801 9.638 14.358 1.00 92.50 387 LEU A O 1
ATOM 3092 N N . ILE A 1 388 ? -6.456 8.249 14.960 1.00 93.62 388 ILE A N 1
ATOM 3093 C CA . ILE A 1 388 ? -7.445 9.317 15.112 1.00 93.62 388 ILE A CA 1
ATOM 3094 C C . ILE A 1 388 ? -7.013 10.241 16.258 1.00 93.62 388 ILE A C 1
ATOM 3096 O O . ILE A 1 388 ? -6.893 11.443 16.030 1.00 93.62 388 ILE A O 1
ATOM 3100 N N . LYS A 1 389 ? -6.671 9.707 17.443 1.00 90.44 389 LYS A N 1
ATOM 3101 C CA . LYS A 1 389 ? -6.178 10.515 18.577 1.00 90.44 389 LYS A CA 1
ATOM 3102 C C . LYS A 1 389 ? -5.017 11.421 18.160 1.00 90.44 389 LYS A C 1
ATOM 3104 O O . LYS A 1 389 ? -5.052 12.617 18.434 1.00 90.44 389 LYS A O 1
ATOM 3109 N N . LEU A 1 390 ? -4.049 10.883 17.422 1.00 88.69 390 LEU A N 1
ATOM 3110 C CA . LEU A 1 390 ? -2.912 11.643 16.906 1.00 88.69 390 LEU A CA 1
ATOM 3111 C C . LEU A 1 390 ? -3.330 12.733 15.908 1.00 88.69 390 LEU A C 1
ATOM 3113 O O . LEU A 1 390 ? -2.912 13.882 16.027 1.00 88.69 390 LEU A O 1
ATOM 3117 N N . LEU A 1 391 ? -4.137 12.378 14.905 1.00 89.44 391 LEU A N 1
ATOM 3118 C CA . LEU A 1 391 ? -4.486 13.271 13.798 1.00 89.44 391 LEU A CA 1
ATOM 3119 C C . LEU A 1 391 ? -5.367 14.442 14.228 1.00 89.44 391 LEU A C 1
ATOM 3121 O O . LEU A 1 391 ? -5.359 15.492 13.584 1.00 89.44 391 LEU A O 1
ATOM 3125 N N . VAL A 1 392 ? -6.177 14.258 15.267 1.00 85.94 392 VAL A N 1
ATOM 3126 C CA . VAL A 1 392 ? -7.198 15.241 15.618 1.00 85.94 392 VAL A CA 1
ATOM 3127 C C . VAL A 1 392 ? -7.199 15.674 17.077 1.00 85.94 392 VAL A C 1
ATOM 3129 O O . VAL A 1 392 ? -7.931 16.604 17.397 1.00 85.94 392 VAL A O 1
ATOM 3132 N N . GLY A 1 393 ? -6.341 15.113 17.934 1.00 79.06 393 GLY A N 1
ATOM 3133 C CA . GLY A 1 393 ? -6.286 15.452 19.362 1.00 79.06 393 GLY A CA 1
ATOM 3134 C C . GLY A 1 393 ? -6.044 16.938 19.653 1.00 79.06 393 GLY A C 1
ATOM 3135 O O . GLY A 1 393 ? -6.545 17.455 20.641 1.00 79.06 393 GLY A O 1
ATOM 3136 N N . ASN A 1 394 ? -5.365 17.655 18.751 1.00 72.06 394 ASN A N 1
ATOM 3137 C CA . ASN A 1 394 ? -5.165 19.109 18.859 1.00 72.06 394 ASN A CA 1
ATOM 3138 C C . ASN A 1 394 ? -6.218 19.944 18.108 1.00 72.06 394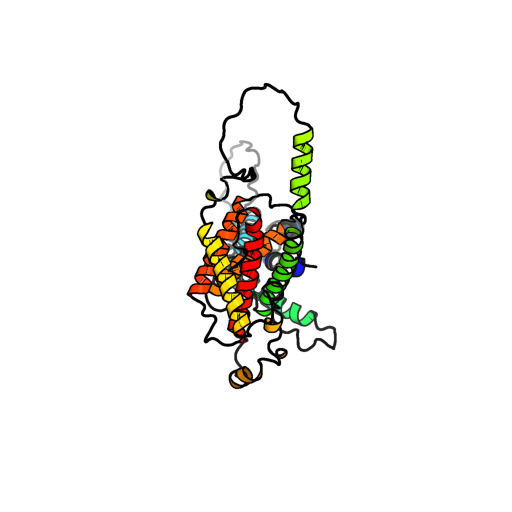 ASN A C 1
ATOM 3140 O O . ASN A 1 394 ? -6.174 21.172 18.139 1.00 72.06 394 ASN A O 1
ATOM 3144 N N . LEU A 1 395 ? -7.118 19.301 17.361 1.00 75.88 395 LEU A N 1
ATOM 3145 C CA . LEU A 1 395 ? -8.092 19.965 16.490 1.00 75.88 395 LEU A CA 1
ATOM 3146 C C . LEU A 1 395 ? -9.509 19.906 17.056 1.00 75.88 395 LEU A C 1
ATOM 3148 O O . LEU A 1 395 ? -10.304 20.811 16.795 1.00 75.88 395 LEU A O 1
ATOM 3152 N N . ILE A 1 396 ? -9.829 18.843 17.789 1.00 76.69 396 ILE A N 1
ATOM 3153 C CA . ILE A 1 396 ? -11.164 18.560 18.298 1.00 76.69 396 ILE A CA 1
ATOM 3154 C C . ILE A 1 396 ? -11.108 17.875 19.656 1.00 76.69 396 ILE A C 1
ATOM 3156 O O . ILE A 1 396 ? -10.222 17.066 19.919 1.00 76.69 396 ILE A O 1
ATOM 3160 N N . ASP A 1 397 ? -12.122 18.154 20.470 1.00 74.19 397 ASP A N 1
ATOM 3161 C CA . ASP A 1 397 ? -12.316 17.463 21.737 1.00 74.19 397 ASP A CA 1
ATOM 3162 C C . ASP A 1 397 ? -12.794 16.036 21.446 1.00 74.19 397 ASP A C 1
ATOM 3164 O O . ASP A 1 397 ? -13.901 15.802 20.939 1.00 74.19 397 ASP A O 1
ATOM 3168 N N . LEU A 1 398 ? -11.923 15.070 21.721 1.00 77.62 398 LEU A N 1
ATOM 3169 C CA . LEU A 1 398 ? -12.284 13.661 21.710 1.00 77.62 398 LEU A CA 1
ATOM 3170 C C . LEU A 1 398 ? -12.934 13.306 23.054 1.00 77.62 398 LEU A C 1
ATOM 3172 O O . LEU A 1 398 ? -12.495 13.813 24.090 1.00 77.62 398 LEU A O 1
ATOM 3176 N N . PRO A 1 399 ? -13.980 12.462 23.063 1.00 73.69 399 PRO A N 1
ATOM 3177 C CA . PRO A 1 399 ? -14.548 11.978 24.313 1.00 73.69 399 PRO A CA 1
ATOM 3178 C C . PRO A 1 399 ? -13.459 11.239 25.098 1.00 73.69 399 PRO A C 1
ATOM 3180 O O . PRO A 1 399 ? -12.807 10.344 24.574 1.00 73.69 399 PRO A O 1
ATOM 3183 N N . THR A 1 400 ? -13.224 11.660 26.339 1.00 72.25 400 THR A N 1
ATOM 3184 C CA . THR A 1 400 ? -12.216 11.058 27.225 1.00 72.25 400 THR A CA 1
ATOM 3185 C C . THR A 1 400 ? -12.787 9.934 28.087 1.00 72.25 400 THR A C 1
ATOM 3187 O O . THR A 1 400 ? -12.025 9.217 28.732 1.00 72.25 400 THR A O 1
ATOM 3190 N N . GLN A 1 401 ? -14.116 9.794 28.127 1.00 60.72 401 GLN A N 1
ATOM 3191 C CA . GLN A 1 401 ? -14.843 8.790 28.900 1.00 60.72 401 GLN A CA 1
ATOM 3192 C C . GLN A 1 401 ? -16.110 8.387 28.130 1.00 60.72 401 GLN A C 1
ATOM 3194 O O . GLN A 1 401 ? -16.903 9.261 27.765 1.00 60.72 401 GLN A O 1
ATOM 3199 N N . LEU A 1 402 ? -16.272 7.082 27.889 1.00 48.59 402 LEU A N 1
ATOM 3200 C CA . LEU A 1 402 ? -17.519 6.443 27.450 1.00 48.59 402 LEU A CA 1
ATOM 3201 C C . LEU A 1 402 ? -18.195 5.751 28.631 1.00 48.59 402 LEU A C 1
ATOM 3203 O O . LEU A 1 402 ? -17.455 5.142 29.441 1.00 48.59 402 LEU A O 1
#

Sequence (402 aa):
MIAKFLPAEFLRAQVRITAIQYLEQYLDQYLAQYPVSLGFQQHDRAKIVTHWQTQEILIKPCYPNYQAHYSCPVAFQLAHDLNQYLNRFNSPAIDQLPSTKEQSSNQSQPNRSPHLEIAPLNPEQIAQALSDRLQHLNHRLTISTISAPEIELLATSSQFYAVAAIGGHLNFRLSDRYLADCLSAYLSYFKNLNVNCDDAPSDQIDQRNKQNDLNAPVNRSIHSIDRARSLNKPNSAYPSQQSKFPGYTYVQYAYATCEAMLQLAQQEGLANASAADFNWSFLSHPEKSNQFNQFDRALQSPASPSRLIFQTEPELQLIVEILKIGDYFLSSNIPDGQPPPNVRQWQKAAYGLALSCLIFYEHCPMFGVSPAIAIARVGLFALTQQLIKLLVGNLIDLPTQL

Foldseek 3Di:
DLCVLQVQNVVQVLLLVLLLVVLLVVVVVVCVVVVPPQPCDPVNSVVVSVCSNPDGWDWAQDPPPPVFRIKTLVLLVSLVVVQVVVVVRLPPCPPPPPDPDDDDDDDDDPDPDDRPPDDRDDLQVSLQSSQVVSQVVQQVVLVVVPPDPVCPVQRGDRQWHWDRDPNNMIGIHGALQSLLVSLQSLLVVLLVLVVVVPPPPPVVVVVVVVVVVVPDDDPDDDDDDDDDPDPPPPPPVPPDLLVVQPQNVLLQVLLVVLVVLLVVCCVVVLDVDALSPQHSCCSSCVPPPPVQPPPCVVPDDPPDDPDGLDDDSLSSQLSSLLSVLSSCVVVVPPPRPDDDPDLVVLSVSSNSNSVSSVVCPVPPDLPPDRSSSNSVVNNSSSSSSSSSCVSCVVPDDHDPDD

Nearest PDB structures (foldseek):
  2zue-assembly1_A  TM=7.235E-01  e=3.930E-02  Pyrococcus horikoshii